Protein AF-A0A2B4T0E9-F1 (afdb_monomer)

Solvent-accessible surface area (backbone atoms only — not comparable to full-atom values): 23440 Å² total; per-residue (Å²): 115,73,73,59,56,55,54,52,51,54,58,51,54,61,41,55,58,47,38,58,48,52,54,51,49,54,53,50,50,56,48,52,52,53,49,53,54,51,50,53,52,50,52,52,54,49,54,56,50,54,59,54,46,61,71,52,64,82,74,66,92,78,85,83,87,90,73,83,80,76,68,76,55,68,61,65,60,49,48,56,50,48,56,50,50,53,54,50,50,52,52,50,50,53,52,50,50,54,52,51,50,53,51,50,53,51,52,52,53,51,54,52,52,54,52,51,54,58,55,43,72,73,39,94,90,54,83,77,82,81,86,67,74,53,95,52,34,31,75,54,99,57,26,28,39,34,63,52,84,68,42,75,43,34,22,72,40,77,62,91,85,63,81,76,86,65,87,44,58,85,51,87,60,59,64,64,59,60,54,45,52,56,51,52,52,51,54,49,34,52,75,38,21,70,43,72,64,50,28,50,56,47,51,56,51,46,51,56,55,40,47,77,35,61,42,59,64,69,59,54,53,51,50,51,52,52,51,52,50,55,62,73,69,61,69,70,76,82,76,66,86,71,67,88,72,62,70,48,75,46,80,41,76,53,84,49,66,66,61,51,50,50,52,51,51,52,35,48,55,48,17,65,75,67,76,38,49,46,43,83,44,73,41,60,82,54,68,76,68,78,64,59,75,70,73,81,67,53,71,70,70,68,43,45,26,30,20,33,36,38,48,51,92,89,50,94,48,22,34,65,46,61,38,76,52,41,48,59,63,54,54,58,56,35,72,36,81,89,25,60,67,30,46,50,25,48,77,76,60,68,59,75,63,93,68,54,67,80,38,51,46,79,77,43,81,38,93,46,71,66,53,26,39,54,51,35,25,51,50,35,62,73,66,59,34,73,56,48,90,63,74,59,72,56,90,78,85,70,91,129

Mean predicted aligned error: 19.75 Å

Secondary structure (DSSP, 8-state):
-HHHHHHHHHHHHHHHHHHHHHHHHHHHHHHHHHHHHHHHHHHHHHHHHHHHHHTTTTS--------------HHHHHHHHHHHHHHHHHHHHHHHHHHHHHHHHHHHHHHHHHHHHHHHTS-TT--------BTTEEEETTEEEEEETTEEEEEE---TT-------TTSSS-HHHHHHHHHHHHHHHHHH-SSHHHHHHHHHHHHHHHHHTT--HHHHHHHHHHHHHHHHTT------------EEEEEEE---HHHHHHHHHHHHHHHHHTTSEEEEEEEPPPHHHHT-------GGGS-EEEEEEEE-SSSS-EEEEEEEEEHHHHHHHTTSTTSHHHHHHHHHHSS--TTGGGGEEEEEE-SSHHHHHHHHHHHHHHH--TT---S-SS---S--

Structure (mmCIF, N/CA/C/O backbone):
data_AF-A0A2B4T0E9-F1
#
_entry.id   AF-A0A2B4T0E9-F1
#
loop_
_atom_site.group_PDB
_atom_site.id
_atom_site.type_symbol
_atom_site.label_atom_id
_atom_site.label_alt_id
_atom_site.label_comp_id
_atom_site.label_asym_id
_atom_site.label_entity_id
_atom_site.label_seq_id
_atom_site.pdbx_PDB_ins_code
_atom_site.Cartn_x
_atom_site.Cartn_y
_atom_site.Cartn_z
_atom_site.occupancy
_atom_site.B_iso_or_equiv
_atom_site.auth_seq_id
_atom_site.auth_comp_id
_atom_site.auth_asym_id
_atom_site.auth_atom_id
_atom_site.pdbx_PDB_model_num
ATOM 1 N N . MET A 1 1 ? 11.811 10.446 17.625 1.00 38.41 1 MET A N 1
ATOM 2 C CA . MET A 1 1 ? 10.983 9.464 18.367 1.00 38.41 1 MET A CA 1
ATOM 3 C C . MET A 1 1 ? 10.762 9.856 19.830 1.00 38.41 1 MET A C 1
ATOM 5 O O . MET A 1 1 ? 9.631 9.732 20.276 1.00 38.41 1 MET A O 1
ATOM 9 N N . MET A 1 2 ? 11.755 10.393 20.559 1.00 27.23 2 MET A N 1
ATOM 10 C CA . MET A 1 2 ? 11.570 10.816 21.966 1.00 27.23 2 MET A CA 1
ATOM 11 C C . MET A 1 2 ? 10.559 11.964 22.169 1.00 27.23 2 MET A C 1
ATOM 13 O O . MET A 1 2 ? 9.862 11.979 23.174 1.00 27.23 2 MET A O 1
ATOM 17 N N . THR A 1 3 ? 10.371 12.860 21.198 1.00 31.69 3 THR A N 1
ATOM 18 C CA . THR A 1 3 ? 9.391 13.965 21.276 1.00 31.69 3 THR A CA 1
ATOM 19 C C . THR A 1 3 ? 7.923 13.526 21.175 1.00 31.69 3 THR A C 1
ATOM 21 O O . THR A 1 3 ? 7.047 14.213 21.686 1.00 31.69 3 THR A O 1
ATOM 24 N N . ILE A 1 4 ? 7.637 12.365 20.573 1.00 38.38 4 ILE A N 1
ATOM 25 C CA . ILE A 1 4 ? 6.267 11.828 20.437 1.00 38.38 4 ILE A CA 1
ATOM 26 C C . ILE A 1 4 ? 5.855 11.046 21.696 1.00 38.38 4 ILE A C 1
ATOM 28 O O . ILE A 1 4 ? 4.694 11.079 22.091 1.00 38.38 4 ILE A O 1
ATOM 32 N N . VAL A 1 5 ? 6.812 10.400 22.372 1.00 37.78 5 VAL A N 1
ATOM 33 C CA . VAL A 1 5 ? 6.571 9.681 23.637 1.00 37.78 5 VAL A CA 1
ATOM 34 C C . VAL A 1 5 ? 6.271 10.652 24.786 1.00 37.78 5 VAL A C 1
ATOM 36 O O . VAL A 1 5 ? 5.433 10.351 25.630 1.00 37.78 5 VAL A O 1
ATOM 39 N N . VAL A 1 6 ? 6.890 11.840 24.792 1.00 38.69 6 VAL A N 1
ATOM 40 C CA . VAL A 1 6 ? 6.615 12.892 25.790 1.00 38.69 6 VAL A CA 1
ATOM 41 C C . VAL A 1 6 ? 5.213 13.488 25.607 1.00 38.69 6 VAL A C 1
ATOM 43 O O . VAL A 1 6 ? 4.506 13.674 26.593 1.00 38.69 6 VAL A O 1
ATOM 46 N N . LEU A 1 7 ? 4.767 13.697 24.360 1.00 38.16 7 LEU A N 1
ATOM 47 C CA . LEU A 1 7 ? 3.413 14.191 24.077 1.00 38.16 7 LEU A CA 1
ATOM 48 C C . LEU A 1 7 ? 2.330 13.162 24.452 1.00 38.16 7 LEU A C 1
ATOM 50 O O . LEU A 1 7 ? 1.304 13.525 25.013 1.00 38.16 7 LEU A O 1
ATOM 54 N N . LEU A 1 8 ? 2.576 11.873 24.189 1.00 39.78 8 LEU A N 1
ATOM 55 C CA . LEU A 1 8 ? 1.667 10.785 24.572 1.00 39.78 8 LEU A CA 1
ATOM 56 C C . LEU A 1 8 ? 1.597 10.578 26.092 1.00 39.78 8 LEU A C 1
ATOM 58 O O . LEU A 1 8 ? 0.523 10.266 26.591 1.00 39.78 8 LEU A O 1
ATOM 62 N N . ARG A 1 9 ? 2.694 10.785 26.839 1.00 31.70 9 ARG A N 1
ATOM 63 C CA . ARG A 1 9 ? 2.672 10.728 28.314 1.00 31.70 9 ARG A CA 1
ATOM 64 C C . ARG A 1 9 ? 1.883 11.880 28.936 1.00 31.70 9 ARG A C 1
ATOM 66 O O . ARG A 1 9 ? 1.160 11.639 29.890 1.00 31.70 9 ARG A O 1
ATOM 73 N N . LEU A 1 10 ? 1.990 13.093 28.391 1.00 36.19 10 LEU A N 1
ATOM 74 C CA . LEU A 1 10 ? 1.220 14.249 28.869 1.00 36.19 10 LEU A CA 1
ATOM 75 C C . LEU A 1 10 ? -0.282 14.078 28.616 1.00 36.19 10 LEU A C 1
ATOM 77 O O . LEU A 1 10 ? -1.075 14.274 29.526 1.00 36.19 10 LEU A O 1
ATOM 81 N N . ILE A 1 11 ? -0.662 13.607 27.424 1.00 41.56 11 ILE A N 1
ATOM 82 C CA . ILE A 1 11 ? -2.074 13.395 27.072 1.00 41.56 11 ILE A CA 1
ATOM 83 C C . ILE A 1 11 ? -2.698 12.247 27.884 1.00 41.56 11 ILE A C 1
ATOM 85 O O . ILE A 1 11 ? -3.873 12.321 28.223 1.00 41.56 11 ILE A O 1
ATOM 89 N N . PHE A 1 12 ? -1.937 11.193 28.205 1.00 32.62 12 PHE A N 1
ATOM 90 C CA . PHE A 1 12 ? -2.456 10.048 28.965 1.00 32.62 12 PHE A CA 1
ATOM 91 C C . PHE A 1 12 ? -2.636 10.363 30.459 1.00 32.62 12 PHE A C 1
ATOM 93 O O . PHE A 1 12 ? -3.643 9.970 31.037 1.00 32.62 12 PHE A O 1
ATOM 100 N N . VAL A 1 13 ? -1.709 11.124 31.059 1.00 37.28 13 VAL A N 1
ATOM 101 C CA . VAL A 1 13 ? -1.806 11.567 32.464 1.00 37.28 13 VAL A CA 1
ATOM 102 C C . VAL A 1 13 ? -2.956 12.563 32.651 1.00 37.28 13 VAL A C 1
ATOM 104 O O . VAL A 1 13 ? -3.747 12.405 33.572 1.00 37.28 13 VAL A O 1
ATOM 107 N N . GLU A 1 14 ? -3.134 13.518 31.729 1.00 39.97 14 GLU A N 1
ATOM 108 C CA . GLU A 1 14 ? -4.265 14.463 31.783 1.00 39.97 14 GLU A CA 1
ATOM 109 C C . GLU A 1 14 ? -5.635 13.775 31.608 1.00 39.97 14 GLU A C 1
ATOM 111 O O . GLU A 1 14 ? -6.652 14.287 32.074 1.00 39.97 14 GLU A O 1
ATOM 116 N N . TRP A 1 15 ? -5.677 12.605 30.962 1.00 42.69 15 TRP A N 1
ATOM 117 C CA . TRP A 1 15 ? -6.908 11.846 30.730 1.00 42.69 15 TRP A CA 1
ATOM 118 C C . TRP A 1 15 ? -7.306 10.924 31.891 1.00 42.69 15 TRP A C 1
ATOM 120 O O . TRP A 1 15 ? -8.496 10.826 32.199 1.00 42.69 15 TRP A O 1
ATOM 130 N N . GLU A 1 16 ? -6.351 10.263 32.557 1.00 34.88 16 GLU A N 1
ATOM 131 C CA . GLU A 1 16 ? -6.648 9.456 33.755 1.00 34.88 16 GLU A CA 1
ATOM 132 C C . GLU A 1 16 ? -7.198 10.339 34.892 1.00 34.88 16 GLU A C 1
ATOM 134 O O . GLU A 1 16 ? -8.221 9.996 35.497 1.00 34.88 16 GLU A O 1
ATOM 139 N N . ASP A 1 17 ? -6.639 11.538 35.079 1.00 39.16 17 ASP A N 1
ATOM 140 C CA . ASP A 1 17 ? -7.101 12.505 36.084 1.00 39.16 17 ASP A CA 1
ATOM 141 C C . ASP A 1 17 ? -8.537 13.009 35.820 1.00 39.16 17 ASP A C 1
ATOM 143 O O . ASP A 1 17 ? -9.319 13.203 36.757 1.00 39.16 17 ASP A O 1
ATOM 147 N N . ALA A 1 18 ? -8.934 13.153 34.549 1.00 43.84 18 ALA A N 1
ATOM 148 C CA . ALA A 1 18 ? -10.292 13.548 34.162 1.00 43.84 18 ALA A CA 1
ATOM 149 C C . ALA A 1 18 ? -11.331 12.443 34.446 1.00 43.84 18 ALA A C 1
ATOM 151 O O . ALA A 1 18 ? -12.455 12.726 34.876 1.00 43.84 18 ALA A O 1
ATOM 152 N N . THR A 1 19 ? -10.953 11.169 34.274 1.00 42.72 19 THR A N 1
ATOM 153 C CA . THR A 1 19 ? -11.841 10.026 34.556 1.00 42.72 19 THR A CA 1
ATOM 154 C C . THR A 1 19 ? -12.132 9.827 36.042 1.00 42.72 19 THR A C 1
ATOM 156 O O . THR A 1 19 ? -13.277 9.537 36.409 1.00 42.72 19 THR A O 1
ATOM 159 N N . ASP A 1 20 ? -11.141 10.050 36.903 1.00 42.44 20 ASP A N 1
ATOM 160 C CA . ASP A 1 20 ? -11.317 10.007 38.356 1.00 42.44 20 ASP A CA 1
ATOM 161 C C . ASP A 1 20 ? -12.151 11.191 38.872 1.00 42.44 20 ASP A C 1
ATOM 163 O O . ASP A 1 20 ? -12.873 11.067 39.871 1.00 42.44 20 ASP A O 1
ATOM 167 N N . LEU A 1 21 ? -12.105 12.334 38.180 1.00 48.69 21 LEU A N 1
ATOM 168 C CA . LEU A 1 21 ? -12.886 13.522 38.519 1.00 48.69 21 LEU A CA 1
ATOM 169 C C . LEU A 1 21 ? -14.376 13.336 38.196 1.00 48.69 21 LEU A C 1
ATOM 171 O O . LEU A 1 21 ? -15.223 13.630 39.041 1.00 48.69 21 LEU A O 1
ATOM 175 N N . GLU A 1 22 ? -14.715 12.762 37.040 1.00 49.00 22 GLU A N 1
ATOM 176 C CA . GLU A 1 22 ? -16.113 12.491 36.677 1.00 49.00 22 GLU A CA 1
ATOM 177 C C . GLU A 1 22 ? -16.775 11.437 37.582 1.00 49.00 22 GLU A C 1
ATOM 179 O O . GLU A 1 22 ? -17.949 11.572 37.954 1.00 49.00 22 GLU A O 1
ATOM 184 N N . GLN A 1 23 ? -16.039 10.411 38.025 1.00 45.44 23 GLN A N 1
ATOM 185 C CA . GLN A 1 23 ? -16.568 9.442 38.994 1.00 45.44 23 GLN A CA 1
ATOM 186 C C . GLN A 1 23 ? -16.873 10.102 40.346 1.00 45.44 23 GLN A C 1
ATOM 188 O O . GLN A 1 23 ? -17.923 9.835 40.948 1.00 45.44 23 GLN A O 1
ATOM 193 N N . LYS A 1 24 ? -16.007 11.022 40.791 1.00 49.22 24 LYS A N 1
ATOM 194 C CA . LYS A 1 24 ? -16.231 11.827 42.000 1.00 49.22 24 LYS A CA 1
ATOM 195 C C . LYS A 1 24 ? -17.435 12.762 41.833 1.00 49.22 24 LYS A C 1
ATOM 197 O O . LYS A 1 24 ? -18.290 12.788 42.720 1.00 49.22 24 LYS A O 1
ATOM 202 N N . GLN A 1 25 ? -17.583 13.434 40.689 1.00 48.03 25 GLN A N 1
ATOM 203 C CA . GLN A 1 25 ? -18.740 14.293 40.385 1.00 48.03 25 GLN A CA 1
ATOM 204 C C . GLN A 1 25 ? -20.057 13.503 40.379 1.00 48.03 25 GLN A C 1
ATOM 206 O O . GLN A 1 25 ? -21.038 13.915 41.000 1.00 48.03 25 GLN A O 1
ATOM 211 N N . THR A 1 26 ? -20.080 12.310 39.776 1.00 50.88 26 THR A N 1
ATOM 212 C CA . THR A 1 26 ? -21.291 11.471 39.708 1.00 50.88 26 THR A CA 1
ATOM 213 C C . THR A 1 26 ? -21.722 10.967 41.095 1.00 50.88 26 THR A C 1
ATOM 215 O O . THR A 1 26 ? -22.918 10.915 41.412 1.00 50.88 26 THR A O 1
ATOM 218 N N . ALA A 1 27 ? -20.760 10.626 41.960 1.00 52.66 27 ALA A N 1
ATOM 219 C CA . ALA A 1 27 ? -21.016 10.239 43.347 1.00 52.66 27 ALA A CA 1
ATOM 220 C C . ALA A 1 27 ? -21.522 11.422 44.195 1.00 52.66 27 ALA A C 1
ATOM 222 O O . ALA A 1 27 ? -22.484 11.273 44.959 1.00 52.66 27 ALA A O 1
ATOM 223 N N . VAL A 1 28 ? -20.935 12.610 44.013 1.00 51.91 28 VAL A N 1
ATOM 224 C CA . VAL A 1 28 ? -21.346 13.855 44.681 1.00 51.91 28 VAL A CA 1
ATOM 225 C C . VAL A 1 28 ? -22.750 14.276 44.247 1.00 51.91 28 VAL A C 1
ATOM 227 O O . VAL A 1 28 ? -23.570 14.626 45.099 1.00 51.91 28 VAL A O 1
ATOM 230 N N . GLN A 1 29 ? -23.085 14.158 42.961 1.00 46.50 29 GLN A N 1
ATOM 231 C CA . GLN A 1 29 ? -24.412 14.497 42.447 1.00 46.50 29 GLN A CA 1
ATOM 232 C C . GLN A 1 29 ? -25.485 13.571 43.030 1.00 46.50 29 GLN A C 1
ATOM 234 O O . GLN A 1 29 ? -26.493 14.050 43.551 1.00 46.50 29 GLN A O 1
ATOM 239 N N . LYS A 1 30 ? -25.233 12.253 43.068 1.00 56.59 30 LYS A N 1
ATOM 240 C CA . LYS A 1 30 ? -26.129 11.282 43.723 1.00 56.59 30 LYS A CA 1
ATOM 241 C C . LYS A 1 30 ? -26.307 11.576 45.218 1.00 56.59 30 LYS A C 1
ATOM 243 O O . LYS A 1 30 ? -27.422 11.449 45.733 1.00 56.59 30 LYS A O 1
ATOM 248 N N . LYS A 1 31 ? -25.246 12.002 45.916 1.00 52.44 31 LYS A N 1
ATOM 249 C CA . LYS A 1 31 ? -25.297 12.381 47.339 1.00 52.44 31 LYS A CA 1
ATOM 250 C C . LY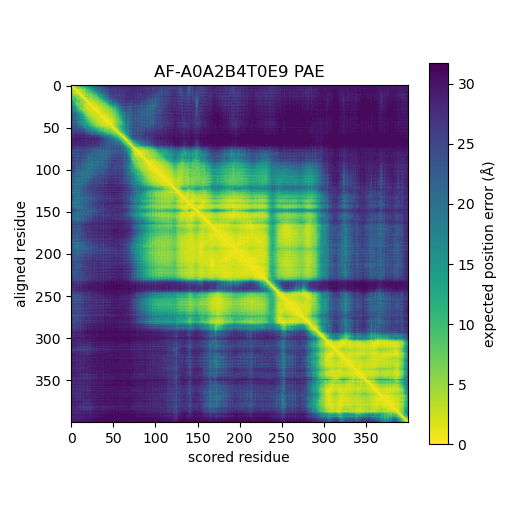S A 1 31 ? -26.121 13.661 47.555 1.00 52.44 31 LYS A C 1
ATOM 252 O O . LYS A 1 31 ? -27.048 13.639 48.368 1.00 52.44 31 LYS A O 1
ATOM 257 N N . LYS A 1 32 ? -25.898 14.706 46.742 1.00 50.34 32 LYS A N 1
ATOM 258 C CA . LYS A 1 32 ? -26.675 15.965 46.734 1.00 50.34 32 LYS A CA 1
ATOM 259 C C . LYS A 1 32 ? -28.165 15.723 46.476 1.00 50.34 32 LYS A C 1
ATOM 261 O O . LYS A 1 32 ? -29.009 16.316 47.150 1.00 50.34 32 LYS A O 1
ATOM 266 N N . THR A 1 33 ? -28.524 14.839 45.538 1.00 54.72 33 THR A N 1
ATOM 267 C CA . THR A 1 33 ? -29.935 14.504 45.275 1.00 54.72 33 THR A CA 1
ATOM 268 C C . THR A 1 33 ? -30.567 13.817 46.485 1.00 54.72 33 THR A C 1
ATOM 270 O O . THR A 1 33 ? -31.652 14.206 46.915 1.00 54.72 33 THR A O 1
ATOM 273 N N . LYS A 1 34 ? -29.867 12.850 47.093 1.00 55.78 34 LYS A N 1
ATOM 274 C CA . LYS A 1 34 ? -30.357 12.093 48.256 1.00 55.78 34 LYS A CA 1
ATOM 275 C C . LYS A 1 34 ? -30.553 12.989 49.487 1.00 55.78 34 LYS A C 1
ATOM 277 O O . LYS A 1 34 ? -31.561 12.858 50.186 1.00 55.78 34 LYS A O 1
ATOM 282 N N . GLU A 1 35 ? -29.650 13.941 49.720 1.00 52.81 35 GLU A N 1
ATOM 283 C CA . GLU A 1 35 ? -29.767 14.940 50.789 1.00 52.81 35 GLU A CA 1
ATOM 284 C C . GLU A 1 35 ? -30.881 15.957 50.538 1.00 52.81 35 GLU A C 1
ATOM 286 O O . GLU A 1 35 ? -31.668 16.213 51.452 1.00 52.81 35 GLU A O 1
ATOM 291 N N . LYS A 1 36 ? -31.052 16.458 49.304 1.00 53.72 36 LYS A N 1
ATOM 292 C CA . LYS A 1 36 ? -32.199 17.316 48.944 1.00 53.72 36 LYS A CA 1
ATOM 293 C C . LYS A 1 36 ? -33.534 16.625 49.220 1.00 53.72 36 LYS A C 1
ATOM 295 O O . LYS A 1 36 ? -34.441 17.239 49.790 1.00 53.72 36 LYS A O 1
ATOM 300 N N . THR A 1 37 ? -33.664 15.342 48.878 1.00 61.03 37 THR A N 1
ATOM 301 C CA . THR A 1 37 ? -34.886 14.566 49.145 1.00 61.03 37 THR A CA 1
ATOM 302 C C . THR A 1 37 ? -35.101 14.344 50.646 1.00 61.03 37 THR A C 1
ATOM 304 O O . THR A 1 37 ? -36.231 14.440 51.132 1.00 61.03 37 THR A O 1
ATOM 307 N N . LYS A 1 38 ? -34.027 14.100 51.411 1.00 56.78 38 LYS A N 1
ATOM 308 C CA . LYS A 1 38 ? -34.078 13.936 52.874 1.00 56.78 38 LYS A CA 1
ATOM 309 C C . LYS A 1 38 ? -34.441 15.247 53.586 1.00 56.78 38 LYS A C 1
ATOM 311 O O . LYS A 1 38 ? -35.266 15.226 54.500 1.00 56.78 38 LYS A O 1
ATOM 316 N N . CYS A 1 39 ? -33.904 16.378 53.127 1.00 52.78 39 CYS A N 1
ATOM 317 C CA . CYS A 1 39 ? -34.210 17.719 53.628 1.00 52.78 39 CYS A CA 1
ATOM 318 C C . CYS A 1 39 ? -35.684 18.079 53.378 1.00 52.78 39 CYS A C 1
ATOM 320 O O . CYS A 1 39 ? -36.401 18.409 54.323 1.00 52.78 39 CYS A O 1
ATOM 322 N N . ARG A 1 40 ? -36.194 17.864 52.153 1.00 55.06 40 ARG A N 1
ATOM 323 C CA . ARG A 1 40 ? -37.623 18.054 51.831 1.00 55.06 40 ARG A CA 1
ATOM 324 C C . ARG A 1 40 ? -38.548 17.197 52.701 1.00 55.06 40 ARG A C 1
ATOM 326 O O . ARG A 1 40 ? -39.576 17.682 53.169 1.00 55.06 40 ARG A O 1
ATOM 333 N N . ARG A 1 41 ? -38.180 15.938 52.971 1.00 58.59 41 ARG A N 1
ATOM 334 C CA . ARG A 1 41 ? -38.949 15.051 53.868 1.00 58.59 41 ARG A CA 1
ATOM 335 C C . ARG A 1 41 ? -38.951 15.535 55.322 1.00 58.59 41 ARG A C 1
ATOM 337 O O . ARG A 1 41 ? -39.989 15.457 55.975 1.00 58.59 41 ARG A O 1
ATOM 344 N N . ARG A 1 42 ? -37.822 16.042 55.830 1.00 55.84 42 ARG A N 1
ATOM 345 C CA . ARG A 1 42 ? -37.731 16.629 57.180 1.00 55.84 42 ARG A CA 1
ATOM 346 C C . ARG A 1 42 ? -38.563 17.907 57.299 1.00 55.84 42 ARG A C 1
ATOM 348 O O . ARG A 1 42 ? -39.298 18.049 58.270 1.00 55.84 42 ARG A O 1
ATOM 355 N N . GLN A 1 43 ? -38.515 18.774 56.289 1.00 51.47 43 GLN A N 1
ATOM 356 C CA . GLN A 1 43 ? -39.273 20.025 56.256 1.00 51.47 43 GLN A CA 1
ATOM 357 C C . GLN A 1 43 ? -40.789 19.775 56.216 1.00 51.47 43 GLN A C 1
ATOM 359 O O . GLN A 1 43 ? -41.532 20.395 56.974 1.00 51.47 43 GLN A O 1
ATOM 364 N N . LYS A 1 44 ? -41.246 18.787 55.431 1.00 63.31 44 LYS A N 1
ATOM 365 C CA . LYS A 1 44 ? -42.658 18.366 55.405 1.00 63.31 44 LYS A CA 1
ATOM 366 C C . LYS A 1 44 ? -43.140 17.868 56.778 1.00 63.31 44 LYS A C 1
ATOM 368 O O . LYS A 1 44 ? -44.161 18.333 57.272 1.00 63.31 44 LYS A O 1
ATOM 373 N N . ARG A 1 45 ? -42.356 17.009 57.443 1.00 61.09 45 ARG A N 1
ATOM 374 C CA . ARG A 1 45 ? -42.675 16.500 58.793 1.00 61.09 45 ARG A CA 1
ATOM 375 C C . ARG A 1 45 ? -42.672 17.593 59.869 1.00 61.09 45 ARG A C 1
ATOM 377 O O . ARG A 1 45 ? -43.429 17.498 60.830 1.00 61.09 45 ARG A O 1
ATOM 384 N N . ALA A 1 46 ? -41.823 18.612 59.741 1.00 58.84 46 ALA A N 1
ATOM 385 C CA . ALA A 1 46 ? -41.796 19.746 60.666 1.00 58.84 46 ALA A CA 1
ATOM 386 C C . ALA A 1 46 ? -43.052 20.625 60.528 1.00 58.84 46 ALA A C 1
ATOM 388 O O . ALA A 1 46 ? -43.649 20.996 61.536 1.00 58.84 46 ALA A O 1
ATOM 389 N N . MET A 1 47 ? -43.502 20.875 59.293 1.00 63.09 47 MET A N 1
ATOM 390 C CA . MET A 1 47 ? -44.740 21.617 59.015 1.00 63.09 47 MET A CA 1
ATOM 391 C C . MET A 1 47 ? -45.984 20.877 59.530 1.00 63.09 47 MET A C 1
ATOM 393 O O . MET A 1 47 ? -46.857 21.489 60.141 1.00 63.09 47 MET A O 1
ATOM 397 N N . GLU A 1 48 ? -46.033 19.551 59.374 1.00 63.50 48 GLU A N 1
ATOM 398 C CA . GLU A 1 48 ? -47.114 18.708 59.913 1.00 63.50 48 GLU A CA 1
ATOM 399 C C . GLU A 1 48 ? -47.160 18.737 61.457 1.00 63.50 48 GLU A C 1
ATOM 401 O O . GLU A 1 48 ? -48.237 18.789 62.050 1.00 63.50 48 GLU A O 1
ATOM 406 N N . ARG A 1 49 ? -45.999 18.786 62.130 1.00 55.88 49 ARG A N 1
ATOM 407 C CA . ARG A 1 49 ? -45.901 18.887 63.602 1.00 55.88 49 ARG A CA 1
ATOM 408 C C . ARG A 1 49 ? -46.294 20.261 64.144 1.00 55.88 49 ARG A C 1
ATOM 410 O O . ARG A 1 49 ? -46.911 20.335 65.204 1.00 55.88 49 ARG A O 1
ATOM 417 N N . LEU A 1 50 ? -45.976 21.338 63.425 1.00 55.81 50 LEU A N 1
ATOM 418 C CA . LEU A 1 50 ? -46.404 22.696 63.781 1.00 55.81 50 LEU A CA 1
ATOM 419 C C . LEU A 1 50 ? -47.924 22.855 63.648 1.00 55.81 50 LEU A C 1
ATOM 421 O O . LEU A 1 50 ? -48.558 23.422 64.536 1.00 55.81 50 LEU A O 1
ATOM 425 N N . GLY A 1 51 ? -48.519 22.272 62.602 1.00 52.16 51 GLY A N 1
ATOM 426 C CA . GLY A 1 51 ? -49.974 22.207 62.446 1.00 52.16 51 GLY A CA 1
ATOM 427 C C . GLY A 1 51 ? -50.669 21.395 63.546 1.00 52.16 51 GLY A C 1
ATOM 428 O O . GLY A 1 51 ? -51.743 21.780 63.999 1.00 52.16 51 GLY A O 1
ATOM 429 N N . ALA A 1 52 ? -50.046 20.311 64.025 1.00 52.62 52 ALA A N 1
ATOM 430 C CA . ALA A 1 52 ? -50.580 19.482 65.109 1.00 52.62 52 ALA A CA 1
ATOM 431 C C . ALA A 1 52 ? -50.450 20.128 66.503 1.00 52.62 52 ALA A C 1
ATOM 433 O O . ALA A 1 52 ? -51.338 19.961 67.333 1.00 52.62 52 ALA A O 1
ATOM 434 N N . ASN A 1 53 ? -49.379 20.887 66.763 1.00 48.28 53 ASN A N 1
ATOM 435 C CA . ASN A 1 53 ? -49.190 21.590 68.038 1.00 48.28 53 ASN A CA 1
ATOM 436 C C . ASN A 1 53 ? -50.064 22.842 68.160 1.00 48.28 53 ASN A C 1
ATOM 438 O O . ASN A 1 53 ? -50.511 23.148 69.260 1.00 48.28 53 ASN A O 1
ATOM 442 N N . LYS A 1 54 ? -50.374 23.523 67.049 1.00 50.16 54 LYS A N 1
ATOM 443 C CA . LYS A 1 54 ? -51.313 24.655 67.054 1.00 50.16 54 LYS A CA 1
ATOM 444 C C . LYS A 1 54 ? -52.734 24.216 67.440 1.00 50.16 54 LYS A C 1
ATOM 446 O O . LYS A 1 54 ? -53.398 24.930 68.170 1.00 50.16 54 LYS A O 1
ATOM 451 N N . ARG A 1 55 ? -53.130 22.990 67.064 1.00 49.09 55 ARG A N 1
ATOM 452 C CA . ARG A 1 55 ? -54.397 22.358 67.486 1.00 49.09 55 ARG A CA 1
ATOM 453 C C . ARG A 1 55 ? -54.406 21.857 68.937 1.00 49.09 55 ARG A C 1
ATOM 455 O O . ARG A 1 55 ? -55.475 21.617 69.466 1.00 49.09 55 ARG A O 1
ATOM 462 N N . ARG A 1 56 ? -53.242 21.669 69.575 1.00 48.62 56 ARG A N 1
ATOM 463 C CA . ARG A 1 56 ? -53.134 21.248 70.993 1.00 48.62 56 ARG A CA 1
ATOM 464 C C . ARG A 1 56 ? -52.906 22.414 71.959 1.00 48.62 56 ARG A C 1
ATOM 466 O O . ARG A 1 56 ? -53.093 22.249 73.158 1.00 48.62 56 ARG A O 1
ATOM 473 N N . GLY A 1 57 ? -52.468 23.569 71.452 1.00 45.53 57 GLY A N 1
ATOM 474 C CA . GLY A 1 57 ? -52.207 24.775 72.242 1.00 45.53 57 GLY A CA 1
ATOM 475 C C . GLY A 1 57 ? -53.463 25.551 72.643 1.00 45.53 57 GLY A C 1
ATOM 476 O O . GLY A 1 57 ? -53.399 26.335 73.580 1.00 45.53 57 GLY A O 1
ATOM 477 N N . GLU A 1 58 ? -54.595 25.301 71.985 1.00 46.53 58 GLU A N 1
ATOM 478 C CA . GLU A 1 58 ? -55.895 25.881 72.353 1.00 46.53 58 GLU A CA 1
ATOM 479 C C . GLU A 1 58 ? -56.593 25.109 73.493 1.00 46.53 58 GLU A C 1
ATOM 481 O O . GLU A 1 58 ? -57.606 25.571 73.999 1.00 46.53 58 GLU A O 1
ATOM 486 N N . GLU A 1 59 ? -56.036 23.981 73.964 1.00 45.91 59 GLU A N 1
ATOM 487 C CA . GLU A 1 59 ? -56.719 23.080 74.913 1.00 45.91 59 GLU A CA 1
ATOM 488 C C . GLU A 1 59 ? -56.041 22.899 76.285 1.00 45.91 59 GLU A C 1
ATOM 490 O O . GLU A 1 59 ? -56.571 22.190 77.137 1.00 45.91 59 GLU A O 1
ATOM 495 N N . ARG A 1 60 ? -54.880 23.510 76.561 1.00 43.28 60 ARG A N 1
ATOM 496 C CA . ARG A 1 60 ? -54.232 23.398 77.887 1.00 43.28 60 ARG A CA 1
ATOM 497 C C . ARG A 1 60 ? -53.536 24.682 78.313 1.00 43.28 60 ARG A C 1
ATOM 499 O O . ARG A 1 60 ? -52.317 24.810 78.211 1.00 43.28 60 ARG A O 1
ATOM 506 N N . ALA A 1 61 ? -54.326 25.599 78.851 1.00 45.22 61 ALA A N 1
ATOM 507 C CA . ALA A 1 61 ? -53.857 26.678 79.704 1.00 45.22 61 ALA A CA 1
ATOM 508 C C . ALA A 1 61 ? -54.266 26.373 81.150 1.00 45.22 61 ALA A C 1
ATOM 510 O O . ALA A 1 61 ? -55.244 26.923 81.621 1.00 45.22 61 ALA A O 1
ATOM 511 N N . GLU A 1 62 ? -53.553 25.472 81.833 1.00 44.47 62 GLU A N 1
ATOM 512 C CA . GLU A 1 62 ? -53.498 25.432 83.302 1.00 44.47 62 GLU A CA 1
ATOM 513 C C . GLU A 1 62 ? -52.467 24.402 83.794 1.00 44.47 62 GLU A C 1
ATOM 515 O O . GLU A 1 62 ? -52.262 23.351 83.189 1.00 44.47 62 GLU A O 1
ATOM 520 N N . ASN A 1 63 ? -51.846 24.730 84.928 1.00 35.25 63 ASN A N 1
ATOM 521 C CA . ASN A 1 63 ? -50.931 23.929 85.748 1.00 35.25 63 ASN A CA 1
ATOM 522 C C . ASN A 1 63 ? -49.439 23.814 85.358 1.00 35.25 63 ASN A C 1
ATOM 524 O O . ASN A 1 63 ? -48.967 22.884 84.717 1.00 35.25 63 ASN A O 1
ATOM 528 N N . ASN A 1 64 ? -48.705 24.763 85.947 1.00 36.09 64 ASN A N 1
ATOM 529 C CA . ASN A 1 64 ? -47.578 24.594 86.875 1.00 36.09 64 ASN A CA 1
ATOM 530 C C . ASN A 1 64 ? -46.217 24.026 86.409 1.00 36.09 64 ASN A C 1
ATOM 532 O O . ASN A 1 64 ? -46.067 22.878 86.012 1.00 36.09 64 ASN A O 1
ATOM 536 N N . LYS A 1 65 ? -45.210 24.872 86.680 1.00 45.25 65 LYS A N 1
ATOM 537 C CA . LYS A 1 65 ? -43.852 24.609 87.191 1.00 45.25 65 LYS A CA 1
ATOM 538 C C . LYS A 1 65 ? -42.968 23.577 86.482 1.00 45.25 65 LYS A C 1
ATOM 540 O O . LYS A 1 65 ? -43.083 22.372 86.647 1.00 45.25 65 LYS A O 1
ATOM 545 N N . GLY A 1 66 ? -41.898 24.133 85.908 1.00 47.00 66 GLY A N 1
ATOM 546 C CA . GLY A 1 66 ? -40.576 23.519 85.953 1.00 47.00 66 GLY A CA 1
ATOM 547 C C . GLY A 1 66 ? -40.229 22.644 84.761 1.00 47.00 66 GLY A C 1
ATOM 548 O O . GLY A 1 66 ? -40.080 21.446 84.913 1.00 47.00 66 GLY A O 1
ATOM 549 N N . LEU A 1 67 ? -39.954 23.246 83.603 1.00 38.03 67 LEU A N 1
ATOM 550 C CA . LEU A 1 67 ? -39.052 22.640 82.626 1.00 38.03 67 LEU A CA 1
ATOM 551 C C . LEU A 1 67 ? -38.135 23.736 82.084 1.00 38.03 67 LEU A C 1
ATOM 553 O O . LEU A 1 67 ? -38.584 24.674 81.423 1.00 38.03 67 LEU A O 1
ATOM 557 N N . LYS A 1 68 ? -36.835 23.620 82.387 1.00 40.69 68 LYS A N 1
ATOM 558 C CA . LYS A 1 68 ? -35.772 24.381 81.722 1.00 40.69 68 LYS A CA 1
ATOM 559 C C . LYS A 1 68 ? -36.045 24.335 80.222 1.00 40.69 68 LYS A C 1
ATOM 561 O O . LYS A 1 68 ? -36.053 23.254 79.631 1.00 40.69 68 LYS A O 1
ATOM 566 N N . ARG A 1 69 ? -36.259 25.505 79.613 1.00 42.22 69 ARG A N 1
ATOM 567 C CA . ARG A 1 69 ? -36.236 25.659 78.159 1.00 42.22 69 ARG A CA 1
ATOM 568 C C . ARG A 1 69 ? -34.892 25.103 77.691 1.00 42.22 69 ARG A C 1
ATOM 570 O O . ARG A 1 69 ? -33.866 25.746 77.887 1.00 42.22 69 ARG A O 1
ATOM 577 N N . ARG A 1 70 ? -34.881 23.888 77.132 1.00 46.25 70 ARG A N 1
ATOM 578 C CA . ARG A 1 70 ? -33.749 23.416 76.335 1.00 46.25 70 ARG A CA 1
ATOM 579 C C . ARG A 1 70 ? -33.674 24.381 75.163 1.00 46.25 70 ARG A C 1
ATOM 581 O O . ARG A 1 70 ? -34.483 24.290 74.243 1.00 46.25 70 ARG A O 1
ATOM 588 N N . SER A 1 71 ? -32.761 25.345 75.244 1.00 47.19 71 SER A N 1
ATOM 589 C CA . SER A 1 71 ? -32.316 26.051 74.057 1.00 47.19 71 SER A CA 1
ATOM 590 C C . SER A 1 71 ? -31.867 24.964 73.085 1.00 47.19 71 SER A C 1
ATOM 592 O O . SER A 1 71 ? -31.041 24.117 73.429 1.00 47.19 71 SER A O 1
ATOM 594 N N . SER A 1 72 ? -32.469 24.911 71.895 1.00 52.84 72 SER A N 1
ATOM 595 C CA . SER A 1 72 ? -31.801 24.243 70.782 1.00 52.84 72 SER A CA 1
ATOM 596 C C . SER A 1 72 ? -30.441 24.914 70.703 1.00 52.84 72 SER A C 1
ATOM 598 O O . SER A 1 72 ? -30.392 26.140 70.549 1.00 52.84 72 SER A O 1
ATOM 600 N N . SER A 1 73 ? -29.372 24.166 70.981 1.00 53.25 73 SER A N 1
ATOM 601 C CA . SER A 1 73 ? -28.057 24.770 71.134 1.00 53.25 73 SER A CA 1
ATOM 602 C C . SER A 1 73 ? -27.776 25.546 69.850 1.00 53.25 73 SER A C 1
ATOM 604 O O . SER A 1 73 ? -27.928 25.014 68.752 1.00 53.25 73 SER A O 1
ATOM 606 N N . GLY A 1 74 ? -27.437 26.833 69.971 1.00 54.97 74 GLY A N 1
ATOM 607 C CA . GLY A 1 74 ? -27.131 27.664 68.803 1.00 54.97 74 GLY A CA 1
ATOM 608 C C . GLY A 1 74 ? -26.079 27.008 67.901 1.00 54.97 74 GLY A C 1
ATOM 609 O O . GLY A 1 74 ? -26.097 27.234 66.697 1.00 54.97 74 GLY A O 1
ATOM 610 N N . ALA A 1 75 ? -25.255 26.126 68.479 1.00 58.00 75 ALA A N 1
ATOM 611 C CA . ALA A 1 75 ? -24.294 25.257 67.817 1.00 58.00 75 ALA A CA 1
ATOM 612 C C . ALA A 1 75 ? -24.894 24.371 66.706 1.00 58.00 75 ALA A C 1
ATOM 614 O O . ALA A 1 75 ? -24.352 24.385 65.609 1.00 58.00 75 ALA A O 1
ATOM 615 N N . ASP A 1 76 ? -26.025 23.690 66.925 1.00 57.12 76 ASP A N 1
ATOM 616 C CA . ASP A 1 76 ? -26.603 22.725 65.961 1.00 57.12 76 ASP A CA 1
ATOM 617 C C . ASP A 1 76 ? -27.184 23.443 64.717 1.00 57.12 76 ASP A C 1
ATOM 619 O O . ASP A 1 76 ? -27.061 23.009 63.570 1.00 57.12 76 ASP A O 1
ATOM 623 N N . THR A 1 77 ? -27.754 24.637 64.921 1.00 65.50 77 THR A N 1
ATOM 624 C CA . THR A 1 77 ? -28.165 25.545 63.832 1.00 65.50 77 THR A CA 1
ATOM 625 C C . THR A 1 77 ? -26.985 26.194 63.110 1.00 65.50 77 THR A C 1
ATOM 627 O O . THR A 1 77 ? -27.057 26.407 61.900 1.00 65.50 77 THR A O 1
ATOM 630 N N . LEU A 1 78 ? -25.904 26.515 63.827 1.00 69.00 78 LEU A N 1
ATOM 631 C CA . LEU A 1 78 ? -24.702 27.114 63.244 1.00 69.00 78 LEU A CA 1
ATOM 632 C C . LEU A 1 78 ? -23.949 26.100 62.373 1.00 69.00 78 LEU A C 1
ATOM 634 O O . LEU A 1 78 ? -23.455 26.456 61.308 1.00 69.00 78 LEU A O 1
ATOM 638 N N . GLU A 1 79 ? -23.897 24.841 62.804 1.00 69.44 79 GLU A N 1
ATOM 639 C CA . GLU A 1 79 ? -23.245 23.737 62.099 1.00 69.44 79 GLU A CA 1
ATOM 640 C C . GLU A 1 79 ? -23.972 23.404 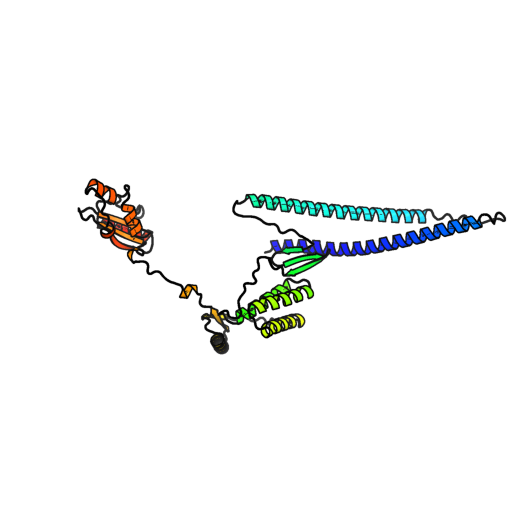60.789 1.00 69.44 79 GLU A C 1
ATOM 642 O O . GLU A 1 79 ? -23.348 23.399 59.732 1.00 69.44 79 GLU A O 1
ATOM 647 N N . HIS A 1 80 ? -25.309 23.318 60.799 1.00 70.69 80 HIS A N 1
ATOM 648 C CA . HIS A 1 80 ? -26.090 23.167 59.563 1.00 70.69 80 HIS A CA 1
ATOM 649 C C . HIS A 1 80 ? -25.884 24.349 58.587 1.00 70.69 80 HIS A C 1
ATOM 651 O O . HIS A 1 80 ? -25.879 24.168 57.363 1.00 70.69 80 HIS A O 1
ATOM 657 N N . LEU A 1 81 ? -25.768 25.586 59.083 1.00 72.31 81 LEU A N 1
ATOM 658 C CA . LEU A 1 81 ? -25.514 26.751 58.227 1.00 72.31 81 LEU A CA 1
ATOM 659 C C . LEU A 1 81 ? -24.095 26.730 57.642 1.00 72.31 81 LEU A C 1
ATOM 661 O O . LEU A 1 81 ? -23.937 27.061 56.467 1.00 72.31 81 LEU A O 1
ATOM 665 N N . LYS A 1 82 ? -23.096 26.287 58.417 1.00 75.19 82 LYS A N 1
ATOM 666 C CA . LYS A 1 82 ? -21.721 26.069 57.944 1.00 75.19 82 LYS A CA 1
ATOM 667 C C . LYS A 1 82 ? -21.664 24.997 56.860 1.00 75.19 82 LYS A C 1
ATOM 669 O O . LYS A 1 82 ? -21.234 25.311 55.758 1.00 75.19 82 LYS A O 1
ATOM 674 N N . GLU A 1 83 ? -22.216 23.808 57.103 1.00 73.25 83 GLU A N 1
ATOM 675 C CA . GLU A 1 83 ? -22.257 22.717 56.114 1.00 73.25 83 GLU A CA 1
ATOM 676 C C . GLU A 1 83 ? -22.962 23.138 54.813 1.00 73.25 83 GLU A C 1
ATOM 678 O O . GLU A 1 83 ? -22.552 22.783 53.706 1.00 73.25 83 GLU A O 1
ATOM 683 N N . ARG A 1 84 ? -24.037 23.934 54.915 1.00 75.44 84 ARG A N 1
ATOM 684 C CA . ARG A 1 84 ? -24.752 24.455 53.743 1.00 75.44 84 ARG A CA 1
ATOM 685 C C . ARG A 1 84 ? -23.935 25.502 52.983 1.00 75.44 84 ARG A C 1
ATOM 687 O O . ARG A 1 84 ? -23.993 25.510 51.754 1.00 75.44 84 ARG A O 1
ATOM 694 N N . ASN A 1 85 ? -23.218 26.377 53.684 1.00 73.00 85 ASN A N 1
ATOM 695 C CA . ASN A 1 85 ? -22.338 27.366 53.064 1.00 73.00 85 ASN A CA 1
ATOM 696 C C . ASN A 1 85 ? -21.146 26.688 52.381 1.00 73.00 85 ASN A C 1
ATOM 698 O O . ASN A 1 85 ? -20.910 26.948 51.207 1.00 73.00 85 ASN A O 1
ATOM 702 N N . GLU A 1 86 ? -20.509 25.722 53.042 1.00 77.94 86 GLU A N 1
ATOM 703 C CA . GLU A 1 86 ? -19.443 24.894 52.469 1.00 77.94 86 GLU A CA 1
ATOM 704 C C . GLU A 1 86 ? -19.926 24.124 51.230 1.00 77.94 86 GLU A C 1
ATOM 706 O O . GLU A 1 86 ? -19.256 24.101 50.198 1.00 77.94 86 GLU A O 1
ATOM 711 N N . GLY A 1 87 ? -21.136 23.553 51.276 1.00 75.69 87 GLY A N 1
ATOM 712 C CA . GLY A 1 87 ? -21.748 22.887 50.126 1.00 75.69 87 GLY A CA 1
ATOM 713 C C . GLY A 1 87 ? -22.046 23.831 48.952 1.00 75.69 87 GLY A C 1
ATOM 714 O O . GLY A 1 87 ? -21.905 23.423 47.796 1.00 75.69 87 GLY A O 1
ATOM 715 N N . MET A 1 88 ? -22.437 25.083 49.228 1.00 70.31 88 MET A N 1
ATOM 716 C CA . MET A 1 88 ? -22.633 26.117 48.203 1.00 70.31 88 MET A CA 1
ATOM 717 C C . MET A 1 88 ? -21.305 26.577 47.595 1.00 70.31 88 MET A C 1
ATOM 719 O O . MET A 1 88 ? -21.217 26.715 46.370 1.00 70.31 88 MET A O 1
ATOM 723 N N . ASP A 1 89 ? -20.277 26.761 48.418 1.00 76.19 89 ASP A N 1
ATOM 724 C CA . ASP A 1 89 ? -18.942 27.164 47.977 1.00 76.19 89 ASP A CA 1
ATOM 725 C C . ASP A 1 89 ? -18.271 26.059 47.154 1.00 76.19 89 ASP A C 1
ATOM 727 O O . ASP A 1 89 ? -17.722 26.344 46.089 1.00 76.19 89 ASP A O 1
ATOM 731 N N . ALA A 1 90 ? -18.443 24.788 47.533 1.00 78.69 90 ALA A N 1
ATOM 732 C CA . ALA A 1 90 ? -18.003 23.645 46.737 1.00 78.69 90 ALA A CA 1
ATOM 733 C C . ALA A 1 90 ? -18.678 23.603 45.353 1.00 78.69 90 ALA A C 1
ATOM 735 O O . ALA A 1 90 ? -18.003 23.406 44.345 1.00 78.69 90 ALA A O 1
ATOM 736 N N . THR A 1 91 ? -19.996 23.848 45.262 1.00 78.19 91 THR A N 1
ATOM 737 C CA . THR A 1 91 ? -20.676 23.948 43.952 1.00 78.19 91 THR A CA 1
ATOM 738 C C . THR A 1 91 ? -20.219 25.136 43.117 1.00 78.19 91 THR A C 1
ATOM 740 O O . THR A 1 91 ? -20.135 25.014 41.898 1.00 78.19 91 THR A O 1
ATOM 743 N N . LYS A 1 92 ? -19.949 26.291 43.738 1.00 83.06 92 LYS A N 1
ATOM 744 C CA . LYS A 1 92 ? -19.424 27.457 43.017 1.00 83.06 92 LYS A CA 1
ATOM 745 C C . LYS A 1 92 ? -18.025 27.175 42.484 1.00 83.06 92 LYS A C 1
ATOM 747 O O . LYS A 1 92 ? -17.747 27.513 41.341 1.00 83.06 92 LYS A O 1
ATOM 752 N N . HIS A 1 93 ? -17.177 26.532 43.283 1.00 81.44 93 HIS A N 1
ATOM 753 C CA . HIS A 1 93 ? -15.836 26.137 42.871 1.00 81.44 93 HIS A CA 1
ATOM 754 C C . HIS A 1 93 ? -15.878 25.157 41.688 1.00 81.44 93 HIS A C 1
ATOM 756 O O . HIS A 1 93 ? -15.228 25.398 40.676 1.00 81.44 93 HIS A O 1
ATOM 762 N N . GLU A 1 94 ? -16.736 24.135 41.754 1.00 82.81 94 GLU A N 1
ATOM 763 C CA . GLU A 1 94 ? -16.966 23.171 40.667 1.00 82.81 94 GLU A CA 1
ATOM 764 C C . GLU A 1 94 ? -17.444 23.855 39.368 1.00 82.81 94 GLU A C 1
ATOM 766 O O . GLU A 1 94 ? -16.935 23.572 38.287 1.00 82.81 94 GLU A O 1
ATOM 771 N N . GLN A 1 95 ? -18.364 24.824 39.460 1.00 81.56 95 GLN A N 1
ATOM 772 C CA . GLN A 1 95 ? -18.816 25.602 38.297 1.00 81.56 95 GLN A CA 1
ATOM 773 C C . GLN A 1 95 ? -17.731 26.520 37.722 1.00 81.56 95 GLN A C 1
ATOM 775 O O . GLN A 1 95 ? -17.666 26.702 36.505 1.00 81.56 95 GLN A O 1
ATOM 780 N N . ILE A 1 96 ? -16.896 27.118 38.575 1.00 87.94 96 ILE A N 1
ATOM 781 C CA . ILE A 1 96 ? -15.773 27.957 38.140 1.00 87.94 96 ILE A CA 1
ATOM 782 C C . ILE A 1 96 ? -14.746 27.112 37.384 1.00 87.94 96 ILE A C 1
ATOM 784 O O . ILE A 1 96 ? -14.275 27.553 36.337 1.00 87.94 96 ILE A O 1
ATOM 788 N N . GLU A 1 97 ? -14.431 25.910 37.867 1.00 86.50 97 GLU A N 1
ATOM 789 C CA . GLU A 1 97 ? -13.500 25.002 37.191 1.00 86.50 97 GLU A CA 1
ATOM 790 C C . GLU A 1 97 ? -14.042 24.527 35.836 1.00 86.50 97 GLU A C 1
ATOM 792 O O . GLU A 1 97 ? -13.351 24.682 34.829 1.00 86.50 97 GLU A O 1
ATOM 797 N N . LEU A 1 98 ? -15.311 24.103 35.758 1.00 82.38 98 LEU A N 1
ATOM 798 C CA . LEU A 1 98 ? -15.949 23.755 34.477 1.00 82.38 98 LEU A CA 1
ATOM 799 C C . LEU A 1 98 ? -15.900 24.918 33.475 1.00 82.38 98 LEU A C 1
ATOM 801 O O . LEU A 1 98 ? -15.587 24.733 32.299 1.00 82.38 98 LEU A O 1
ATOM 805 N N . LYS A 1 99 ? -16.163 26.144 33.942 1.00 87.50 99 LYS A N 1
ATOM 806 C CA . LYS A 1 99 ? -16.129 27.334 33.086 1.00 87.50 99 LYS A CA 1
ATOM 807 C C . LYS A 1 99 ? -14.710 27.704 32.649 1.00 87.50 99 LYS A C 1
ATOM 809 O O . LYS A 1 99 ? -14.525 28.178 31.531 1.00 87.50 99 LYS A O 1
ATOM 814 N N . ARG A 1 100 ? -13.699 27.484 33.497 1.00 87.19 100 ARG A N 1
ATOM 815 C CA . ARG A 1 100 ? -12.280 27.639 33.127 1.00 87.19 100 ARG A CA 1
ATOM 816 C C . ARG A 1 100 ? -11.880 26.638 32.051 1.00 87.19 100 ARG A C 1
ATOM 818 O O . ARG A 1 100 ? -11.179 27.013 31.114 1.00 87.19 100 ARG A O 1
ATOM 825 N N . GLU A 1 101 ? -12.319 25.393 32.174 1.00 83.56 101 GLU A N 1
ATOM 826 C CA . GLU A 1 101 ? -12.013 24.334 31.217 1.00 83.56 101 GLU A CA 1
ATOM 827 C C . GLU A 1 101 ? -12.686 24.571 29.858 1.00 83.56 101 GLU A C 1
ATOM 829 O O . GLU A 1 101 ? -12.024 24.492 28.822 1.00 83.56 101 GLU A O 1
ATOM 834 N N . GLU A 1 102 ? -13.953 24.992 29.852 1.00 83.56 102 GLU A N 1
ATOM 835 C CA . GLU A 1 102 ? -14.658 25.405 28.633 1.00 83.56 102 GLU A CA 1
ATOM 836 C C . GLU A 1 102 ? -13.914 26.543 27.914 1.00 83.56 102 GLU A C 1
ATOM 838 O O . GLU A 1 102 ? -13.692 26.491 26.700 1.00 83.56 102 GLU A O 1
ATOM 843 N N . LEU A 1 103 ? -13.440 27.537 28.673 1.00 90.00 103 LEU A N 1
ATOM 844 C CA . LEU A 1 103 ? -12.684 28.668 28.136 1.00 90.00 103 LEU A CA 1
ATOM 845 C C . LEU A 1 103 ? -11.314 28.237 27.582 1.00 90.00 103 LEU A C 1
ATOM 847 O O . LEU A 1 103 ? -10.894 28.721 26.528 1.00 90.00 103 LEU A O 1
ATOM 851 N N . ARG A 1 104 ? -10.633 27.283 28.237 1.00 89.06 104 ARG A N 1
ATOM 852 C CA . ARG A 1 104 ? -9.391 26.668 27.728 1.00 89.06 104 ARG A CA 1
ATOM 853 C C . ARG A 1 104 ? -9.633 25.922 26.418 1.00 89.06 104 ARG A C 1
ATOM 855 O O . ARG A 1 104 ? -8.870 26.107 25.468 1.00 89.06 104 ARG A O 1
ATOM 862 N N . LEU A 1 105 ? -10.697 25.122 26.337 1.00 83.56 105 LEU A N 1
ATOM 863 C CA . LEU A 1 105 ? -11.053 24.386 25.124 1.00 83.56 105 LEU A CA 1
ATOM 864 C C . LEU A 1 105 ? -11.403 25.343 23.974 1.00 83.56 105 LEU A C 1
ATOM 866 O O . LEU A 1 105 ? -10.993 25.123 22.831 1.00 83.56 105 LEU A O 1
ATOM 870 N N . GLN A 1 106 ? -12.107 26.440 24.267 1.00 85.62 106 GLN A N 1
ATOM 871 C CA . GLN A 1 106 ? -12.418 27.483 23.290 1.00 85.62 106 GLN A CA 1
ATOM 872 C C . GLN A 1 106 ? -11.151 28.180 22.774 1.00 85.62 106 GLN A C 1
ATOM 874 O O . GLN A 1 106 ? -10.996 28.343 21.560 1.00 85.62 106 GLN A O 1
ATOM 879 N N . ALA A 1 107 ? -10.215 28.519 23.664 1.00 90.81 107 ALA A N 1
ATOM 880 C CA . ALA A 1 107 ? -8.925 29.094 23.288 1.00 90.81 107 ALA A CA 1
ATOM 881 C C . ALA A 1 107 ? -8.095 28.127 22.423 1.00 90.81 107 ALA A C 1
ATOM 883 O O . ALA A 1 107 ? -7.519 28.534 21.411 1.00 90.81 107 ALA A O 1
ATOM 884 N N . ALA A 1 108 ? -8.079 26.833 22.761 1.00 87.25 108 ALA A N 1
ATOM 885 C CA . ALA A 1 108 ? -7.402 25.808 21.968 1.00 87.25 108 ALA A CA 1
ATOM 886 C C . ALA A 1 108 ? -7.999 25.684 20.554 1.00 87.25 108 ALA A C 1
ATOM 888 O O . ALA A 1 108 ? -7.255 25.644 19.570 1.00 87.25 108 ALA A O 1
ATOM 889 N N . ARG A 1 109 ? -9.335 25.701 20.431 1.00 84.56 109 ARG A N 1
ATOM 890 C CA . ARG A 1 109 ? -10.035 25.693 19.133 1.00 84.56 109 ARG A CA 1
ATOM 891 C C . ARG A 1 109 ? -9.701 26.923 18.289 1.00 84.56 109 ARG A C 1
ATOM 893 O O . ARG A 1 109 ? -9.415 26.779 17.102 1.00 84.56 109 ARG A O 1
ATOM 900 N N . GLN A 1 110 ? -9.693 28.116 18.889 1.00 88.38 110 GLN A N 1
ATOM 901 C CA . GLN A 1 110 ? -9.302 29.345 18.188 1.00 88.38 110 GLN A CA 1
ATOM 902 C C . GLN A 1 110 ? -7.851 29.285 17.709 1.00 88.38 110 GLN A C 1
ATOM 904 O O . GLN A 1 110 ? -7.571 29.598 16.552 1.00 88.38 110 GLN A O 1
ATOM 909 N N . LYS A 1 111 ? -6.932 28.818 18.559 1.00 90.88 111 LYS A N 1
ATOM 910 C CA . LYS A 1 111 ? -5.520 28.661 18.199 1.00 90.88 111 LYS A CA 1
ATOM 911 C C . LYS A 1 111 ? -5.334 27.716 17.007 1.00 90.88 111 LYS A C 1
ATOM 913 O O . LYS A 1 111 ? -4.591 28.045 16.084 1.00 90.88 111 LYS A O 1
ATOM 918 N N . ALA A 1 112 ? -6.034 26.580 16.995 1.00 87.12 112 ALA A N 1
ATOM 919 C CA . ALA A 1 112 ? -5.992 25.630 15.883 1.00 87.12 112 ALA A CA 1
ATOM 920 C C . ALA A 1 112 ? -6.536 26.236 14.574 1.00 87.12 112 ALA A C 1
ATOM 922 O O . ALA A 1 112 ? -5.929 26.064 13.517 1.00 87.12 112 ALA A O 1
ATOM 923 N N . ALA A 1 113 ? -7.630 27.003 14.643 1.00 86.94 113 ALA A N 1
ATOM 924 C CA . ALA A 1 113 ? -8.199 27.688 13.482 1.00 86.94 113 ALA A CA 1
ATOM 925 C C . ALA A 1 113 ? -7.237 28.735 12.889 1.00 86.94 113 ALA A C 1
ATOM 927 O O . ALA A 1 113 ? -7.039 28.772 11.674 1.00 86.94 113 ALA A O 1
ATOM 928 N N . ILE A 1 114 ? -6.584 29.534 13.741 1.00 89.25 114 ILE A N 1
ATOM 929 C CA . ILE A 1 114 ? -5.574 30.517 13.316 1.00 89.25 114 ILE A CA 1
ATOM 930 C C . ILE A 1 114 ? -4.406 29.815 12.614 1.00 89.25 114 ILE A C 1
ATOM 932 O O . ILE A 1 114 ? -3.979 30.241 11.541 1.00 89.25 114 ILE A O 1
ATOM 936 N N . GLN A 1 115 ? -3.916 28.707 13.176 1.00 88.00 115 GLN A N 1
ATOM 937 C CA . GLN A 1 115 ? -2.833 27.934 12.570 1.00 88.00 115 GLN A CA 1
ATOM 938 C C . GLN A 1 115 ? -3.231 27.371 11.197 1.00 88.00 115 GLN A C 1
ATOM 940 O O . GLN A 1 115 ? -2.447 27.447 10.250 1.00 88.00 115 GLN A O 1
ATOM 945 N N . GLN A 1 116 ? -4.449 26.839 11.057 1.00 86.81 116 GLN A N 1
ATOM 946 C CA . GLN A 1 116 ? -4.939 26.360 9.764 1.00 86.81 116 GLN A CA 1
ATOM 947 C C . GLN A 1 116 ? -4.989 27.493 8.730 1.00 86.81 116 GLN A C 1
ATOM 949 O O . GLN A 1 116 ? -4.576 27.299 7.586 1.00 86.81 116 GLN A O 1
ATOM 954 N N . GLN A 1 117 ? -5.457 28.679 9.128 1.00 87.06 117 GLN A N 1
ATOM 955 C CA . GLN A 1 117 ? -5.522 29.839 8.245 1.00 87.06 117 GLN A CA 1
ATOM 956 C C . GLN A 1 117 ? -4.126 30.282 7.785 1.00 87.06 117 GLN A C 1
ATOM 958 O O . GLN A 1 117 ? -3.927 30.510 6.595 1.00 87.06 117 GLN A O 1
ATOM 963 N N . GLN A 1 118 ? -3.142 30.327 8.687 1.00 88.75 118 GLN A N 1
ATOM 964 C CA . GLN A 1 118 ? -1.748 30.631 8.341 1.00 88.75 118 GLN A CA 1
ATOM 965 C C . GLN A 1 118 ? -1.170 29.628 7.332 1.00 88.75 118 GLN A C 1
ATOM 967 O O . GLN A 1 118 ? -0.546 30.028 6.351 1.00 88.75 118 GLN A O 1
ATOM 972 N N . LEU A 1 119 ? -1.425 28.330 7.527 1.00 88.81 119 LEU A N 1
ATOM 973 C CA . LEU A 1 119 ? -0.987 27.284 6.598 1.00 88.81 119 LEU A CA 1
ATOM 974 C C . LEU A 1 119 ? -1.628 27.434 5.214 1.00 88.81 119 LEU A C 1
ATOM 976 O O . LEU A 1 119 ? -0.980 27.172 4.202 1.00 88.81 119 LEU A O 1
ATOM 980 N N . GLN A 1 120 ? -2.877 27.896 5.148 1.00 88.12 120 GLN A N 1
ATOM 981 C CA . GLN A 1 120 ? -3.584 28.069 3.882 1.00 88.12 120 GLN A CA 1
ATOM 982 C C . GLN A 1 120 ? -2.966 29.158 2.986 1.00 88.12 120 GLN A C 1
ATOM 984 O O . GLN A 1 120 ? -3.107 29.081 1.765 1.00 88.12 120 GLN A O 1
ATOM 989 N N . PHE A 1 121 ? -2.244 30.124 3.564 1.00 86.44 121 PHE A N 1
ATOM 990 C CA . PHE A 1 121 ? -1.507 31.152 2.821 1.00 86.44 121 PHE A CA 1
ATOM 991 C C . PHE A 1 121 ? -0.120 30.702 2.341 1.00 86.44 121 PHE A C 1
ATOM 993 O O . PHE A 1 121 ? 0.494 31.398 1.537 1.00 86.44 121 PHE A O 1
ATOM 1000 N N . ALA A 1 122 ? 0.379 29.545 2.787 1.00 86.88 122 ALA A N 1
ATOM 1001 C CA . ALA A 1 122 ? 1.728 29.098 2.446 1.00 86.88 122 ALA A CA 1
ATOM 1002 C C . ALA A 1 122 ? 1.887 28.708 0.964 1.00 86.88 122 ALA A C 1
ATOM 1004 O O . ALA A 1 122 ? 2.979 28.842 0.414 1.00 86.88 122 ALA A O 1
ATOM 1005 N N . HIS A 1 123 ? 0.830 28.206 0.306 1.00 86.12 123 HIS A N 1
ATOM 1006 C CA . HIS A 1 123 ? 0.890 27.826 -1.108 1.00 86.12 123 HIS A CA 1
ATOM 1007 C C . HIS A 1 123 ? -0.498 27.758 -1.765 1.00 86.12 123 HIS A C 1
ATOM 1009 O O . HIS A 1 123 ? -1.404 27.106 -1.252 1.00 86.12 123 HIS A O 1
ATOM 1015 N N . THR A 1 124 ? -0.655 28.338 -2.958 1.00 87.19 124 THR A N 1
ATOM 1016 C CA . THR A 1 124 ? -1.946 28.417 -3.676 1.00 87.19 124 THR A CA 1
ATOM 1017 C C . THR A 1 124 ? -2.479 27.061 -4.149 1.00 87.19 124 THR A C 1
ATOM 1019 O O . THR A 1 124 ? -3.690 26.870 -4.240 1.00 87.19 124 THR A O 1
ATOM 1022 N N . SER A 1 125 ? -1.600 26.093 -4.428 1.00 91.12 125 SER A N 1
ATOM 1023 C CA . SER A 1 125 ? -1.999 24.747 -4.880 1.00 91.12 125 SER A CA 1
ATOM 1024 C C . SER A 1 125 ? -2.230 23.732 -3.752 1.00 91.12 125 SER A C 1
ATOM 1026 O O . SER A 1 125 ? -2.627 22.606 -4.041 1.00 91.12 125 SER A O 1
ATOM 1028 N N . VAL A 1 126 ? -1.971 24.083 -2.485 1.00 88.06 126 VAL A N 1
ATOM 1029 C CA . VAL A 1 126 ? -2.143 23.166 -1.343 1.00 88.06 126 VAL A CA 1
ATOM 1030 C C . VAL A 1 126 ? -3.311 23.640 -0.483 1.00 88.06 126 VAL A C 1
ATOM 1032 O O . VAL A 1 126 ? -3.369 24.791 -0.060 1.00 88.06 126 VAL A O 1
ATOM 1035 N N . LYS A 1 127 ? -4.261 22.742 -0.213 1.00 86.06 127 LYS A N 1
ATOM 1036 C CA . LYS A 1 127 ? -5.382 23.001 0.698 1.00 86.06 127 LYS A CA 1
ATOM 1037 C C . LYS A 1 127 ? -5.169 22.229 1.988 1.00 86.06 127 LYS A C 1
ATOM 1039 O O . LYS A 1 127 ? -5.107 21.000 1.967 1.00 86.06 127 LYS 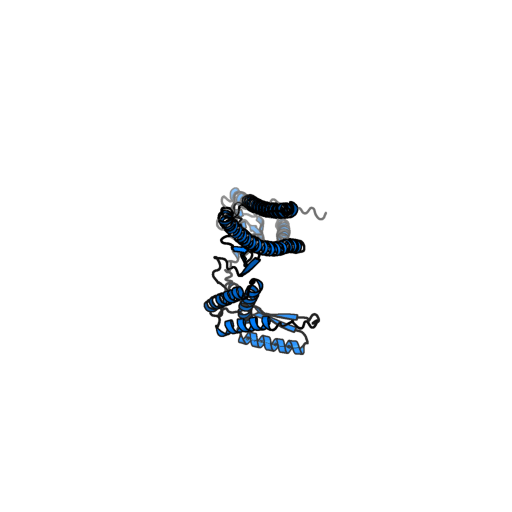A O 1
ATOM 1044 N N . PHE A 1 128 ? -5.066 22.947 3.099 1.00 85.00 128 PHE A N 1
ATOM 1045 C CA . PHE A 1 128 ? -4.955 22.340 4.418 1.00 85.00 128 PHE A CA 1
ATOM 1046 C C . PHE A 1 128 ? -6.349 22.085 4.982 1.00 85.00 128 PHE A C 1
ATOM 1048 O O . PHE A 1 128 ? -7.234 22.940 4.946 1.00 85.00 128 PHE A O 1
ATOM 1055 N N . THR A 1 129 ? -6.545 20.887 5.518 1.00 84.62 129 THR A N 1
ATOM 1056 C CA . THR A 1 129 ? -7.806 20.478 6.139 1.00 84.62 129 THR A CA 1
ATOM 1057 C C . THR A 1 129 ? -7.558 20.156 7.602 1.00 84.62 129 THR A C 1
ATOM 1059 O O . THR A 1 129 ? -6.483 19.678 7.962 1.00 84.62 129 THR A O 1
ATOM 1062 N N . MET A 1 130 ? -8.547 20.444 8.440 1.00 85.69 130 MET A N 1
ATOM 1063 C CA . MET A 1 130 ? -8.545 20.111 9.857 1.00 85.69 130 MET A CA 1
ATOM 1064 C C . MET A 1 130 ? -9.752 19.218 10.128 1.00 85.69 130 MET A C 1
ATOM 1066 O O . MET A 1 130 ? -10.874 19.546 9.735 1.00 85.69 130 MET A O 1
ATOM 1070 N N . GLU A 1 131 ? -9.516 18.076 10.769 1.00 87.25 131 GLU A N 1
ATOM 1071 C CA . GLU A 1 131 ? -10.586 17.200 11.240 1.00 87.25 131 GLU A CA 1
ATOM 1072 C C . GLU A 1 131 ? -11.084 17.745 12.589 1.00 87.25 131 GLU A C 1
ATOM 1074 O O . GLU A 1 131 ? -10.293 18.034 13.485 1.00 87.25 131 GLU A O 1
ATOM 1079 N N . VAL A 1 132 ? -12.397 17.950 12.704 1.00 87.56 132 VAL A N 1
ATOM 1080 C CA . VAL A 1 132 ? -13.058 18.464 13.912 1.00 87.56 132 VAL A CA 1
ATOM 1081 C C . VAL A 1 132 ? -14.062 17.424 14.368 1.00 87.56 132 VAL A C 1
ATOM 1083 O O . VAL A 1 132 ? -14.734 16.807 13.537 1.00 87.56 132 VAL A O 1
ATOM 1086 N N . GLU A 1 133 ? -14.165 17.243 15.679 1.00 90.38 133 GLU A N 1
ATOM 1087 C CA . GLU A 1 133 ? -15.131 16.333 16.275 1.00 90.38 133 GLU A CA 1
ATOM 1088 C C . GLU A 1 133 ? -16.560 16.735 15.883 1.00 90.38 133 GLU A C 1
ATOM 1090 O O . GLU A 1 133 ? -16.963 17.893 16.017 1.00 90.38 133 GLU A O 1
ATOM 1095 N N . LYS A 1 134 ? -17.332 15.768 15.384 1.00 90.31 134 LYS A N 1
ATOM 1096 C CA . LYS A 1 134 ? -18.743 15.933 15.025 1.00 90.31 134 LYS A CA 1
ATOM 1097 C C . LYS A 1 134 ? -19.531 14.750 15.560 1.00 90.31 134 LYS A C 1
ATOM 1099 O O . LYS A 1 134 ? -19.145 13.607 15.336 1.00 90.31 134 LYS A O 1
ATOM 1104 N N . ASN A 1 135 ? -20.652 15.015 16.228 1.00 91.50 135 ASN A N 1
ATOM 1105 C CA . ASN A 1 135 ? -21.511 13.982 16.824 1.00 91.50 135 ASN A CA 1
ATOM 1106 C C . ASN A 1 135 ? -20.742 13.027 17.756 1.00 91.50 135 ASN A C 1
ATOM 1108 O O . ASN A 1 135 ? -20.928 11.814 17.675 1.00 91.50 135 ASN A O 1
ATOM 1112 N N . SER A 1 136 ? -19.844 13.573 18.582 1.00 92.38 136 SER A N 1
ATOM 1113 C CA . SER A 1 136 ? -18.961 12.807 19.475 1.00 92.38 136 SER A CA 1
ATOM 1114 C C . SER A 1 136 ? -18.009 11.842 18.755 1.00 92.38 136 SER A C 1
ATOM 1116 O O . SER A 1 136 ? -17.600 10.829 19.319 1.00 92.38 136 SER A O 1
ATOM 1118 N N . LYS A 1 137 ? -17.680 12.116 17.484 1.00 94.06 137 LYS A N 1
ATOM 1119 C CA . LYS A 1 137 ? -16.773 11.302 16.667 1.00 94.06 137 LYS A CA 1
ATOM 1120 C C . LYS A 1 137 ? -15.688 12.156 16.041 1.00 94.06 137 LYS A C 1
ATOM 1122 O O . LYS A 1 137 ? -15.977 13.203 15.458 1.00 94.06 137 LYS A O 1
ATOM 1127 N N . LEU A 1 138 ? -14.455 11.671 16.095 1.00 94.38 138 LEU A N 1
ATOM 1128 C CA . LEU A 1 138 ? -13.308 12.295 15.449 1.00 94.38 138 LEU A CA 1
ATOM 1129 C C . LEU A 1 138 ? -12.499 11.233 14.690 1.00 94.38 138 LEU A C 1
ATOM 1131 O O . LEU A 1 138 ? -11.922 10.343 15.319 1.00 94.38 138 LEU A O 1
ATOM 1135 N N . PRO A 1 139 ? -12.432 11.286 13.349 1.00 93.81 139 PRO A N 1
ATOM 1136 C CA . PRO A 1 139 ? -11.456 10.490 12.619 1.00 93.81 139 PRO A CA 1
ATOM 1137 C C . PRO A 1 139 ? -10.027 10.940 12.967 1.00 93.81 139 PRO A C 1
ATOM 1139 O O . PRO A 1 139 ? -9.773 12.117 13.196 1.00 93.81 139 PRO A O 1
ATOM 1142 N N . PHE A 1 140 ? -9.100 9.984 13.050 1.00 89.94 140 PHE A N 1
ATOM 1143 C CA . PHE A 1 140 ? -7.675 10.231 13.261 1.00 89.94 140 PHE A CA 1
ATOM 1144 C C . PHE A 1 140 ? -6.830 9.031 12.803 1.00 89.94 140 PHE A C 1
ATOM 1146 O O . PHE A 1 140 ? -6.961 7.927 13.325 1.00 89.94 140 PHE A O 1
ATOM 1153 N N . LEU A 1 141 ? -5.949 9.223 11.812 1.00 86.62 141 LEU A N 1
ATOM 1154 C CA . LEU A 1 141 ? -4.970 8.219 11.332 1.00 86.62 141 LEU A CA 1
ATOM 1155 C C . LEU A 1 141 ? -5.527 6.794 11.088 1.00 86.62 141 LEU A C 1
ATOM 1157 O O . LEU A 1 141 ? -4.855 5.787 11.307 1.00 86.62 141 LEU A O 1
ATOM 1161 N N . GLY A 1 142 ? -6.753 6.694 10.565 1.00 90.19 142 GLY A N 1
ATOM 1162 C CA . GLY A 1 142 ? -7.409 5.410 10.281 1.00 90.19 142 GLY A CA 1
ATOM 1163 C C . GLY A 1 142 ? -8.136 4.786 11.479 1.00 90.19 142 GLY A C 1
ATOM 1164 O O . GLY A 1 142 ? -8.636 3.667 11.363 1.00 90.19 142 GLY A O 1
ATOM 1165 N N . THR A 1 143 ? -8.243 5.516 12.579 1.00 95.19 143 THR A N 1
ATOM 1166 C CA . THR A 1 143 ? -9.058 5.212 13.758 1.00 95.19 143 THR A CA 1
ATOM 1167 C C . THR A 1 143 ? -10.183 6.243 13.855 1.00 95.19 143 THR A C 1
ATOM 1169 O O . THR A 1 143 ? -10.014 7.381 13.428 1.00 95.19 143 THR A O 1
ATOM 1172 N N . GLU A 1 144 ? -11.347 5.851 14.357 1.00 96.12 144 GLU A N 1
ATOM 1173 C CA . GLU A 1 144 ? -12.425 6.759 14.750 1.00 96.12 144 GLU A CA 1
ATOM 1174 C C . GLU A 1 144 ? -12.435 6.791 16.275 1.00 96.12 144 GLU A C 1
ATOM 1176 O O . GLU A 1 144 ? -12.575 5.744 16.912 1.00 96.12 144 GLU A O 1
ATOM 1181 N N . LEU A 1 145 ? -12.224 7.976 16.839 1.00 96.31 145 LEU A N 1
ATOM 1182 C CA . LEU A 1 145 ? -12.319 8.234 18.269 1.00 96.31 145 LEU A CA 1
ATOM 1183 C C . LEU A 1 145 ? -13.778 8.559 18.586 1.00 96.31 145 LEU A C 1
ATOM 1185 O O . LEU A 1 145 ? -14.357 9.453 17.966 1.00 96.31 145 LEU A O 1
ATOM 1189 N N . LEU A 1 146 ? -14.364 7.822 19.520 1.00 96.19 146 LEU A N 1
ATOM 1190 C CA . LEU A 1 146 ? -15.717 8.012 20.022 1.00 96.19 146 LEU A CA 1
ATOM 1191 C C . LEU A 1 146 ? -15.616 8.635 21.411 1.00 96.19 146 LEU A C 1
ATOM 1193 O O . LEU A 1 146 ? -15.075 8.027 22.335 1.00 96.19 146 LEU A O 1
ATOM 1197 N N . ASN A 1 147 ? -16.113 9.857 21.542 1.00 92.56 147 ASN A N 1
ATOM 1198 C CA . ASN A 1 147 ? -16.084 10.595 22.791 1.00 92.56 147 ASN A CA 1
ATOM 1199 C C . ASN A 1 147 ? -17.260 10.169 23.681 1.00 92.56 147 ASN A C 1
ATOM 1201 O O . ASN A 1 147 ? -18.407 10.569 23.465 1.00 92.56 147 ASN A O 1
ATOM 1205 N N . HIS A 1 148 ? -16.956 9.344 24.679 1.00 90.50 148 HIS A N 1
ATOM 1206 C CA . HIS A 1 148 ? -17.869 8.889 25.720 1.00 90.50 148 HIS A CA 1
ATOM 1207 C C . HIS A 1 148 ? -17.318 9.322 27.078 1.00 90.50 148 HIS A C 1
ATOM 1209 O O . HIS A 1 148 ? -16.942 8.473 27.890 1.00 90.50 148 HIS A O 1
ATOM 1215 N N . ALA A 1 149 ? -17.219 10.645 27.276 1.00 81.25 149 ALA A N 1
ATOM 1216 C CA . ALA A 1 149 ? -16.659 11.266 28.474 1.00 81.25 149 ALA A CA 1
ATOM 1217 C C . ALA A 1 149 ? -17.054 10.489 29.757 1.00 81.25 149 ALA A C 1
ATOM 1219 O O . ALA A 1 149 ? -18.234 10.149 29.921 1.00 81.25 149 ALA A O 1
ATOM 1220 N N . PRO A 1 150 ? -16.049 10.057 30.545 1.00 84.31 150 PRO A N 1
ATOM 1221 C CA . PRO A 1 150 ? -14.669 10.538 30.525 1.00 84.31 150 PRO A CA 1
ATOM 1222 C C . PRO A 1 150 ? -13.738 9.641 29.690 1.00 84.31 150 PRO A C 1
ATOM 1224 O O . PRO A 1 150 ? -12.522 9.752 29.776 1.00 84.31 150 PRO A O 1
ATOM 1227 N N . ARG A 1 151 ? -14.278 8.690 28.917 1.00 89.56 151 ARG A N 1
ATOM 1228 C CA . ARG A 1 151 ? -13.508 7.688 28.165 1.00 89.56 151 ARG A CA 1
ATOM 1229 C C . ARG A 1 151 ? -13.578 7.948 26.661 1.00 89.56 151 ARG A C 1
ATOM 1231 O O . ARG A 1 151 ? -14.601 8.362 26.124 1.00 89.56 151 ARG A O 1
ATOM 1238 N N . ILE A 1 152 ? -12.487 7.650 25.961 1.00 93.19 152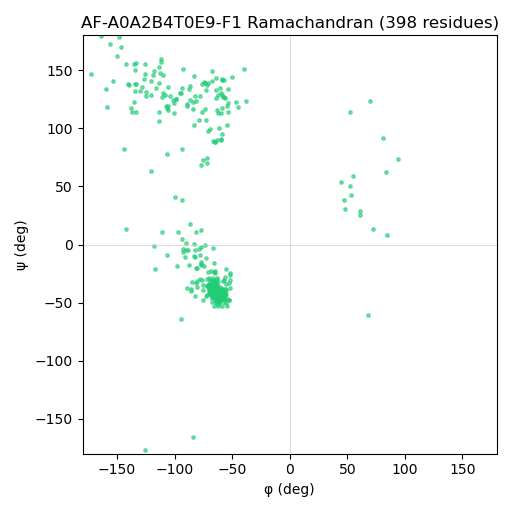 ILE A N 1
ATOM 1239 C CA . ILE A 1 152 ? -12.491 7.530 24.504 1.00 93.19 152 ILE A CA 1
ATOM 1240 C C . ILE A 1 152 ? -12.574 6.054 24.176 1.00 93.19 152 ILE A C 1
ATOM 1242 O O . ILE A 1 152 ? -11.735 5.256 24.599 1.00 93.19 152 ILE A O 1
ATOM 1246 N N . GLU A 1 153 ? -13.567 5.704 23.375 1.00 96.44 153 GLU A N 1
ATOM 1247 C CA . GLU A 1 153 ? -13.553 4.439 22.665 1.00 96.44 153 GLU A CA 1
ATOM 1248 C C . GLU A 1 153 ? -12.933 4.627 21.285 1.00 96.44 153 GLU A C 1
ATOM 1250 O O . GLU A 1 153 ? -12.997 5.696 20.679 1.00 96.44 153 GLU A O 1
ATOM 1255 N N . THR A 1 154 ? -12.311 3.575 20.773 1.00 96.75 154 THR A N 1
ATOM 1256 C CA . THR A 1 154 ? -11.654 3.590 19.474 1.00 96.75 154 THR A CA 1
ATOM 1257 C 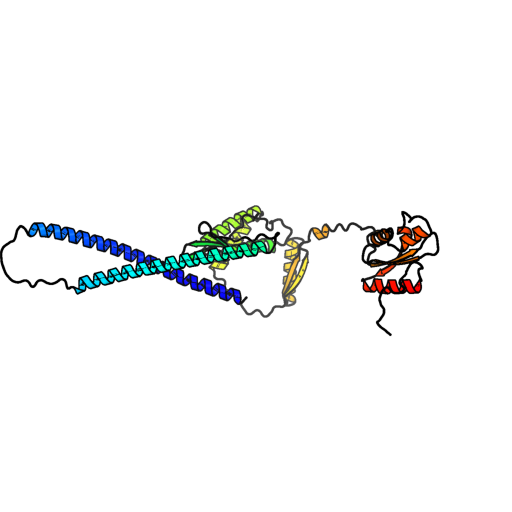C . THR A 1 154 ? -12.169 2.446 18.628 1.00 96.75 154 THR A C 1
ATOM 1259 O O . THR A 1 154 ? -12.435 1.345 19.115 1.00 96.75 154 THR A O 1
ATOM 1262 N N . LYS A 1 155 ? -12.325 2.706 17.334 1.00 96.88 155 LYS A N 1
ATOM 1263 C CA . LYS A 1 155 ? -12.590 1.664 16.343 1.00 96.88 155 LYS A CA 1
ATOM 1264 C C . LYS A 1 155 ? -11.944 2.001 15.015 1.00 96.88 155 LYS A C 1
ATOM 1266 O O . LYS A 1 155 ? -11.457 3.109 14.796 1.00 96.88 155 LYS A O 1
ATOM 1271 N N . VAL A 1 156 ? -11.939 1.047 14.092 1.00 97.00 156 VAL A N 1
ATOM 1272 C CA . VAL A 1 156 ? -11.399 1.278 12.751 1.00 97.00 156 VAL A CA 1
ATOM 1273 C C . VAL A 1 156 ? -12.219 2.332 12.008 1.00 97.00 156 VAL A C 1
ATOM 1275 O O . VAL A 1 156 ? -13.420 2.174 11.808 1.00 97.00 156 VAL A O 1
ATOM 1278 N N . TYR A 1 157 ? -11.542 3.364 11.504 1.00 95.50 157 TYR A N 1
ATOM 1279 C CA . TYR A 1 157 ? -12.127 4.309 10.560 1.00 95.50 157 TYR A CA 1
ATOM 1280 C C . TYR A 1 157 ? -11.840 3.894 9.118 1.00 95.50 157 TYR A C 1
ATOM 1282 O O . TYR A 1 157 ? -10.703 3.567 8.746 1.00 95.50 157 TYR A O 1
ATOM 1290 N N . VAL A 1 158 ? -12.877 3.957 8.284 1.00 93.12 158 VAL A N 1
ATOM 1291 C CA . VAL A 1 158 ? -12.803 3.746 6.838 1.00 93.12 158 VAL A CA 1
ATOM 1292 C C . VAL A 1 158 ? -13.126 5.071 6.160 1.00 93.12 158 VAL A C 1
ATOM 1294 O O . VAL A 1 158 ? -14.245 5.564 6.257 1.00 93.12 158 VAL A O 1
ATOM 1297 N N . LYS A 1 159 ? -12.142 5.653 5.463 1.00 90.50 159 LYS A N 1
ATOM 1298 C CA . LYS A 1 159 ? -12.348 6.911 4.732 1.00 90.50 159 LYS A CA 1
ATOM 1299 C C . LYS A 1 159 ? -13.470 6.748 3.689 1.00 90.50 159 LYS A C 1
ATOM 1301 O O . LYS A 1 159 ? -13.486 5.718 3.016 1.00 90.50 159 LYS A O 1
ATOM 1306 N N . PRO A 1 160 ? -14.323 7.766 3.465 1.00 89.62 160 PRO A N 1
ATOM 1307 C CA . PRO A 1 160 ? -15.370 7.725 2.436 1.00 89.62 160 PRO A CA 1
ATOM 1308 C C . PRO A 1 160 ? -14.850 7.445 1.020 1.00 89.62 160 PRO A C 1
ATOM 1310 O O . PRO A 1 160 ? -15.545 6.860 0.200 1.00 89.62 160 PRO A O 1
ATOM 1313 N N . THR A 1 161 ? -13.600 7.816 0.739 1.00 89.00 161 THR A N 1
ATOM 1314 C CA . THR A 1 161 ? -12.922 7.554 -0.539 1.00 89.00 161 THR A CA 1
ATOM 1315 C C . THR A 1 161 ? -12.427 6.113 -0.695 1.00 89.00 161 THR A C 1
ATOM 1317 O O . THR A 1 161 ? -11.850 5.767 -1.725 1.00 89.00 161 THR A O 1
ATOM 1320 N N . ASN A 1 162 ? -12.605 5.255 0.314 1.00 90.56 162 ASN A N 1
ATOM 1321 C CA . ASN A 1 162 ? -12.185 3.863 0.254 1.00 90.56 162 ASN A CA 1
ATOM 1322 C C . ASN A 1 162 ? -13.105 3.068 -0.683 1.00 90.56 162 ASN A C 1
ATOM 1324 O O . ASN A 1 162 ? -14.229 2.715 -0.335 1.00 90.56 162 ASN A O 1
ATOM 1328 N N . THR A 1 163 ? -12.586 2.726 -1.858 1.00 89.69 163 THR A N 1
ATOM 1329 C CA . THR A 1 163 ? -13.291 1.925 -2.871 1.00 89.69 163 THR A CA 1
ATOM 1330 C C . THR A 1 163 ? -13.314 0.426 -2.557 1.00 89.69 163 THR A C 1
ATOM 1332 O O . THR A 1 163 ? -13.989 -0.347 -3.230 1.00 89.69 163 THR A O 1
ATOM 1335 N N . GLY A 1 164 ? -12.570 -0.022 -1.543 1.00 86.25 164 GLY A N 1
ATOM 1336 C CA . GLY A 1 164 ? -12.366 -1.437 -1.240 1.00 86.25 164 GLY A CA 1
ATOM 1337 C C . GLY A 1 164 ? -11.456 -2.156 -2.238 1.00 86.25 164 GLY A C 1
ATOM 1338 O O . GLY A 1 164 ? -11.419 -3.386 -2.229 1.00 86.25 164 GLY A O 1
ATOM 1339 N N . LEU A 1 165 ? -10.729 -1.416 -3.084 1.00 89.94 165 LEU A N 1
ATOM 1340 C CA . LEU A 1 165 ? -9.793 -1.979 -4.052 1.00 89.94 165 LEU A CA 1
ATOM 1341 C C . LEU A 1 165 ? -8.557 -2.537 -3.332 1.00 89.94 165 LEU A C 1
ATOM 1343 O O . LEU A 1 165 ? -7.628 -1.813 -2.979 1.00 89.94 165 LEU A O 1
ATOM 1347 N N . LEU A 1 166 ? -8.570 -3.845 -3.100 1.00 94.62 166 LEU A N 1
ATOM 1348 C CA . LEU A 1 166 ? -7.475 -4.606 -2.506 1.00 94.62 166 LEU A CA 1
ATOM 1349 C C . LEU A 1 166 ? -7.094 -5.774 -3.429 1.00 94.62 166 LEU A C 1
ATOM 1351 O O . LEU A 1 166 ? -7.646 -5.943 -4.515 1.00 94.62 166 LEU A O 1
ATOM 1355 N N . LEU A 1 167 ? -6.145 -6.603 -2.990 1.00 94.75 167 LEU A N 1
ATOM 1356 C CA . LEU A 1 167 ? -5.687 -7.774 -3.736 1.00 94.75 167 LEU A CA 1
ATOM 1357 C C . LEU A 1 167 ? -6.823 -8.791 -3.938 1.00 94.75 167 LEU A C 1
ATOM 1359 O O . LEU A 1 167 ? -7.256 -9.426 -2.975 1.00 94.75 167 LEU A O 1
ATOM 1363 N N . HIS A 1 168 ? -7.250 -8.981 -5.187 1.00 95.88 168 HIS A N 1
ATOM 1364 C CA . HIS A 1 168 ? -8.271 -9.955 -5.576 1.00 95.88 168 HIS A CA 1
ATOM 1365 C C . HIS A 1 168 ? -7.780 -11.404 -5.397 1.00 95.88 168 HIS A C 1
ATOM 1367 O O . HIS A 1 168 ? -6.592 -11.699 -5.551 1.00 95.88 168 HIS A O 1
ATOM 1373 N N . TYR A 1 169 ? -8.681 -12.347 -5.100 1.00 95.94 169 TYR A N 1
ATOM 1374 C CA . TYR A 1 169 ? -8.277 -13.733 -4.830 1.00 95.94 169 TYR A CA 1
ATOM 1375 C C . TYR A 1 169 ? -7.674 -14.443 -6.051 1.00 95.94 169 TYR A C 1
ATOM 1377 O O . TYR A 1 169 ? -6.776 -15.269 -5.906 1.00 95.94 169 TYR A O 1
ATOM 1385 N N . GLN A 1 170 ? -8.105 -14.083 -7.261 1.00 92.88 170 GLN A N 1
ATOM 1386 C CA . GLN A 1 170 ? -7.559 -14.622 -8.516 1.00 92.88 170 GLN A CA 1
ATOM 1387 C C . GLN A 1 170 ? -6.280 -13.912 -8.990 1.00 92.88 170 GLN A C 1
ATOM 1389 O O . GLN A 1 170 ? -5.728 -14.279 -10.021 1.00 92.88 170 GLN A O 1
ATOM 1394 N N . SER A 1 171 ? -5.777 -12.905 -8.265 1.00 91.75 171 SER A N 1
ATOM 1395 C CA . SER A 1 171 ? -4.540 -12.227 -8.658 1.00 91.75 171 SER A CA 1
ATOM 1396 C C . SER A 1 171 ? -3.357 -13.202 -8.731 1.00 91.75 171 SER A C 1
ATOM 1398 O O . SER A 1 171 ? -3.207 -14.085 -7.877 1.00 91.75 171 SER A O 1
ATOM 1400 N N . HIS A 1 172 ? -2.501 -12.996 -9.737 1.00 90.44 172 HIS A N 1
ATOM 1401 C CA . HIS A 1 172 ? -1.322 -13.812 -10.037 1.00 90.44 172 HIS A CA 1
ATOM 1402 C C . HIS A 1 172 ? -0.153 -13.513 -9.080 1.00 90.44 172 HIS A C 1
ATOM 1404 O O . HIS A 1 172 ? 0.870 -12.908 -9.425 1.00 90.44 172 HIS A O 1
ATOM 1410 N N . VAL A 1 173 ? -0.354 -13.893 -7.822 1.00 90.38 173 VAL A N 1
ATOM 1411 C CA . VAL A 1 173 ? 0.590 -13.736 -6.714 1.00 90.38 173 VAL A CA 1
ATOM 1412 C C . VAL A 1 173 ? 0.513 -14.962 -5.802 1.00 90.38 173 VAL A C 1
ATOM 1414 O O . VAL A 1 173 ? -0.541 -15.599 -5.711 1.00 90.38 173 VAL A O 1
ATOM 1417 N N . ASP A 1 174 ? 1.594 -15.249 -5.073 1.00 91.31 174 ASP A N 1
ATOM 1418 C CA . ASP A 1 174 ? 1.622 -16.309 -4.055 1.00 91.31 174 ASP A CA 1
ATOM 1419 C C . ASP A 1 174 ? 0.476 -16.123 -3.044 1.00 91.31 174 ASP A C 1
ATOM 1421 O O . ASP A 1 174 ? 0.257 -15.027 -2.510 1.00 91.31 174 ASP A O 1
ATOM 1425 N N . ASN A 1 175 ? -0.237 -17.209 -2.733 1.00 92.12 175 ASN A N 1
ATOM 1426 C CA . ASN A 1 175 ? -1.325 -17.233 -1.756 1.00 92.12 175 ASN A CA 1
ATOM 1427 C C . ASN A 1 175 ? -0.908 -16.729 -0.369 1.00 92.12 175 ASN A C 1
ATOM 1429 O O . ASN A 1 175 ? -1.769 -16.300 0.404 1.00 92.12 175 ASN A O 1
ATOM 1433 N N . ARG A 1 176 ? 0.391 -16.731 -0.045 1.00 91.38 176 ARG A N 1
ATOM 1434 C CA . ARG A 1 176 ? 0.926 -16.058 1.142 1.00 91.38 176 ARG A CA 1
ATOM 1435 C C . ARG A 1 176 ? 0.481 -14.596 1.201 1.00 91.38 176 ARG A C 1
ATOM 1437 O O . ARG A 1 176 ? -0.008 -14.190 2.246 1.00 91.38 176 ARG A O 1
ATOM 1444 N N . TYR A 1 177 ? 0.590 -13.825 0.118 1.00 92.94 177 TYR A N 1
ATOM 1445 C CA . TYR A 1 177 ? 0.214 -12.404 0.120 1.00 92.94 177 TYR A CA 1
ATOM 1446 C C . TYR A 1 177 ? -1.289 -12.207 0.332 1.00 92.94 177 TYR A C 1
ATOM 1448 O O . TYR A 1 177 ? -1.691 -11.339 1.105 1.00 92.94 177 TYR A O 1
ATOM 1456 N N . LYS A 1 178 ? -2.113 -13.072 -0.271 1.00 94.44 178 LYS A N 1
ATOM 1457 C CA . LYS A 1 178 ? -3.575 -13.077 -0.099 1.00 94.44 178 LYS A CA 1
ATOM 1458 C C . LYS A 1 178 ? -3.962 -13.332 1.361 1.00 94.44 178 LYS A C 1
ATOM 1460 O O . LYS A 1 178 ? -4.735 -12.584 1.951 1.00 94.44 178 LYS A O 1
ATOM 1465 N N . ARG A 1 179 ? -3.367 -14.356 1.984 1.00 94.38 179 ARG A N 1
ATOM 1466 C CA . ARG A 1 179 ? -3.590 -14.679 3.406 1.00 94.38 179 ARG A CA 1
ATOM 1467 C C . ARG A 1 179 ? -3.043 -13.594 4.335 1.00 94.38 179 ARG A C 1
ATOM 1469 O O . ARG A 1 179 ? -3.700 -13.245 5.311 1.00 94.38 179 ARG A O 1
ATOM 1476 N N . SER A 1 180 ? -1.856 -13.064 4.040 1.00 95.19 180 SER A N 1
ATOM 1477 C CA . SER A 1 180 ? -1.231 -12.004 4.834 1.00 95.19 180 SER A CA 1
ATOM 1478 C C . SER A 1 180 ? -2.058 -10.727 4.827 1.00 95.19 180 SER A C 1
ATOM 1480 O O . SER A 1 180 ? -2.204 -10.126 5.880 1.00 95.19 180 SER A O 1
ATOM 1482 N N . LEU A 1 181 ? -2.660 -10.351 3.695 1.00 96.94 181 LEU A N 1
ATOM 1483 C CA . LEU A 1 181 ? -3.542 -9.187 3.623 1.00 96.94 181 LEU A CA 1
ATOM 1484 C C . LEU A 1 181 ? -4.689 -9.282 4.643 1.00 96.94 181 LEU A C 1
ATOM 1486 O O . LEU A 1 181 ? -4.892 -8.351 5.420 1.00 96.94 181 LEU A O 1
ATOM 1490 N N . LEU A 1 182 ? -5.400 -10.415 4.683 1.00 96.88 182 LEU A N 1
ATOM 1491 C CA . LEU A 1 182 ? -6.469 -10.635 5.663 1.00 96.88 182 LEU A CA 1
ATOM 1492 C C . LEU A 1 182 ? -5.933 -10.590 7.100 1.00 96.88 182 LEU A C 1
ATOM 1494 O O . LEU A 1 182 ? -6.503 -9.901 7.942 1.00 96.88 182 LEU A O 1
ATOM 1498 N N . LYS A 1 183 ? -4.809 -11.264 7.374 1.00 96.38 183 LYS A N 1
ATOM 1499 C CA . LYS A 1 183 ? -4.183 -11.251 8.705 1.00 96.38 183 LYS A CA 1
ATOM 1500 C C . LYS A 1 183 ? -3.808 -9.840 9.155 1.00 96.38 183 LYS A C 1
ATOM 1502 O O . LYS A 1 183 ? -4.107 -9.476 10.284 1.00 96.38 183 LYS A O 1
ATOM 1507 N N . THR A 1 184 ? -3.199 -9.037 8.286 1.00 96.62 184 THR A N 1
ATOM 1508 C CA . THR A 1 184 ? -2.819 -7.653 8.594 1.00 96.62 184 THR A CA 1
ATOM 1509 C C . THR A 1 184 ? -4.042 -6.780 8.867 1.00 96.62 184 THR A C 1
ATOM 1511 O O . THR A 1 184 ? -4.003 -5.958 9.779 1.00 96.62 184 THR A O 1
ATOM 1514 N N . MET A 1 185 ? -5.137 -6.972 8.125 1.00 96.25 185 MET A N 1
ATOM 1515 C CA . MET A 1 185 ? -6.389 -6.251 8.368 1.00 96.25 185 MET A CA 1
ATOM 1516 C C . MET A 1 185 ? -7.017 -6.629 9.715 1.00 96.25 185 MET A C 1
ATOM 1518 O O . MET A 1 185 ? -7.438 -5.735 10.440 1.00 96.25 185 MET A O 1
ATOM 1522 N N . LEU A 1 186 ? -7.016 -7.915 10.085 1.00 96.94 186 LEU A N 1
ATOM 1523 C CA . LEU A 1 186 ? -7.497 -8.377 11.395 1.00 96.94 186 LEU A CA 1
ATOM 1524 C C . LEU A 1 186 ? -6.634 -7.852 12.543 1.00 96.94 186 LEU A C 1
ATOM 1526 O O . LEU A 1 186 ? -7.144 -7.370 13.547 1.00 96.94 186 LEU A O 1
ATOM 1530 N N . ASP A 1 187 ? -5.319 -7.891 12.374 1.00 96.00 187 ASP A N 1
ATOM 1531 C CA . ASP A 1 187 ? -4.369 -7.416 13.375 1.00 96.00 187 ASP A CA 1
ATOM 1532 C C . ASP A 1 187 ? -4.479 -5.897 13.583 1.00 96.00 187 ASP A C 1
ATOM 1534 O O . ASP A 1 187 ? -4.428 -5.401 14.708 1.00 96.00 187 ASP A O 1
ATOM 1538 N N . ARG A 1 188 ? -4.714 -5.146 12.499 1.00 95.81 188 ARG A N 1
ATOM 1539 C CA . ARG A 1 188 ? -5.073 -3.726 12.560 1.00 95.81 188 ARG A CA 1
ATOM 1540 C C . ARG A 1 188 ? -6.418 -3.515 13.257 1.00 95.81 188 ARG A C 1
ATOM 1542 O O . ARG A 1 188 ? -6.492 -2.664 14.132 1.00 95.81 188 ARG A O 1
ATOM 1549 N N . ALA A 1 189 ? -7.450 -4.269 12.886 1.00 96.50 189 ALA A N 1
ATOM 1550 C CA . ALA A 1 189 ? -8.776 -4.158 13.485 1.00 96.50 189 ALA A CA 1
ATOM 1551 C C . ALA A 1 189 ? -8.733 -4.358 15.000 1.00 96.50 189 ALA A C 1
ATOM 1553 O O . ALA A 1 189 ? -9.260 -3.536 15.741 1.00 96.50 189 ALA A O 1
ATOM 1554 N N . HIS A 1 190 ? -8.034 -5.395 15.455 1.00 95.56 190 HIS A N 1
ATOM 1555 C CA . HIS A 1 190 ? -7.879 -5.697 16.871 1.00 95.56 190 HIS A CA 1
ATOM 1556 C C . HIS A 1 190 ? -7.121 -4.593 17.612 1.00 95.56 190 HIS A C 1
ATOM 1558 O O . HIS A 1 190 ? -7.562 -4.140 18.657 1.00 95.56 190 HIS A O 1
ATOM 1564 N N . ARG A 1 191 ? -5.982 -4.131 17.075 1.00 94.69 191 ARG A N 1
ATOM 1565 C CA . ARG A 1 191 ? -5.175 -3.087 17.732 1.00 94.69 191 ARG A CA 1
ATOM 1566 C C . ARG A 1 191 ? -5.872 -1.734 17.833 1.00 94.69 191 ARG A C 1
ATOM 1568 O O . ARG A 1 191 ? -5.561 -0.980 18.745 1.00 94.69 191 ARG A O 1
ATOM 1575 N N . LEU A 1 192 ? -6.732 -1.401 16.873 1.00 95.81 192 LEU A N 1
ATOM 1576 C CA . LEU A 1 192 ? -7.407 -0.102 16.819 1.00 95.81 192 LEU A CA 1
ATOM 1577 C C . LEU A 1 192 ? -8.774 -0.093 17.508 1.00 95.81 192 LEU A C 1
ATOM 1579 O O . LEU A 1 192 ? -9.377 0.972 17.589 1.00 95.81 192 LEU A O 1
ATOM 1583 N N . SER A 1 193 ? -9.274 -1.247 17.952 1.00 96.38 193 SER A N 1
ATOM 1584 C CA . SER A 1 193 ? -10.578 -1.353 18.606 1.00 96.38 193 SER A CA 1
ATOM 1585 C C . SER A 1 193 ? -10.409 -1.387 20.121 1.00 96.38 193 SER A C 1
ATOM 1587 O O . SER A 1 193 ? -9.699 -2.246 20.637 1.00 96.38 193 SER A O 1
ATOM 1589 N N . SER A 1 194 ? -11.083 -0.491 20.841 1.00 95.38 194 SER A N 1
ATOM 1590 C CA . SER A 1 194 ? -11.069 -0.456 22.311 1.00 95.38 194 SER A CA 1
ATOM 1591 C C . SER A 1 194 ? -11.947 -1.534 22.950 1.00 95.38 194 SER A C 1
ATOM 1593 O O . SER A 1 194 ? -11.804 -1.816 24.137 1.00 95.38 194 SER A O 1
ATOM 1595 N N . SER A 1 195 ? -12.866 -2.133 22.187 1.00 94.81 195 SER A N 1
ATOM 1596 C CA . SER A 1 195 ? -13.782 -3.167 22.665 1.00 94.81 195 SER A CA 1
ATOM 1597 C C . SER A 1 195 ? -13.883 -4.335 21.684 1.00 94.81 195 SER A C 1
ATOM 1599 O O . SER A 1 195 ? -13.689 -4.192 20.472 1.00 94.81 195 SER A O 1
ATOM 1601 N N . TRP A 1 196 ? -14.242 -5.507 22.214 1.00 94.69 196 TRP A N 1
ATOM 1602 C CA . TRP A 1 196 ? -14.517 -6.695 21.404 1.00 94.69 196 TRP A CA 1
ATOM 1603 C C . TRP A 1 196 ? -15.719 -6.514 20.474 1.00 94.69 196 TRP A C 1
ATOM 1605 O O . TRP A 1 196 ? -15.723 -7.091 19.390 1.00 94.69 196 TRP A O 1
ATOM 1615 N N . ALA A 1 197 ? -16.700 -5.691 20.858 1.00 96.44 197 ALA A N 1
ATOM 1616 C CA . ALA A 1 197 ? -17.838 -5.358 20.006 1.00 96.44 197 ALA A CA 1
ATOM 1617 C C . ALA A 1 197 ? -17.378 -4.617 18.738 1.00 96.44 197 ALA A C 1
ATOM 1619 O O . ALA A 1 197 ? -17.644 -5.082 17.632 1.00 96.44 197 ALA A O 1
ATOM 1620 N N . HIS A 1 198 ? -16.571 -3.556 18.889 1.00 96.88 198 HIS A N 1
ATOM 1621 C CA . HIS A 1 198 ? -16.015 -2.804 17.752 1.00 96.88 198 HIS A CA 1
ATOM 1622 C C . HIS A 1 198 ? -15.139 -3.678 16.848 1.00 96.88 198 HIS A C 1
ATOM 1624 O O . HIS A 1 198 ? -15.180 -3.557 15.622 1.00 96.88 198 HIS A O 1
ATOM 1630 N N . PHE A 1 199 ? -14.365 -4.592 17.439 1.00 96.88 199 PHE A N 1
ATOM 1631 C CA . PHE A 1 199 ? -13.579 -5.555 16.673 1.00 96.88 199 PHE A CA 1
ATOM 1632 C C . PHE A 1 199 ? -14.463 -6.545 15.901 1.00 96.88 199 PHE A C 1
ATOM 1634 O O . PHE A 1 199 ? -14.187 -6.823 14.733 1.00 96.88 199 PHE A O 1
ATOM 1641 N N . SER A 1 200 ? -15.522 -7.063 16.528 1.00 96.62 200 SER A N 1
ATOM 1642 C CA . SER A 1 200 ? -16.463 -7.996 15.899 1.00 96.62 200 SER A CA 1
ATOM 1643 C C . SER A 1 200 ? -17.180 -7.356 14.709 1.00 96.62 200 SER A C 1
ATOM 1645 O O . SER A 1 200 ? -17.218 -7.949 13.629 1.00 96.62 200 SER A O 1
ATOM 1647 N N . ASP A 1 201 ? -17.649 -6.116 14.864 1.00 97.31 201 ASP A N 1
ATOM 1648 C CA . ASP A 1 201 ? -18.263 -5.339 13.782 1.00 97.31 201 ASP A CA 1
ATOM 1649 C C . ASP A 1 201 ? -17.305 -5.183 12.591 1.00 97.31 201 ASP A C 1
ATOM 1651 O O . ASP A 1 201 ? -17.681 -5.346 11.422 1.00 97.31 201 ASP A O 1
ATOM 1655 N N . GLU A 1 202 ? -16.029 -4.915 12.875 1.00 97.50 202 GLU A N 1
ATOM 1656 C CA . GLU A 1 202 ? -14.999 -4.807 11.848 1.00 97.50 202 GLU A CA 1
ATOM 1657 C C . GLU A 1 202 ? -14.691 -6.164 11.196 1.00 97.50 202 GLU A C 1
ATOM 1659 O O . GLU A 1 202 ? -14.506 -6.226 9.979 1.00 97.50 202 GLU A O 1
ATOM 1664 N N . CYS A 1 203 ? -14.697 -7.271 11.946 1.00 97.31 203 CYS A N 1
ATOM 1665 C CA . CYS A 1 203 ? -14.598 -8.616 11.377 1.00 97.31 203 CYS A CA 1
ATOM 1666 C C . CYS A 1 203 ? -15.730 -8.897 10.382 1.00 97.31 203 CYS A C 1
ATOM 1668 O O . CYS A 1 203 ? -15.465 -9.408 9.289 1.00 97.31 203 CYS A O 1
ATOM 1670 N N . ASP A 1 204 ? -16.967 -8.528 10.706 1.00 97.56 204 ASP A N 1
ATOM 1671 C CA . ASP A 1 204 ? -18.108 -8.711 9.808 1.00 97.56 204 ASP A CA 1
ATOM 1672 C C . ASP A 1 204 ? -18.021 -7.817 8.569 1.00 97.56 204 ASP A C 1
ATOM 1674 O O . ASP A 1 204 ? -18.310 -8.257 7.447 1.00 97.56 204 ASP A O 1
ATOM 1678 N N . ARG A 1 205 ? -17.524 -6.586 8.722 1.00 96.56 205 ARG A N 1
ATOM 1679 C CA . ARG A 1 205 ? -17.197 -5.727 7.579 1.00 96.56 205 ARG A CA 1
ATOM 1680 C C . ARG A 1 205 ? -16.116 -6.357 6.698 1.00 96.56 205 ARG A C 1
ATOM 1682 O O . ARG A 1 205 ? -16.260 -6.369 5.472 1.00 96.56 205 ARG A O 1
ATOM 1689 N N . LEU A 1 206 ? -15.050 -6.906 7.286 1.00 96.75 206 LEU A N 1
ATOM 1690 C CA . LEU A 1 206 ? -13.974 -7.569 6.547 1.00 96.75 206 LEU A CA 1
ATOM 1691 C C . LEU A 1 206 ? -14.487 -8.803 5.796 1.00 96.75 206 LEU A C 1
ATOM 1693 O O . LEU A 1 206 ? -14.152 -8.948 4.620 1.00 96.75 206 LEU A O 1
ATOM 1697 N N . LYS A 1 207 ? -15.357 -9.633 6.388 1.00 97.75 207 LYS A N 1
ATOM 1698 C CA . LYS A 1 207 ? -16.005 -10.753 5.673 1.00 97.75 207 LYS A CA 1
ATOM 1699 C C . LYS A 1 207 ? -16.682 -10.272 4.385 1.00 97.75 207 LYS A C 1
ATOM 1701 O O . LYS A 1 207 ? -16.412 -10.816 3.315 1.00 97.75 207 LYS A O 1
ATOM 1706 N N . LYS A 1 208 ? -17.469 -9.190 4.456 1.00 96.69 208 LYS A N 1
ATOM 1707 C CA . LYS A 1 208 ? -18.132 -8.579 3.285 1.00 96.69 208 LYS A CA 1
ATOM 1708 C C . LYS A 1 208 ? -17.123 -8.063 2.253 1.00 96.69 208 LYS A C 1
ATOM 1710 O O . LYS A 1 208 ? -17.285 -8.290 1.055 1.00 96.69 208 LYS A O 1
ATOM 1715 N N . VAL A 1 209 ? -16.057 -7.387 2.691 1.00 96.44 209 VAL A N 1
ATOM 1716 C CA . VAL A 1 209 ? -15.005 -6.875 1.792 1.00 96.44 209 VAL A CA 1
ATOM 1717 C C . VAL A 1 209 ? -14.307 -8.014 1.048 1.00 96.44 209 VAL A C 1
ATOM 1719 O O . VAL A 1 209 ? -14.202 -7.961 -0.176 1.00 96.44 209 VAL A O 1
ATOM 1722 N N . PHE A 1 210 ? -13.863 -9.049 1.759 1.00 97.19 210 PHE A N 1
ATOM 1723 C CA . PHE A 1 210 ? -13.132 -10.169 1.168 1.00 97.19 210 PHE A CA 1
ATOM 1724 C C . PHE A 1 210 ? -14.023 -11.081 0.314 1.00 97.19 210 PHE A C 1
ATOM 1726 O O . PHE A 1 210 ? -13.549 -11.600 -0.698 1.00 97.19 210 PHE A O 1
ATOM 1733 N N . ALA A 1 211 ? -15.317 -11.198 0.631 1.00 97.12 211 ALA A N 1
ATOM 1734 C CA . ALA A 1 211 ? -16.290 -11.868 -0.232 1.00 97.12 211 ALA A CA 1
ATOM 1735 C C . ALA A 1 211 ? -16.403 -11.183 -1.608 1.00 97.12 211 ALA A C 1
ATOM 1737 O O . ALA A 1 211 ? -16.354 -11.855 -2.641 1.00 97.12 211 ALA A O 1
ATOM 1738 N N . ARG A 1 212 ? -16.451 -9.840 -1.653 1.00 96.44 212 ARG A N 1
ATOM 1739 C CA . ARG A 1 212 ? -16.437 -9.081 -2.925 1.00 96.44 212 ARG A CA 1
ATOM 1740 C C . ARG A 1 212 ? -15.153 -9.302 -3.728 1.00 96.44 212 ARG A C 1
ATOM 1742 O O . ARG A 1 212 ? -15.203 -9.339 -4.951 1.00 96.44 212 ARG A O 1
ATOM 1749 N N . LEU A 1 213 ? -14.025 -9.517 -3.047 1.00 97.00 213 LEU A N 1
ATOM 1750 C CA . LEU A 1 213 ? -12.723 -9.844 -3.649 1.00 97.00 213 LEU A CA 1
ATOM 1751 C C . LEU A 1 213 ? -12.571 -11.334 -4.015 1.00 97.00 213 LEU A C 1
ATOM 1753 O O . LEU A 1 213 ? -11.459 -11.777 -4.319 1.00 97.00 213 LEU A O 1
ATOM 1757 N N . LYS A 1 214 ? -13.669 -12.103 -3.958 1.00 97.31 214 LYS A N 1
ATOM 1758 C CA . LYS A 1 214 ? -13.763 -13.533 -4.290 1.00 97.31 214 LYS A CA 1
ATOM 1759 C C . LYS A 1 214 ? -12.890 -14.444 -3.422 1.00 97.31 214 LYS A C 1
ATOM 1761 O O . LYS A 1 214 ? -12.469 -15.508 -3.870 1.00 97.31 214 LYS A O 1
ATOM 1766 N N . TYR A 1 215 ? -12.614 -14.052 -2.176 1.00 98.00 215 TYR A N 1
ATOM 1767 C CA . TYR A 1 215 ? -11.944 -14.946 -1.228 1.00 98.00 215 TYR A CA 1
ATOM 1768 C C . TYR A 1 215 ? -12.913 -16.048 -0.784 1.00 98.00 215 TYR A C 1
ATOM 1770 O O . TYR A 1 215 ? -14.060 -15.737 -0.461 1.00 98.00 215 TYR A O 1
ATOM 1778 N N . PRO A 1 216 ? -12.468 -17.317 -0.701 1.00 97.62 216 PRO A N 1
ATOM 1779 C CA . PRO A 1 216 ? -13.304 -18.398 -0.200 1.00 97.62 216 PRO A CA 1
ATOM 1780 C C . PRO A 1 216 ? -13.755 -18.126 1.236 1.00 97.62 216 PRO A C 1
ATOM 1782 O O . PRO A 1 216 ? -12.929 -17.856 2.108 1.00 97.62 216 PRO A O 1
ATOM 1785 N N . GLU A 1 217 ? -15.050 -18.263 1.507 1.00 97.38 217 GLU A N 1
ATOM 1786 C CA . GLU A 1 217 ? -15.618 -18.002 2.833 1.00 97.38 217 GLU A CA 1
ATOM 1787 C C . GLU A 1 217 ? -14.949 -18.853 3.923 1.00 97.38 217 GLU A C 1
ATOM 1789 O O . GLU A 1 217 ? -14.533 -18.338 4.961 1.00 97.38 217 GLU A O 1
ATOM 1794 N N . ARG A 1 218 ? -14.735 -20.147 3.642 1.00 97.38 218 ARG A N 1
ATOM 1795 C CA . ARG A 1 218 ? -14.018 -21.063 4.544 1.00 97.38 218 ARG A CA 1
ATOM 1796 C C . ARG A 1 218 ? -12.625 -20.544 4.911 1.00 97.38 218 ARG A C 1
ATOM 1798 O O . ARG A 1 218 ? -12.207 -20.661 6.061 1.00 97.38 218 ARG A O 1
ATOM 1805 N N . LEU A 1 219 ? -11.899 -19.957 3.955 1.00 96.00 219 LEU A N 1
ATOM 1806 C CA . LEU A 1 219 ? -10.575 -19.370 4.189 1.00 96.00 219 LEU A CA 1
ATOM 1807 C C . LEU A 1 219 ? -10.658 -18.144 5.106 1.00 96.00 219 LEU A C 1
ATOM 1809 O O . LEU A 1 219 ? -9.825 -17.995 6.000 1.00 96.00 219 LEU A O 1
ATOM 1813 N N . VAL A 1 220 ? -11.640 -17.271 4.884 1.00 97.75 220 VAL A N 1
ATOM 1814 C CA . VAL A 1 220 ? -11.827 -16.063 5.696 1.00 97.75 220 VAL A CA 1
ATOM 1815 C C . VAL A 1 220 ? -12.199 -16.443 7.129 1.00 97.75 220 VAL A C 1
ATOM 1817 O O . VAL A 1 220 ? -11.493 -16.058 8.060 1.00 97.75 220 VAL A O 1
ATOM 1820 N N . ASN A 1 221 ? -13.231 -17.272 7.300 1.00 97.06 221 ASN A N 1
ATOM 1821 C CA . ASN A 1 221 ? -13.733 -17.681 8.611 1.00 97.06 221 ASN A CA 1
ATOM 1822 C C . ASN A 1 221 ? -12.680 -18.467 9.407 1.00 97.06 221 ASN A C 1
ATOM 1824 O O . ASN A 1 221 ? -12.433 -18.156 10.570 1.00 97.06 221 ASN A O 1
ATOM 1828 N N . SER A 1 222 ? -11.975 -19.417 8.778 1.00 96.75 222 SER A N 1
ATOM 1829 C CA . SER A 1 222 ? -10.874 -20.138 9.443 1.00 96.75 222 SER A CA 1
ATOM 1830 C C . SER A 1 222 ? -9.741 -19.212 9.889 1.00 96.75 222 SER A C 1
ATOM 1832 O O . SER A 1 222 ? -9.203 -19.386 10.983 1.00 96.75 222 SER A O 1
ATOM 1834 N N . THR A 1 223 ? -9.395 -18.202 9.082 1.00 95.88 223 THR A N 1
ATOM 1835 C CA . THR A 1 223 ? -8.349 -17.231 9.433 1.00 95.88 223 THR A CA 1
ATOM 1836 C C . THR A 1 223 ? -8.768 -16.361 10.617 1.00 95.88 223 THR A C 1
ATOM 1838 O O . THR A 1 223 ? -7.954 -16.147 11.513 1.00 95.88 223 THR A O 1
ATOM 1841 N N . ILE A 1 224 ? -10.025 -15.904 10.650 1.00 95.62 224 ILE A N 1
ATOM 1842 C CA . ILE A 1 224 ? -10.589 -15.153 11.782 1.00 95.62 224 ILE A CA 1
ATOM 1843 C C . ILE A 1 224 ? -10.573 -16.014 13.047 1.00 95.62 224 ILE A C 1
ATOM 1845 O O . ILE A 1 224 ? -10.040 -15.587 14.066 1.00 95.62 224 ILE A O 1
ATOM 1849 N N . ASN A 1 225 ? -11.061 -17.253 12.968 1.00 94.75 225 ASN A N 1
ATOM 1850 C CA . ASN A 1 225 ? -11.103 -18.159 14.116 1.00 94.75 225 ASN A CA 1
ATOM 1851 C C . ASN A 1 225 ? -9.699 -18.459 14.651 1.00 94.75 225 ASN A C 1
ATOM 1853 O O . ASN A 1 225 ? -9.467 -18.383 15.852 1.00 94.75 225 ASN A O 1
ATOM 1857 N N . THR A 1 226 ? -8.731 -18.722 13.769 1.00 94.44 226 THR A N 1
ATOM 1858 C CA . THR A 1 226 ? -7.333 -18.933 14.182 1.00 94.44 226 THR A CA 1
ATOM 1859 C C . THR A 1 226 ? -6.751 -17.680 14.841 1.00 94.44 226 THR A C 1
ATOM 1861 O O . THR A 1 226 ? -6.023 -17.783 15.827 1.00 94.44 226 THR A O 1
ATOM 1864 N N . PHE A 1 227 ? -7.075 -16.490 14.323 1.00 94.12 227 PHE A N 1
ATOM 1865 C CA . PHE A 1 227 ? -6.649 -15.228 14.924 1.00 94.12 227 PHE A CA 1
ATOM 1866 C C . PHE A 1 227 ? -7.224 -15.062 16.337 1.00 94.12 227 PHE A C 1
ATOM 1868 O O . PHE A 1 227 ? -6.461 -14.797 17.264 1.00 94.12 227 PHE A O 1
ATOM 1875 N N . LEU A 1 228 ? -8.528 -15.289 16.519 1.00 91.62 228 LEU A N 1
ATOM 1876 C CA . LEU A 1 228 ? -9.198 -15.230 17.823 1.00 91.62 228 LEU A CA 1
ATOM 1877 C C . LEU A 1 228 ? -8.561 -16.186 18.836 1.00 91.62 228 LEU A C 1
ATOM 1879 O O . LEU A 1 228 ? -8.174 -15.763 19.923 1.00 91.62 228 LEU A O 1
ATOM 1883 N N . GLN A 1 229 ? -8.363 -17.447 18.446 1.00 90.50 229 GLN A N 1
ATOM 1884 C CA . GLN A 1 229 ? -7.735 -18.449 19.308 1.00 90.50 229 GLN A CA 1
ATOM 1885 C C . GLN A 1 229 ? -6.319 -18.032 19.724 1.00 90.50 229 GLN A C 1
ATOM 1887 O O . GLN A 1 229 ? -5.966 -18.128 20.894 1.00 90.50 229 GLN A O 1
ATOM 1892 N N . SER A 1 230 ? -5.528 -17.462 18.805 1.00 89.00 230 SER A N 1
ATOM 1893 C CA . SER A 1 230 ? -4.171 -16.991 19.125 1.00 89.00 230 SER A CA 1
ATOM 1894 C C . SER A 1 230 ? -4.121 -15.829 20.128 1.00 89.00 230 SER A C 1
ATOM 1896 O O . SER A 1 230 ? -3.086 -15.609 20.760 1.00 89.00 230 SER A O 1
ATOM 1898 N N . ARG A 1 231 ? -5.213 -15.061 20.251 1.00 84.56 231 ARG A N 1
ATOM 1899 C CA . ARG A 1 231 ? -5.337 -13.934 21.185 1.00 84.56 231 ARG A CA 1
ATOM 1900 C C . ARG A 1 231 ? -5.868 -14.382 22.545 1.00 84.56 231 ARG A C 1
ATOM 1902 O O . ARG A 1 231 ? -5.384 -13.885 23.553 1.00 84.56 231 ARG A O 1
ATOM 1909 N N . ILE A 1 232 ? -6.800 -15.336 22.569 1.00 77.38 232 ILE A N 1
ATOM 1910 C CA . ILE A 1 232 ? -7.391 -15.878 23.804 1.00 77.38 232 ILE A CA 1
ATOM 1911 C C . ILE A 1 232 ? -6.396 -16.773 24.547 1.00 77.38 232 ILE A C 1
ATOM 1913 O O . ILE A 1 232 ? -6.235 -16.640 25.754 1.00 77.38 232 ILE A O 1
ATOM 1917 N N . VAL A 1 233 ? -5.692 -17.653 23.830 1.00 74.56 233 VAL A N 1
ATOM 1918 C CA . VAL A 1 233 ? -4.791 -18.652 24.437 1.00 74.56 233 VAL A CA 1
ATOM 1919 C C . VAL A 1 233 ? -3.494 -18.022 24.964 1.00 74.56 233 VAL A C 1
ATOM 1921 O O . VAL A 1 233 ? -2.660 -18.718 25.530 1.00 74.56 233 VAL A O 1
ATOM 1924 N N . GLY A 1 234 ? -3.310 -16.701 24.826 1.00 57.09 234 GLY A N 1
ATOM 1925 C CA . GLY A 1 234 ? -2.139 -16.015 25.365 1.00 57.09 234 GLY A CA 1
ATOM 1926 C C . GLY A 1 234 ? -0.852 -16.690 24.906 1.00 57.09 234 GLY A C 1
ATOM 1927 O O . GLY A 1 234 ? -0.017 -17.047 25.730 1.00 57.09 234 GLY A O 1
ATOM 1928 N N . THR A 1 235 ? -0.712 -16.938 23.599 1.00 52.97 235 THR A N 1
ATOM 1929 C CA . THR A 1 235 ? 0.522 -17.512 23.051 1.00 52.97 235 THR A CA 1
ATOM 1930 C C . THR A 1 235 ? 1.654 -16.508 23.259 1.00 52.97 235 THR A C 1
ATOM 1932 O O . THR A 1 235 ? 1.909 -15.652 22.411 1.00 52.97 235 THR A O 1
ATOM 1935 N N . GLN A 1 236 ? 2.317 -16.593 24.413 1.00 44.81 236 GLN A N 1
ATOM 1936 C CA . GLN A 1 236 ? 3.648 -16.047 24.603 1.00 44.81 236 GLN A CA 1
ATOM 1937 C C . GLN A 1 236 ? 4.503 -16.661 23.495 1.00 44.81 236 GLN A C 1
ATOM 1939 O O . GLN A 1 236 ? 4.587 -17.891 23.414 1.00 44.81 236 GLN A O 1
ATOM 1944 N N . PRO A 1 237 ? 5.103 -15.868 22.592 1.00 45.94 237 PRO A N 1
ATOM 1945 C CA . PRO A 1 237 ? 6.156 -16.417 21.768 1.00 45.94 237 PRO A CA 1
ATOM 1946 C C . PRO A 1 237 ? 7.212 -16.913 22.749 1.00 45.94 237 PRO A C 1
ATOM 1948 O O . PRO A 1 237 ? 7.750 -16.122 23.520 1.00 45.94 237 PRO A O 1
ATOM 1951 N N . THR A 1 238 ? 7.480 -18.217 22.756 1.00 37.12 238 THR A N 1
ATOM 1952 C CA . THR A 1 238 ? 8.663 -18.767 23.407 1.00 37.12 238 THR A CA 1
ATOM 1953 C C . THR A 1 238 ? 9.852 -18.115 22.707 1.00 37.12 238 THR A C 1
ATOM 1955 O O . THR A 1 238 ? 10.306 -18.564 21.654 1.00 37.12 238 THR A O 1
ATOM 1958 N N . GLN A 1 239 ? 10.290 -16.968 23.223 1.00 41.56 239 GLN A N 1
ATOM 1959 C CA . GLN A 1 239 ? 11.510 -16.306 22.806 1.00 41.56 239 GLN A CA 1
ATOM 1960 C C . GLN A 1 239 ? 12.646 -17.109 23.423 1.00 41.56 239 GLN A C 1
ATOM 1962 O O . GLN A 1 239 ? 13.282 -16.697 24.383 1.00 41.56 239 GLN A O 1
ATOM 1967 N N . THR A 1 240 ? 12.897 -18.297 22.877 1.00 41.78 240 THR A N 1
ATOM 1968 C CA . THR A 1 240 ? 14.264 -18.802 22.897 1.00 41.78 240 THR A CA 1
ATOM 1969 C C . THR A 1 240 ? 15.095 -17.740 22.177 1.00 41.78 240 THR A C 1
ATOM 1971 O O . THR A 1 240 ? 14.703 -17.383 21.055 1.00 41.78 240 THR A O 1
ATOM 1974 N N . PRO A 1 241 ? 16.182 -17.217 22.767 1.00 38.59 241 PRO A N 1
ATOM 1975 C CA . PRO A 1 241 ? 17.130 -16.381 22.049 1.00 38.59 241 PRO A CA 1
ATOM 1976 C C . PRO A 1 241 ? 17.659 -17.226 20.891 1.00 38.59 241 PRO A C 1
ATOM 1978 O O . PRO A 1 241 ? 18.515 -18.086 21.065 1.00 38.59 241 PRO A O 1
ATOM 1981 N N . LYS A 1 242 ? 17.057 -17.085 19.710 1.00 56.28 242 LYS A N 1
ATOM 1982 C CA . LYS A 1 242 ? 17.624 -17.666 18.505 1.00 56.28 242 LYS A CA 1
ATOM 1983 C C . LYS A 1 242 ? 18.772 -16.743 18.163 1.00 56.28 242 LYS A C 1
ATOM 1985 O O . LYS A 1 242 ? 18.535 -15.571 17.869 1.00 56.28 242 LYS A O 1
ATOM 1990 N N . GLU A 1 243 ? 19.987 -17.277 18.252 1.00 60.09 243 GLU A N 1
ATOM 1991 C CA . GLU A 1 243 ? 21.172 -16.688 17.634 1.00 60.09 243 GLU A CA 1
ATOM 1992 C C . GLU A 1 243 ? 20.816 -16.128 16.251 1.00 60.09 243 GLU A C 1
ATOM 1994 O O . GLU A 1 243 ? 19.878 -16.635 15.625 1.00 60.09 243 GLU A O 1
ATOM 1999 N N . PRO A 1 244 ? 21.500 -15.083 15.758 1.00 55.75 244 PRO A N 1
ATOM 2000 C CA . PRO A 1 244 ? 21.204 -14.507 14.454 1.00 55.75 244 PRO A CA 1
ATOM 2001 C C . PRO A 1 244 ? 21.380 -15.569 13.360 1.00 55.75 244 PRO A C 1
ATOM 2003 O O . PRO A 1 244 ? 22.457 -15.758 12.807 1.00 55.75 244 PRO A O 1
ATOM 2006 N N . ILE A 1 245 ? 20.295 -16.282 13.047 1.00 67.12 245 ILE A N 1
ATOM 2007 C CA . ILE A 1 245 ? 20.263 -17.276 11.986 1.00 67.12 245 ILE A CA 1
ATOM 2008 C C . ILE A 1 245 ? 20.535 -16.498 10.705 1.00 67.12 245 ILE A C 1
ATOM 2010 O O . ILE A 1 245 ? 19.745 -15.632 10.325 1.00 67.12 245 ILE A O 1
ATOM 2014 N N . SER A 1 246 ? 21.649 -16.793 10.041 1.00 79.50 246 SER A N 1
ATOM 2015 C CA . SER A 1 246 ? 21.924 -16.255 8.714 1.00 79.50 246 SER A CA 1
ATOM 2016 C C . SER A 1 246 ? 20.809 -16.711 7.766 1.00 79.50 246 SER A C 1
ATOM 2018 O O . SER A 1 246 ? 20.612 -17.909 7.537 1.00 79.50 246 SER A O 1
ATOM 2020 N N . ILE A 1 247 ? 20.004 -15.759 7.279 1.00 87.38 247 ILE A N 1
ATOM 2021 C CA . ILE A 1 247 ? 18.908 -16.021 6.341 1.00 87.38 247 ILE A CA 1
ATOM 2022 C C . ILE A 1 247 ? 19.381 -15.661 4.938 1.00 87.38 247 ILE A C 1
ATOM 2024 O O . ILE A 1 247 ? 19.525 -14.484 4.602 1.00 87.38 247 ILE A O 1
ATOM 2028 N N . VAL A 1 248 ? 19.516 -16.670 4.085 1.00 91.62 248 VAL A N 1
ATOM 2029 C CA . VAL A 1 248 ? 19.787 -16.492 2.658 1.00 91.62 248 VAL A CA 1
ATOM 2030 C C . VAL A 1 248 ? 18.455 -16.388 1.917 1.00 91.62 248 VAL A C 1
ATOM 2032 O O . VAL A 1 248 ? 17.631 -17.304 1.946 1.00 91.62 248 VAL A O 1
ATOM 2035 N N . ARG A 1 249 ? 18.211 -15.257 1.247 1.00 93.50 249 ARG A N 1
ATOM 2036 C CA . ARG A 1 249 ? 16.982 -15.026 0.472 1.00 93.50 249 ARG A CA 1
ATOM 2037 C C . ARG A 1 249 ? 17.246 -15.215 -1.013 1.00 93.50 249 ARG A C 1
ATOM 2039 O O . ARG A 1 249 ? 18.085 -14.526 -1.580 1.00 93.50 249 ARG A O 1
ATOM 2046 N N . VAL A 1 250 ? 16.479 -16.096 -1.644 1.00 91.94 250 VAL A N 1
ATOM 2047 C CA . VAL A 1 250 ? 16.561 -16.361 -3.085 1.00 91.94 250 VAL A CA 1
ATOM 2048 C C . VAL A 1 250 ? 15.350 -15.738 -3.764 1.00 91.94 250 VAL A C 1
ATOM 2050 O O . VAL A 1 250 ? 14.213 -16.107 -3.474 1.00 91.94 250 VAL A O 1
ATOM 2053 N N . VAL A 1 251 ? 15.578 -14.771 -4.651 1.00 91.56 251 VAL A N 1
ATOM 2054 C CA . VAL A 1 251 ? 14.499 -14.112 -5.400 1.00 91.56 251 VAL A CA 1
ATOM 2055 C C . VAL A 1 251 ? 14.154 -14.951 -6.624 1.00 91.56 251 VAL A C 1
ATOM 2057 O O . VAL A 1 251 ? 15.019 -15.225 -7.449 1.00 91.56 251 VAL A O 1
ATOM 2060 N N . ILE A 1 252 ? 12.890 -15.357 -6.744 1.00 90.94 252 ILE A N 1
ATOM 2061 C CA . ILE A 1 252 ? 12.420 -16.267 -7.797 1.00 90.94 252 ILE A CA 1
ATOM 2062 C C . ILE A 1 252 ? 11.123 -15.710 -8.399 1.00 90.94 252 ILE A C 1
ATOM 2064 O O . ILE A 1 252 ? 10.262 -15.237 -7.655 1.00 90.94 252 ILE A O 1
ATOM 2068 N N . PRO A 1 253 ? 10.924 -15.751 -9.726 1.00 90.06 253 PRO A N 1
ATOM 2069 C CA . PRO A 1 253 ? 9.644 -15.391 -10.323 1.00 90.06 253 PRO A CA 1
ATOM 2070 C C . PRO A 1 253 ? 8.503 -16.288 -9.824 1.00 90.06 253 PRO A C 1
ATOM 2072 O O . PRO A 1 253 ? 8.625 -17.512 -9.785 1.00 90.06 253 PRO A O 1
ATOM 2075 N N . PHE A 1 254 ? 7.368 -15.690 -9.467 1.00 91.62 254 PHE A N 1
ATOM 2076 C CA . PHE A 1 254 ? 6.150 -16.446 -9.192 1.00 91.62 254 PHE A CA 1
ATOM 2077 C C . PHE A 1 254 ? 5.558 -16.963 -10.508 1.00 91.62 254 PHE A C 1
ATOM 2079 O O . PHE A 1 254 ? 5.151 -16.157 -11.347 1.00 91.62 254 PHE A O 1
ATOM 2086 N N . LYS A 1 255 ? 5.505 -18.290 -10.674 1.00 90.25 255 LYS A N 1
ATOM 2087 C CA . LYS A 1 255 ? 4.830 -18.960 -11.795 1.00 90.25 255 LYS A CA 1
ATOM 2088 C C . LYS A 1 255 ? 3.402 -19.349 -11.416 1.00 90.25 255 LYS A C 1
ATOM 2090 O O . LYS A 1 255 ? 2.457 -18.819 -11.967 1.00 90.25 255 LYS A O 1
ATOM 2095 N N . ASP A 1 256 ? 3.255 -20.238 -10.445 1.00 92.44 256 ASP A N 1
ATOM 2096 C CA . ASP A 1 256 ? 1.970 -20.711 -9.938 1.00 92.44 256 ASP A CA 1
ATOM 2097 C C . ASP A 1 256 ? 2.148 -21.220 -8.498 1.00 92.44 256 ASP A C 1
ATOM 2099 O O . ASP A 1 256 ? 3.262 -21.269 -7.958 1.00 92.44 256 ASP A O 1
ATOM 2103 N N . GLN A 1 257 ? 1.038 -21.555 -7.835 1.00 93.25 257 GLN A N 1
ATOM 2104 C CA . GLN A 1 257 ? 1.088 -21.972 -6.436 1.00 93.25 257 GLN A CA 1
ATOM 2105 C C . GLN A 1 257 ? 1.760 -23.339 -6.248 1.00 93.25 257 GLN A C 1
ATOM 2107 O O . GLN A 1 257 ? 2.424 -23.537 -5.230 1.00 93.25 257 GLN A O 1
ATOM 2112 N N . GLU A 1 258 ? 1.605 -24.263 -7.194 1.00 95.19 258 GLU A N 1
ATOM 2113 C CA . GLU A 1 258 ? 2.179 -25.611 -7.120 1.00 95.19 258 GLU A CA 1
ATOM 2114 C C . GLU A 1 258 ? 3.704 -25.558 -7.206 1.00 95.19 258 GLU A C 1
ATOM 2116 O O . GLU A 1 258 ? 4.396 -26.045 -6.311 1.00 95.19 258 GLU A O 1
ATOM 2121 N N . SER A 1 259 ? 4.228 -24.838 -8.196 1.00 94.31 259 SER A N 1
ATOM 2122 C CA . SER A 1 259 ? 5.653 -24.563 -8.374 1.00 94.31 259 SER A CA 1
ATOM 2123 C C . SER A 1 259 ? 6.223 -23.823 -7.164 1.00 94.31 259 SER A C 1
ATOM 2125 O O . SER A 1 259 ? 7.292 -24.170 -6.663 1.00 94.31 259 SER A O 1
ATOM 2127 N N . ALA A 1 260 ? 5.501 -22.828 -6.633 1.00 94.31 260 ALA A N 1
ATOM 2128 C CA . ALA A 1 260 ? 5.931 -22.119 -5.430 1.00 94.31 260 ALA A CA 1
ATOM 2129 C C . ALA A 1 260 ? 5.994 -23.043 -4.202 1.00 94.31 260 ALA A C 1
ATOM 2131 O O . ALA A 1 260 ? 6.900 -22.911 -3.377 1.00 94.31 260 ALA A O 1
ATOM 2132 N N . ASN A 1 261 ? 5.054 -23.982 -4.064 1.00 94.88 261 ASN A N 1
ATOM 2133 C CA . ASN A 1 261 ? 5.058 -24.973 -2.987 1.00 94.88 261 ASN A CA 1
ATOM 2134 C C . ASN A 1 261 ? 6.212 -25.971 -3.143 1.00 94.88 261 ASN A C 1
ATOM 2136 O O . ASN A 1 261 ? 6.887 -26.2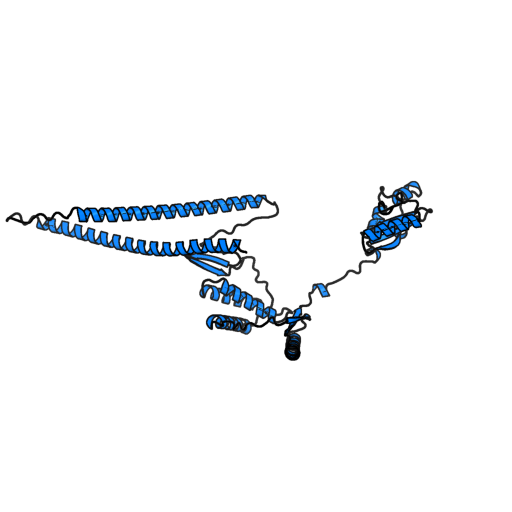60 -2.154 1.00 94.88 261 ASN A O 1
ATOM 2140 N N . TYR A 1 262 ? 6.472 -26.438 -4.366 1.00 95.69 262 TYR A N 1
ATOM 2141 C CA . TYR A 1 262 ? 7.603 -27.309 -4.680 1.00 95.69 262 TYR A CA 1
ATOM 2142 C C . TYR A 1 262 ? 8.934 -26.642 -4.315 1.00 95.69 262 TYR A C 1
ATOM 2144 O O . TYR A 1 262 ? 9.694 -27.168 -3.508 1.00 95.69 262 TYR A O 1
ATOM 2152 N N . VAL A 1 263 ? 9.169 -25.417 -4.797 1.00 94.50 263 VAL A N 1
ATOM 2153 C CA . VAL A 1 263 ? 10.383 -24.644 -4.486 1.00 94.50 263 VAL A CA 1
ATOM 2154 C C . VAL A 1 263 ? 10.539 -24.417 -2.980 1.00 94.50 263 VAL A C 1
ATOM 2156 O O . VAL A 1 263 ? 11.636 -24.555 -2.447 1.00 94.50 263 VAL A O 1
ATOM 2159 N N . LYS A 1 264 ? 9.455 -24.103 -2.256 1.00 93.94 264 LYS A N 1
ATOM 2160 C CA . LYS A 1 264 ? 9.499 -23.977 -0.787 1.00 93.94 264 LYS A CA 1
ATOM 2161 C C . LYS A 1 264 ? 9.919 -25.284 -0.113 1.00 93.94 264 LYS A C 1
ATOM 2163 O O . LYS A 1 264 ? 10.683 -25.229 0.848 1.00 93.94 264 LYS A O 1
ATOM 2168 N N . LYS A 1 265 ? 9.417 -26.431 -0.582 1.00 95.31 265 LYS A N 1
ATOM 2169 C CA . LYS A 1 265 ? 9.778 -27.757 -0.059 1.00 95.31 265 LYS A CA 1
ATOM 2170 C C . LYS A 1 265 ? 11.260 -28.049 -0.300 1.00 95.31 265 LYS A C 1
ATOM 2172 O O . LYS A 1 265 ? 11.963 -28.377 0.650 1.00 95.31 265 LYS A O 1
ATOM 2177 N N . GLU A 1 266 ? 11.744 -27.834 -1.518 1.00 95.56 266 GLU A N 1
ATOM 2178 C CA . GLU A 1 266 ? 13.144 -28.087 -1.872 1.00 95.56 266 GLU A CA 1
ATOM 2179 C C . GLU A 1 266 ? 14.114 -27.163 -1.133 1.00 95.56 266 GLU A C 1
ATOM 2181 O O . GLU A 1 266 ? 15.100 -27.625 -0.562 1.00 95.56 266 GLU A O 1
ATOM 2186 N N . LEU A 1 267 ? 13.806 -25.867 -1.028 1.00 94.00 267 LEU A N 1
ATOM 2187 C CA . LEU A 1 267 ? 14.638 -24.937 -0.260 1.00 94.00 267 LEU A CA 1
ATOM 2188 C C . LEU A 1 267 ? 14.607 -25.229 1.243 1.00 94.00 267 LEU A C 1
ATOM 2190 O O . LEU A 1 267 ? 15.614 -25.024 1.920 1.00 94.00 267 LEU A O 1
ATOM 2194 N N . LYS A 1 268 ? 13.495 -25.752 1.777 1.00 93.06 268 LYS A N 1
ATOM 2195 C CA . LYS A 1 268 ? 13.443 -26.246 3.160 1.00 93.06 268 LYS A CA 1
ATOM 2196 C C . LYS A 1 268 ? 14.362 -27.456 3.339 1.00 93.06 268 LYS A C 1
ATOM 2198 O O . LYS A 1 268 ? 15.114 -27.489 4.307 1.00 93.06 268 LYS A O 1
ATOM 2203 N N . ASN A 1 269 ? 14.346 -28.405 2.401 1.00 93.75 269 ASN A N 1
ATOM 2204 C CA . ASN A 1 269 ? 15.241 -29.563 2.423 1.00 93.75 269 ASN A CA 1
ATOM 2205 C C . ASN A 1 269 ? 16.713 -29.142 2.367 1.00 93.75 269 ASN A C 1
ATOM 2207 O O . ASN A 1 269 ? 17.522 -29.613 3.165 1.00 93.75 269 ASN A O 1
ATOM 2211 N N . LEU A 1 270 ? 17.041 -28.207 1.473 1.00 92.00 270 LEU A N 1
ATOM 2212 C CA . LEU A 1 270 ? 18.371 -27.616 1.377 1.00 92.00 270 LEU A CA 1
ATOM 2213 C C . LEU A 1 270 ? 18.769 -26.938 2.690 1.00 92.00 270 LEU A C 1
ATOM 2215 O O . LEU A 1 270 ? 19.856 -27.199 3.189 1.00 92.00 270 LEU A O 1
ATOM 2219 N N . SER A 1 271 ? 17.870 -26.143 3.280 1.00 92.56 271 SER A N 1
ATOM 2220 C CA . SER A 1 271 ? 18.134 -25.427 4.534 1.00 92.56 271 SER A CA 1
ATOM 2221 C C . SER A 1 271 ? 18.566 -26.361 5.666 1.00 92.56 271 SER A C 1
ATOM 2223 O O . SER A 1 271 ? 19.454 -26.016 6.439 1.00 92.56 271 SER A O 1
ATOM 2225 N N . MET A 1 272 ? 17.963 -27.555 5.750 1.00 90.25 272 MET A N 1
ATOM 2226 C CA . MET A 1 272 ? 18.338 -28.566 6.746 1.00 90.25 272 MET A CA 1
ATOM 2227 C C . MET A 1 272 ? 19.722 -29.162 6.462 1.00 90.25 272 MET A C 1
ATOM 2229 O O . MET A 1 272 ? 20.488 -29.370 7.395 1.00 90.25 272 MET A O 1
ATOM 2233 N N . LYS A 1 273 ? 20.062 -29.400 5.187 1.00 92.19 273 LYS A N 1
ATOM 2234 C CA . LYS A 1 273 ? 21.363 -29.962 4.784 1.00 92.19 273 LYS A CA 1
ATOM 2235 C C . LYS A 1 273 ? 22.523 -28.994 5.008 1.00 92.19 273 LYS A C 1
ATOM 2237 O O . LYS A 1 273 ? 23.588 -29.420 5.428 1.00 92.19 273 LYS A O 1
ATOM 2242 N N . VAL A 1 274 ? 22.319 -27.706 4.725 1.00 89.69 274 VAL A N 1
ATOM 2243 C CA . VAL A 1 274 ? 23.365 -26.672 4.844 1.00 89.69 274 VAL A CA 1
ATOM 2244 C C . VAL A 1 274 ? 23.359 -25.949 6.193 1.00 89.69 274 VAL A C 1
ATOM 2246 O O . VAL A 1 274 ? 24.070 -24.960 6.354 1.00 89.69 274 VAL A O 1
ATOM 2249 N N . GLN A 1 275 ? 22.502 -26.377 7.131 1.00 87.88 275 GLN A N 1
ATOM 2250 C CA . GLN A 1 275 ? 22.313 -25.754 8.450 1.00 87.88 275 GLN A CA 1
ATOM 2251 C C . GLN A 1 275 ? 22.135 -24.219 8.393 1.00 87.88 275 GLN A C 1
ATOM 2253 O O . GLN A 1 275 ? 22.484 -23.491 9.315 1.00 87.88 275 GLN A O 1
ATOM 2258 N N . THR A 1 276 ? 21.561 -23.717 7.296 1.00 89.00 276 THR A N 1
ATOM 2259 C CA . THR A 1 276 ? 21.371 -22.288 7.008 1.00 89.00 276 THR A CA 1
ATOM 2260 C C . THR A 1 276 ? 19.950 -22.081 6.510 1.00 89.00 276 THR A C 1
ATOM 2262 O O . THR A 1 276 ? 19.449 -22.865 5.708 1.00 89.00 276 THR A O 1
ATOM 2265 N N . THR A 1 277 ? 19.266 -21.024 6.950 1.00 90.94 277 THR A N 1
ATOM 2266 C CA . THR A 1 277 ? 17.879 -20.791 6.523 1.00 90.94 277 THR A CA 1
ATOM 2267 C C . THR A 1 277 ? 17.840 -20.185 5.125 1.00 90.94 277 THR A C 1
ATOM 2269 O O . THR A 1 277 ? 18.118 -19.001 4.947 1.00 90.94 277 THR A O 1
ATOM 2272 N N . VAL A 1 278 ? 17.432 -20.977 4.133 1.00 92.00 278 VAL A N 1
ATOM 2273 C CA . VAL A 1 278 ? 17.236 -20.534 2.749 1.00 92.00 278 VAL A CA 1
ATOM 2274 C C . VAL A 1 278 ? 15.749 -20.308 2.488 1.00 92.00 278 VAL A C 1
ATOM 2276 O O . VAL A 1 278 ? 14.925 -21.211 2.643 1.00 92.00 278 VAL A O 1
ATOM 2279 N N . GLN A 1 279 ? 15.374 -19.092 2.090 1.00 90.75 279 GLN A N 1
ATOM 2280 C CA . GLN A 1 279 ? 13.973 -18.716 1.886 1.00 90.75 279 GLN A CA 1
ATOM 2281 C C . GLN A 1 279 ? 13.720 -18.160 0.483 1.00 90.75 279 GLN A C 1
ATOM 2283 O O . GLN A 1 279 ? 14.410 -17.228 0.063 1.00 90.75 279 GLN A O 1
ATOM 2288 N N . PRO A 1 280 ? 12.683 -18.649 -0.222 1.00 92.38 280 PRO A N 1
ATOM 2289 C CA . PRO A 1 280 ? 12.275 -18.048 -1.478 1.00 92.38 280 PRO A CA 1
ATOM 2290 C C . PRO A 1 280 ? 11.514 -16.739 -1.243 1.00 92.38 280 PRO A C 1
ATOM 2292 O O . PRO A 1 280 ? 10.622 -16.651 -0.390 1.00 92.38 280 PRO A O 1
ATOM 2295 N N . VAL A 1 281 ? 11.819 -15.745 -2.071 1.00 91.38 281 VAL A N 1
ATOM 2296 C CA . VAL A 1 281 ? 11.055 -14.508 -2.230 1.00 91.38 281 VAL A CA 1
ATOM 2297 C C . VAL A 1 281 ? 10.468 -14.508 -3.634 1.00 91.38 281 VAL A C 1
ATOM 2299 O O . VAL A 1 281 ? 11.178 -14.311 -4.618 1.00 91.38 281 VAL A O 1
ATOM 2302 N N . PHE A 1 282 ? 9.162 -14.747 -3.719 1.00 91.56 282 PHE A N 1
ATOM 2303 C CA . PHE A 1 282 ? 8.464 -14.798 -4.995 1.00 91.56 282 PHE A CA 1
ATOM 2304 C C . PHE A 1 282 ? 8.119 -13.396 -5.487 1.00 91.56 282 PHE A C 1
ATOM 2306 O O . PHE A 1 282 ? 7.425 -12.648 -4.799 1.00 91.56 282 PHE A O 1
ATOM 2313 N N . VAL A 1 283 ? 8.574 -13.052 -6.689 1.00 88.25 283 VAL A N 1
ATOM 2314 C CA . VAL A 1 283 ? 8.256 -11.779 -7.348 1.00 88.25 283 VAL A CA 1
ATOM 2315 C C . VAL A 1 283 ? 7.302 -12.015 -8.510 1.00 88.25 283 VAL A C 1
ATOM 2317 O O . VAL A 1 283 ? 7.546 -12.862 -9.367 1.00 88.25 283 VAL A O 1
ATOM 2320 N N . SER A 1 284 ? 6.198 -11.273 -8.556 1.00 81.44 284 SER A N 1
ATOM 2321 C CA . SER A 1 284 ? 5.294 -11.320 -9.707 1.00 81.44 284 SER A CA 1
ATOM 2322 C C . SER A 1 284 ? 5.911 -10.599 -10.900 1.00 81.44 284 SER A C 1
ATOM 2324 O O . SER A 1 284 ? 6.487 -9.515 -10.755 1.00 81.44 284 SER A O 1
ATOM 2326 N N . ARG A 1 285 ? 5.753 -11.183 -12.092 1.00 73.94 285 ARG A N 1
ATOM 2327 C CA . ARG A 1 285 ? 6.082 -10.514 -13.352 1.00 73.94 285 ARG A CA 1
ATOM 2328 C C . ARG A 1 285 ? 5.193 -9.276 -13.494 1.00 73.94 285 ARG A C 1
ATOM 2330 O O . ARG A 1 285 ? 3.981 -9.354 -13.298 1.00 73.94 285 ARG A O 1
ATOM 2337 N N . LYS A 1 286 ? 5.791 -8.115 -13.764 1.00 75.31 286 LYS A N 1
ATOM 2338 C CA . LYS A 1 286 ? 5.027 -6.871 -13.939 1.00 75.31 286 LYS A CA 1
ATOM 2339 C C . LYS A 1 286 ? 4.592 -6.771 -15.394 1.00 75.31 286 LYS A C 1
ATOM 2341 O O . LYS A 1 286 ? 5.432 -6.926 -16.268 1.00 75.31 286 LYS A O 1
ATOM 2346 N N . VAL A 1 287 ? 3.343 -6.382 -15.642 1.00 69.81 287 VAL A N 1
ATOM 2347 C CA . VAL A 1 287 ? 2.820 -6.132 -17.000 1.00 69.81 287 VAL A CA 1
ATOM 2348 C C . VAL A 1 287 ? 3.724 -5.171 -17.786 1.00 69.81 287 VAL A C 1
ATOM 2350 O O . VAL A 1 287 ? 3.998 -5.390 -18.955 1.00 69.81 287 VAL A O 1
ATOM 2353 N N . GLY A 1 288 ? 4.303 -4.160 -17.127 1.00 69.38 288 GLY A N 1
ATOM 2354 C CA . GLY A 1 288 ? 5.271 -3.245 -17.746 1.00 69.38 288 GLY A CA 1
ATOM 2355 C C . GLY A 1 288 ? 6.618 -3.864 -18.151 1.00 69.38 288 GLY A C 1
ATOM 2356 O O . GLY A 1 288 ? 7.461 -3.144 -18.672 1.00 69.38 288 GLY A O 1
ATOM 2357 N N . GLN A 1 289 ? 6.874 -5.147 -17.876 1.00 70.69 289 GLN A N 1
ATOM 2358 C CA . GLN A 1 289 ? 8.005 -5.897 -18.439 1.00 70.69 289 GLN A CA 1
ATOM 2359 C C . GLN A 1 289 ? 7.641 -6.488 -19.804 1.00 70.69 289 GLN A C 1
ATOM 2361 O O . GLN A 1 289 ? 8.468 -6.413 -20.708 1.00 70.69 289 GLN A O 1
ATOM 2366 N N . ASP A 1 290 ? 6.414 -6.992 -19.955 1.00 67.38 290 ASP A N 1
ATOM 2367 C CA . ASP A 1 290 ? 5.893 -7.547 -21.210 1.00 67.38 290 ASP A CA 1
ATOM 2368 C C . ASP A 1 290 ? 5.426 -6.431 -22.169 1.00 67.38 290 ASP A C 1
ATOM 2370 O O . ASP A 1 290 ? 5.594 -6.530 -23.378 1.00 67.38 290 ASP A O 1
ATOM 2374 N N . LEU A 1 291 ? 4.939 -5.304 -21.631 1.00 67.62 291 LEU A N 1
ATOM 2375 C CA . LEU A 1 291 ? 4.548 -4.106 -22.387 1.00 67.62 291 LEU A CA 1
ATOM 2376 C C . LEU A 1 291 ? 5.704 -3.134 -22.653 1.00 67.62 291 LEU A C 1
ATOM 2378 O O . LEU A 1 291 ? 5.466 -1.969 -22.977 1.00 67.62 291 LEU A O 1
ATOM 2382 N N . LYS A 1 292 ? 6.968 -3.562 -22.535 1.00 60.75 292 LYS A N 1
ATOM 2383 C CA . LYS A 1 292 ? 8.082 -2.764 -23.069 1.00 60.75 292 LYS A CA 1
ATOM 2384 C C . LYS A 1 292 ? 8.065 -2.845 -24.591 1.00 60.75 292 LYS A C 1
ATOM 2386 O O . LYS A 1 292 ? 8.976 -3.410 -25.190 1.00 60.75 292 LYS A O 1
ATOM 2391 N N . VAL A 1 293 ? 7.071 -2.219 -25.216 1.00 58.25 293 VAL A N 1
ATOM 2392 C CA . VAL A 1 293 ? 7.189 -1.758 -26.594 1.00 58.25 293 VAL A CA 1
ATOM 2393 C C . VAL A 1 293 ? 8.276 -0.693 -26.559 1.00 58.25 293 VAL A C 1
ATOM 2395 O O . VAL A 1 293 ? 8.044 0.483 -26.292 1.00 58.25 293 VAL A O 1
ATOM 2398 N N . ARG A 1 294 ? 9.524 -1.126 -26.726 1.00 59.50 294 ARG A N 1
ATOM 2399 C CA . ARG A 1 294 ? 10.560 -0.217 -27.180 1.00 59.50 294 ARG A CA 1
ATOM 2400 C C . ARG A 1 294 ? 10.177 0.055 -28.622 1.00 59.50 294 ARG A C 1
ATOM 2402 O O . ARG A 1 294 ? 10.442 -0.790 -29.470 1.00 59.50 294 ARG A O 1
ATOM 2409 N N . GLU A 1 295 ? 9.524 1.183 -28.896 1.00 61.66 295 GLU A N 1
ATOM 2410 C CA . GLU A 1 295 ? 9.530 1.699 -30.263 1.00 61.66 295 GLU A CA 1
ATOM 2411 C C . GLU A 1 295 ? 10.980 1.627 -30.739 1.00 61.66 295 GLU A C 1
ATOM 2413 O O . GLU A 1 295 ? 11.889 2.122 -30.053 1.00 61.66 295 GLU A O 1
ATOM 2418 N N . ILE A 1 296 ? 11.219 0.924 -31.848 1.00 58.38 296 ILE A N 1
ATOM 2419 C CA . ILE A 1 296 ? 12.531 0.904 -32.479 1.00 58.38 296 ILE A CA 1
ATOM 2420 C C . ILE A 1 296 ? 12.733 2.328 -32.979 1.00 58.38 296 ILE A C 1
ATOM 2422 O O . ILE A 1 296 ? 12.313 2.688 -34.075 1.00 58.38 296 ILE A O 1
ATOM 2426 N N . LYS A 1 297 ? 13.306 3.177 -32.122 1.00 56.44 297 LYS A N 1
ATOM 2427 C CA . LYS A 1 297 ? 13.632 4.545 -32.495 1.00 56.44 297 LYS A CA 1
ATOM 2428 C C . LYS A 1 297 ? 14.553 4.448 -33.710 1.00 56.44 297 LYS A C 1
ATOM 2430 O O . LYS A 1 297 ? 15.557 3.731 -33.613 1.00 56.44 297 LYS A O 1
ATOM 2435 N N . PRO A 1 298 ? 14.246 5.133 -34.826 1.00 59.34 298 PRO A N 1
ATOM 2436 C CA . PRO A 1 298 ? 15.111 5.128 -35.998 1.00 59.34 298 PRO A CA 1
ATOM 2437 C C . PRO A 1 298 ? 16.545 5.444 -35.571 1.00 59.34 298 PRO A C 1
ATOM 2439 O O . PRO A 1 298 ? 16.741 6.255 -34.660 1.00 59.34 298 PRO A O 1
ATOM 2442 N N . GLN A 1 299 ? 17.556 4.843 -36.207 1.00 59.03 299 GLN A N 1
ATOM 2443 C CA . GLN A 1 299 ? 18.958 5.101 -35.840 1.00 59.03 299 GLN A CA 1
ATOM 2444 C C . GLN A 1 299 ? 19.284 6.607 -35.837 1.00 59.03 299 GLN A C 1
ATOM 2446 O O . GLN A 1 299 ? 20.005 7.078 -34.957 1.00 59.03 299 GLN A O 1
ATOM 2451 N N . ILE A 1 300 ? 18.642 7.372 -36.730 1.00 61.72 300 ILE A N 1
ATOM 2452 C CA . ILE A 1 300 ? 18.688 8.842 -36.816 1.00 61.72 300 ILE A CA 1
ATOM 2453 C C . ILE A 1 300 ? 18.281 9.548 -35.508 1.00 61.72 300 ILE A C 1
ATOM 2455 O O . ILE A 1 300 ? 18.839 10.583 -35.142 1.00 61.72 300 ILE A O 1
ATOM 2459 N N . VAL A 1 301 ? 17.338 8.977 -34.753 1.00 58.34 301 VAL A N 1
ATOM 2460 C CA . VAL A 1 301 ? 16.865 9.508 -33.467 1.00 58.34 301 VAL A CA 1
ATOM 2461 C C . VAL A 1 301 ? 17.715 8.974 -32.309 1.00 58.34 301 VAL A C 1
ATOM 2463 O O . VAL A 1 301 ? 17.549 9.421 -31.189 1.00 58.34 301 VAL A O 1
ATOM 2466 N N . ASN A 1 302 ? 18.673 8.067 -32.507 1.00 62.97 302 ASN A N 1
ATOM 2467 C CA . ASN A 1 302 ? 19.453 7.489 -31.399 1.00 62.97 302 ASN A CA 1
ATOM 2468 C C . ASN A 1 302 ? 20.931 7.922 -31.363 1.00 62.97 302 ASN A C 1
ATOM 2470 O O . ASN A 1 302 ? 21.739 7.388 -30.598 1.00 62.97 302 ASN A O 1
ATOM 2474 N N . GLN A 1 303 ? 21.291 8.921 -32.169 1.00 78.56 303 GLN A N 1
ATOM 2475 C CA . GLN A 1 303 ? 22.628 9.511 -32.210 1.00 78.56 303 GLN A CA 1
ATOM 2476 C C . GLN A 1 303 ? 22.695 10.727 -31.275 1.00 78.56 303 GLN A C 1
ATOM 2478 O O . GLN A 1 303 ? 22.506 11.870 -31.686 1.00 78.56 303 GLN A O 1
ATOM 2483 N N . GLN A 1 304 ? 22.901 10.452 -29.985 1.00 88.00 304 GLN A N 1
ATOM 2484 C CA . GLN A 1 304 ? 23.155 11.440 -28.929 1.00 88.00 304 GLN A CA 1
ATOM 2485 C C . GLN A 1 304 ? 24.589 11.316 -28.408 1.00 88.00 304 GLN A C 1
ATOM 2487 O O . GLN A 1 304 ? 25.155 10.221 -28.466 1.00 88.00 304 GLN A O 1
ATOM 2492 N N . ARG A 1 305 ? 25.128 12.393 -27.812 1.00 91.94 305 ARG A N 1
ATOM 2493 C CA . ARG A 1 305 ? 26.517 12.460 -27.308 1.00 91.94 305 ARG A CA 1
ATOM 2494 C C . ARG A 1 305 ? 27.510 12.107 -28.410 1.00 91.94 305 ARG A C 1
ATOM 2496 O O . ARG A 1 305 ? 28.235 11.123 -28.312 1.00 91.94 305 ARG A O 1
ATOM 2503 N N . VAL A 1 306 ? 27.478 12.875 -29.488 1.00 93.44 306 VAL A N 1
ATOM 2504 C CA . VAL A 1 306 ? 28.354 12.662 -30.643 1.00 93.44 306 VAL A CA 1
ATOM 2505 C C . VAL A 1 306 ? 29.117 13.932 -30.973 1.00 93.44 306 VAL A C 1
ATOM 2507 O O . VAL A 1 306 ? 28.583 15.033 -30.808 1.00 93.44 306 VAL A O 1
ATOM 2510 N N . VAL A 1 307 ? 30.342 13.751 -31.454 1.00 94.25 307 VAL A N 1
ATOM 2511 C CA . VAL A 1 307 ? 31.087 14.754 -32.211 1.00 94.25 307 VAL A CA 1
ATOM 2512 C C . VAL A 1 307 ? 30.834 14.479 -33.688 1.00 94.25 307 VAL A C 1
ATOM 2514 O O . VAL A 1 307 ? 30.927 13.333 -34.139 1.00 94.25 307 VAL A O 1
ATOM 2517 N N . TYR A 1 308 ? 30.460 15.518 -34.419 1.00 94.25 308 TYR A N 1
ATOM 2518 C CA . TYR A 1 308 ? 30.092 15.460 -35.824 1.00 94.25 308 TYR A CA 1
ATOM 2519 C C . TYR A 1 308 ? 30.918 16.453 -36.637 1.00 94.25 308 TYR A C 1
ATOM 2521 O O . TYR A 1 308 ? 31.374 17.474 -36.120 1.00 94.25 308 TYR A O 1
ATOM 2529 N N . GLN A 1 309 ? 31.053 16.159 -37.923 1.00 95.00 309 GLN A N 1
ATOM 2530 C CA . GLN A 1 309 ? 31.607 17.052 -38.927 1.00 95.00 309 GLN A CA 1
ATOM 2531 C C . GLN A 1 309 ? 30.507 17.430 -39.910 1.00 95.00 309 GLN A C 1
ATOM 2533 O O . GLN A 1 309 ? 29.704 16.589 -40.303 1.00 95.00 309 GLN A O 1
ATOM 2538 N N . PHE A 1 310 ? 30.483 18.692 -40.302 1.00 95.00 310 PHE A N 1
ATOM 2539 C CA . PHE A 1 310 ? 29.786 19.197 -41.467 1.00 95.00 310 PHE A CA 1
ATOM 2540 C C . PHE A 1 310 ? 30.814 19.512 -42.551 1.00 95.00 310 PHE A C 1
ATOM 2542 O O . PHE A 1 310 ? 31.828 20.150 -42.259 1.00 95.00 310 PHE A O 1
ATOM 2549 N N . GLN A 1 311 ? 30.520 19.106 -43.782 1.00 94.44 311 GLN A N 1
ATOM 2550 C CA . GLN A 1 311 ? 31.295 19.459 -44.967 1.00 94.44 311 GLN A CA 1
ATOM 2551 C C . GLN A 1 311 ? 30.365 20.098 -46.000 1.00 94.44 311 GLN A C 1
ATOM 2553 O O . GLN A 1 311 ? 29.322 19.526 -46.333 1.00 94.44 311 GLN A O 1
ATOM 2558 N N . CYS A 1 312 ? 30.727 21.281 -46.494 1.00 92.81 312 CYS A N 1
ATOM 2559 C CA . CYS A 1 312 ? 30.021 21.911 -47.602 1.00 92.81 312 CYS A CA 1
ATOM 2560 C C . CYS A 1 312 ? 30.237 21.094 -48.885 1.00 92.81 312 CYS A C 1
ATOM 2562 O O . CYS A 1 312 ? 31.316 20.562 -49.123 1.00 92.81 312 CYS A O 1
ATOM 2564 N N . ASP A 1 313 ? 29.193 20.957 -49.695 1.00 89.50 313 ASP A N 1
ATOM 2565 C CA . ASP A 1 313 ? 29.232 20.266 -50.988 1.00 89.50 313 ASP A CA 1
ATOM 2566 C C . ASP A 1 313 ? 29.568 21.199 -52.157 1.00 89.50 313 ASP A C 1
ATOM 2568 O O . ASP A 1 313 ? 29.830 20.725 -53.259 1.00 89.50 313 ASP A O 1
ATOM 2572 N N . LEU A 1 314 ? 29.561 22.512 -51.917 1.00 90.38 314 LEU A N 1
ATOM 2573 C CA . LEU A 1 314 ? 29.796 23.547 -52.924 1.00 90.38 314 LEU A CA 1
ATOM 2574 C C . LEU A 1 314 ? 31.170 24.225 -52.786 1.00 90.38 314 LEU A C 1
ATOM 2576 O O . LEU A 1 314 ? 31.550 25.010 -53.652 1.00 90.38 314 LEU A O 1
ATOM 2580 N N . CYS A 1 315 ? 31.905 23.964 -51.700 1.00 91.69 315 CYS A N 1
ATOM 2581 C CA . CYS A 1 315 ? 33.278 24.429 -51.489 1.00 91.69 315 CYS A CA 1
ATOM 2582 C C . CYS A 1 315 ? 33.970 23.643 -50.360 1.00 91.69 315 CYS A C 1
ATOM 2584 O O . CYS A 1 315 ? 33.347 22.824 -49.688 1.00 91.69 315 CYS A O 1
ATOM 2586 N N . ASP A 1 316 ? 35.231 23.968 -50.075 1.00 90.69 316 ASP A N 1
ATOM 2587 C CA . ASP A 1 316 ? 36.045 23.289 -49.054 1.00 90.69 316 ASP A CA 1
ATOM 2588 C C . ASP A 1 316 ? 35.713 23.686 -47.603 1.00 90.69 316 ASP A C 1
ATOM 2590 O O . ASP A 1 316 ? 36.465 23.392 -46.671 1.00 90.69 316 ASP A O 1
ATOM 2594 N N . ALA A 1 317 ? 34.592 24.376 -47.372 1.00 93.06 317 ALA A N 1
ATOM 2595 C CA . ALA A 1 317 ? 34.226 24.819 -46.038 1.00 93.06 317 ALA A CA 1
ATOM 2596 C C . ALA A 1 317 ? 33.754 23.664 -45.145 1.00 93.06 317 ALA A C 1
ATOM 2598 O O . ALA A 1 317 ? 32.887 22.874 -45.521 1.00 93.06 317 ALA A O 1
ATOM 2599 N N . GLY A 1 318 ? 34.280 23.609 -43.920 1.00 94.00 318 GLY A N 1
ATOM 2600 C CA . GLY A 1 318 ? 33.964 22.561 -42.949 1.00 94.00 318 GLY A CA 1
ATOM 2601 C C . GLY A 1 318 ? 33.656 23.121 -41.566 1.00 94.00 318 GLY A C 1
ATOM 2602 O O . GLY A 1 318 ? 34.103 24.213 -41.221 1.00 94.00 318 GLY A O 1
ATOM 2603 N N . TYR A 1 319 ? 32.903 22.369 -40.761 1.00 94.56 319 TYR A N 1
ATOM 2604 C CA . TYR A 1 319 ? 32.616 22.678 -39.356 1.00 94.56 319 TYR A CA 1
ATOM 2605 C C . TYR A 1 319 ? 32.650 21.406 -38.506 1.00 94.56 319 TYR A C 1
ATOM 2607 O O . TYR A 1 319 ? 32.088 20.390 -38.897 1.00 94.56 319 TYR A O 1
ATOM 2615 N N . VAL A 1 320 ? 33.235 21.461 -37.316 1.00 94.44 320 VAL A N 1
ATOM 2616 C CA . VAL A 1 320 ? 33.185 20.381 -36.321 1.00 94.44 320 VAL A CA 1
ATOM 2617 C C . VAL A 1 320 ? 32.449 20.876 -35.085 1.00 94.44 320 VAL A C 1
ATOM 2619 O O . VAL A 1 320 ? 32.680 21.990 -34.613 1.00 94.44 320 VAL A O 1
ATOM 2622 N N . GLY A 1 321 ? 31.546 20.048 -34.564 1.00 92.81 321 GLY A N 1
ATOM 2623 C CA . GLY A 1 321 ? 30.769 20.367 -33.374 1.00 92.81 321 GLY A CA 1
ATOM 2624 C C . GLY A 1 321 ? 30.391 19.131 -32.566 1.00 92.81 321 GLY A C 1
ATOM 2625 O O . GLY A 1 321 ? 30.378 18.017 -33.086 1.00 92.81 321 GLY A O 1
ATOM 2626 N N . TYR A 1 322 ? 30.011 19.312 -31.301 1.00 93.25 322 TYR A N 1
ATOM 2627 C CA . TYR A 1 322 ? 29.384 18.250 -30.503 1.00 93.25 322 TYR A CA 1
ATOM 2628 C C . TYR A 1 322 ? 27.912 18.513 -30.172 1.00 93.25 322 TYR A C 1
ATOM 2630 O O . TYR A 1 322 ? 27.416 19.643 -30.168 1.00 93.25 322 TYR A O 1
ATOM 2638 N N . THR A 1 323 ? 27.186 17.444 -29.834 1.00 90.94 323 THR A N 1
ATOM 2639 C CA . THR A 1 323 ? 25.838 17.539 -29.259 1.00 90.94 323 THR A CA 1
ATOM 2640 C C . THR A 1 323 ? 25.615 16.531 -28.140 1.00 90.94 323 THR A C 1
ATOM 2642 O O . THR A 1 323 ? 25.959 15.355 -28.247 1.00 90.94 323 THR A O 1
ATOM 2645 N N . ARG A 1 324 ? 24.983 16.985 -27.050 1.00 90.19 324 ARG A N 1
ATOM 2646 C CA . ARG A 1 324 ? 24.457 16.103 -25.991 1.00 90.19 324 ARG A CA 1
ATOM 2647 C C . ARG A 1 324 ? 23.097 15.515 -26.362 1.00 90.19 324 ARG A C 1
ATOM 2649 O O . ARG A 1 324 ? 22.788 14.407 -25.936 1.00 90.19 324 ARG A O 1
ATOM 2656 N N . GLY A 1 325 ? 22.299 16.285 -27.101 1.00 85.25 325 GLY A N 1
ATOM 2657 C CA . GLY A 1 325 ? 20.987 15.885 -27.599 1.00 85.25 325 GLY A CA 1
ATOM 2658 C C . GLY A 1 325 ? 21.105 15.101 -28.900 1.00 85.25 325 GLY A C 1
ATOM 2659 O O . GLY A 1 325 ? 22.186 14.655 -29.274 1.00 85.25 325 GLY A O 1
ATOM 2660 N N . HIS A 1 326 ? 19.989 14.930 -29.600 1.00 88.62 326 HIS A N 1
ATOM 2661 C CA . HIS A 1 326 ? 19.988 14.221 -30.874 1.00 88.62 326 HIS A CA 1
ATOM 2662 C C . HIS A 1 326 ? 20.682 15.038 -31.970 1.00 88.62 326 HIS A C 1
ATOM 2664 O O . HIS A 1 326 ? 20.459 16.247 -32.077 1.00 88.62 326 HIS A O 1
ATOM 2670 N N . LEU A 1 327 ? 21.484 14.374 -32.808 1.00 89.06 327 LEU A N 1
ATOM 2671 C CA . LEU A 1 327 ? 22.165 15.011 -33.937 1.00 89.06 327 LEU A CA 1
ATOM 2672 C C . LEU A 1 327 ? 21.183 15.719 -34.876 1.00 89.06 327 LEU A C 1
ATOM 2674 O O . LEU A 1 327 ? 21.422 16.870 -35.219 1.00 89.06 327 LEU A O 1
ATOM 2678 N N . HIS A 1 328 ? 20.038 15.106 -35.195 1.00 87.94 328 HIS A N 1
ATOM 2679 C CA . HIS A 1 328 ? 19.028 15.735 -36.056 1.00 87.94 328 HIS A CA 1
ATOM 2680 C C . HIS A 1 328 ? 18.575 17.109 -35.526 1.00 87.94 328 HIS A C 1
ATOM 2682 O O . HIS A 1 328 ? 18.499 18.070 -36.285 1.00 87.94 328 HIS A O 1
ATOM 2688 N N . THR A 1 329 ? 18.332 17.230 -34.213 1.00 88.62 329 THR A N 1
ATOM 2689 C CA . THR A 1 329 ? 17.902 18.489 -33.586 1.00 88.62 329 THR A CA 1
ATOM 2690 C C . THR A 1 329 ? 19.010 19.533 -33.666 1.00 88.62 329 THR A C 1
ATOM 2692 O O . THR A 1 329 ? 18.751 20.720 -33.856 1.00 88.62 329 THR A O 1
ATOM 2695 N N . ARG A 1 330 ? 20.269 19.096 -33.533 1.00 91.12 330 ARG A N 1
ATOM 2696 C CA . ARG A 1 330 ? 21.427 19.980 -33.653 1.00 91.12 330 ARG A CA 1
ATOM 2697 C C . ARG A 1 330 ? 21.608 20.486 -35.085 1.00 91.12 330 ARG A C 1
ATOM 2699 O O . ARG A 1 330 ? 21.839 21.679 -35.256 1.00 91.12 330 ARG A O 1
ATOM 2706 N N . VAL A 1 331 ? 21.455 19.614 -36.083 1.00 90.31 331 VAL A N 1
ATOM 2707 C CA . VAL A 1 331 ? 21.502 19.972 -37.511 1.00 90.31 331 VAL A CA 1
ATOM 2708 C C . VAL A 1 331 ? 20.403 20.966 -37.863 1.00 90.31 331 VAL A C 1
ATOM 2710 O O . VAL A 1 331 ? 20.674 21.962 -38.524 1.00 90.31 331 VAL A O 1
ATOM 2713 N N . ASP A 1 332 ? 19.182 20.764 -37.370 1.00 88.62 332 ASP A N 1
ATOM 2714 C CA . ASP A 1 332 ? 18.098 21.722 -37.603 1.00 88.62 332 ASP A CA 1
ATOM 2715 C C . ASP A 1 332 ? 18.389 23.090 -36.960 1.00 88.62 332 ASP A C 1
ATOM 2717 O O . ASP A 1 332 ? 18.160 24.141 -37.557 1.00 88.62 332 ASP A O 1
ATOM 2721 N N . GLY A 1 333 ? 19.038 23.096 -35.790 1.00 89.19 333 GLY A N 1
ATOM 2722 C CA . GLY A 1 333 ? 19.568 24.313 -35.174 1.00 89.19 333 GLY A CA 1
ATOM 2723 C C . GLY A 1 333 ? 20.560 25.082 -36.059 1.00 89.19 333 GLY A C 1
ATOM 2724 O O . GLY A 1 333 ? 20.605 26.312 -35.987 1.00 89.19 333 GLY A O 1
ATOM 2725 N N . HIS A 1 334 ? 21.309 24.395 -36.928 1.00 91.19 334 HIS A N 1
ATOM 2726 C CA . HIS A 1 334 ? 22.239 25.034 -37.861 1.00 91.19 334 HIS A CA 1
ATOM 2727 C C . HIS A 1 334 ? 21.559 25.765 -39.025 1.00 91.19 334 HIS A C 1
ATOM 2729 O O . HIS A 1 334 ? 22.234 26.563 -39.671 1.00 91.19 334 HIS A O 1
ATOM 2735 N N . LYS A 1 335 ? 20.247 25.583 -39.242 1.00 89.25 335 LYS A N 1
ATOM 2736 C CA . LYS A 1 335 ? 19.447 26.350 -40.217 1.00 89.25 335 LYS A CA 1
ATOM 2737 C C . LYS A 1 335 ? 19.049 27.746 -39.723 1.00 89.25 335 LYS A C 1
ATOM 2739 O O . LYS A 1 335 ? 18.406 28.501 -40.444 1.00 89.25 335 LYS A O 1
ATOM 2744 N N . ARG A 1 336 ? 19.380 28.107 -38.481 1.00 89.75 336 ARG A N 1
ATOM 2745 C CA . ARG A 1 336 ? 19.077 29.435 -37.926 1.00 89.75 336 ARG A CA 1
ATOM 2746 C C . ARG A 1 336 ? 20.139 30.449 -38.346 1.00 89.75 336 ARG A C 1
ATOM 2748 O O . ARG A 1 336 ? 21.324 30.133 -38.315 1.00 89.75 336 ARG A O 1
ATOM 2755 N N . LYS A 1 337 ? 19.727 31.703 -38.575 1.00 88.94 337 LYS A N 1
ATOM 2756 C CA . LYS A 1 337 ? 20.595 32.824 -39.003 1.00 88.94 337 LYS A CA 1
ATOM 2757 C C . LYS A 1 337 ? 21.852 33.054 -38.147 1.00 88.94 337 LYS A C 1
ATOM 2759 O O . LYS A 1 337 ? 22.850 33.570 -38.634 1.00 88.94 337 LYS A O 1
ATOM 2764 N N . ALA A 1 338 ? 21.822 32.662 -36.873 1.00 87.06 338 ALA A N 1
ATOM 2765 C CA . ALA A 1 338 ? 22.950 32.808 -35.951 1.00 87.06 338 ALA A CA 1
ATOM 2766 C C . ALA A 1 338 ? 24.073 31.762 -36.146 1.00 87.06 338 ALA A C 1
ATOM 2768 O O . ALA A 1 338 ? 25.163 31.937 -35.609 1.00 87.06 338 ALA A O 1
ATOM 2769 N N . SER A 1 339 ? 23.815 30.672 -36.874 1.00 90.38 339 SER A N 1
ATOM 2770 C CA . SER A 1 339 ? 24.757 29.567 -37.090 1.00 90.38 339 SER A CA 1
ATOM 2771 C C . SER A 1 339 ? 25.862 29.946 -38.079 1.00 90.38 339 SER A C 1
ATOM 2773 O O . SER A 1 339 ? 25.575 30.537 -39.117 1.00 90.38 339 SER A O 1
ATOM 2775 N N . SER A 1 340 ? 27.109 29.541 -37.815 1.00 90.00 340 SER A N 1
ATOM 2776 C CA . SER A 1 340 ? 28.229 29.712 -38.758 1.00 90.00 340 SER A CA 1
ATOM 2777 C C . SER A 1 340 ? 27.971 29.015 -40.097 1.00 90.00 340 SER A C 1
ATOM 2779 O O . SER A 1 340 ? 28.241 29.588 -41.146 1.00 90.00 340 SER A O 1
ATOM 2781 N N . ILE A 1 341 ? 27.357 27.828 -40.067 1.00 91.62 341 ILE A N 1
ATOM 2782 C CA . ILE A 1 341 ? 26.963 27.083 -41.272 1.00 91.62 341 ILE A CA 1
ATOM 2783 C C . ILE A 1 341 ? 25.909 27.859 -42.072 1.00 91.62 341 ILE A C 1
ATOM 2785 O O . ILE A 1 341 ? 26.015 27.948 -43.290 1.00 91.62 341 ILE A O 1
ATOM 2789 N N . TYR A 1 342 ? 24.918 28.461 -41.404 1.00 92.50 342 TYR A N 1
ATOM 2790 C CA . TYR A 1 342 ? 23.906 29.268 -42.094 1.00 92.50 342 TYR A CA 1
ATOM 2791 C C . TYR A 1 342 ? 24.540 30.480 -42.778 1.00 92.50 342 TYR A C 1
ATOM 2793 O O . TYR A 1 342 ? 24.274 30.731 -43.950 1.00 92.50 342 TYR A O 1
ATOM 2801 N N . LYS A 1 343 ? 25.376 31.226 -42.042 1.00 92.56 343 LYS A N 1
ATOM 2802 C CA . LYS A 1 343 ? 26.059 32.420 -42.561 1.00 92.56 343 LYS A CA 1
ATOM 2803 C C . LYS A 1 343 ? 26.899 32.080 -43.785 1.00 92.56 343 LYS A C 1
ATOM 2805 O O . LYS A 1 343 ? 26.756 32.731 -44.810 1.00 92.56 343 LYS A O 1
ATOM 2810 N N . HIS A 1 344 ? 27.660 30.990 -43.707 1.00 93.44 344 HIS A N 1
ATOM 2811 C CA . HIS A 1 344 ? 28.446 30.480 -44.821 1.00 93.44 344 HIS A CA 1
ATOM 2812 C C . HIS A 1 344 ? 27.607 30.238 -46.087 1.00 93.44 344 HIS A C 1
ATOM 2814 O O . HIS A 1 344 ? 27.943 30.767 -47.145 1.00 93.44 344 HIS A O 1
ATOM 2820 N N . TYR A 1 345 ? 26.501 29.488 -45.988 1.00 92.19 345 TYR A N 1
ATOM 2821 C CA . TYR A 1 345 ? 25.631 29.249 -47.146 1.00 92.19 345 TYR A CA 1
ATOM 2822 C C . TYR A 1 345 ? 25.045 30.546 -47.696 1.00 92.19 345 TYR A C 1
ATOM 2824 O O . TYR A 1 345 ? 25.014 30.731 -48.905 1.00 92.19 345 TYR A O 1
ATOM 2832 N N . HIS A 1 346 ? 24.614 31.459 -46.829 1.00 90.12 346 HIS A N 1
ATOM 2833 C CA . HIS A 1 346 ? 24.011 32.708 -47.276 1.00 90.12 346 HIS A CA 1
ATOM 2834 C C . HIS A 1 346 ? 25.013 33.631 -47.988 1.00 90.12 346 HIS A C 1
ATOM 2836 O O . HIS A 1 346 ? 24.681 34.227 -49.007 1.00 90.12 346 HIS A O 1
ATOM 2842 N N . GLU A 1 347 ? 26.245 33.712 -47.486 1.00 90.44 347 GLU A N 1
ATOM 2843 C CA . GLU A 1 347 ? 27.300 34.580 -48.023 1.00 90.44 347 GLU A CA 1
ATOM 2844 C C . GLU A 1 347 ? 27.962 34.015 -49.288 1.00 90.44 347 GLU A C 1
ATOM 2846 O O . GLU A 1 347 ? 28.450 34.779 -50.119 1.00 90.44 347 GLU A O 1
ATOM 2851 N N . ARG A 1 348 ? 28.022 32.683 -49.435 1.00 89.25 348 ARG A N 1
ATOM 2852 C CA . ARG A 1 348 ? 28.814 32.022 -50.490 1.00 89.25 348 ARG A CA 1
ATOM 2853 C C . ARG A 1 348 ? 27.987 31.219 -51.495 1.00 89.25 348 ARG A C 1
ATOM 2855 O O . ARG A 1 348 ? 28.481 30.964 -52.589 1.00 89.25 348 ARG A O 1
ATOM 2862 N N . HIS A 1 349 ? 26.761 30.824 -51.146 1.00 86.31 349 HIS A N 1
ATOM 2863 C CA . HIS A 1 349 ? 25.965 29.834 -51.890 1.00 86.31 349 HIS A CA 1
ATOM 2864 C C . HIS A 1 349 ? 24.450 30.148 -51.946 1.00 86.31 349 HIS A C 1
ATOM 2866 O O . HIS A 1 349 ? 23.654 29.288 -52.317 1.00 86.31 349 HIS A O 1
ATOM 2872 N N . SER A 1 350 ? 24.049 31.374 -51.587 1.00 82.19 350 SER A N 1
ATOM 2873 C CA . SER A 1 350 ? 22.671 31.898 -51.567 1.00 82.19 350 SER A CA 1
ATOM 2874 C C . SER A 1 350 ? 21.725 31.293 -50.512 1.00 82.19 350 SER A C 1
ATOM 2876 O O . SER A 1 350 ? 21.231 32.037 -49.656 1.00 82.19 350 SER A O 1
ATOM 2878 N N . GLU A 1 351 ? 21.462 29.980 -50.533 1.00 85.81 351 GLU A N 1
ATOM 2879 C CA . GLU A 1 351 ? 20.470 29.321 -49.660 1.00 85.81 351 GLU A CA 1
ATOM 2880 C C . GLU A 1 351 ? 20.996 28.025 -49.012 1.00 85.81 351 GLU A C 1
ATOM 2882 O O . GLU A 1 351 ? 21.838 27.316 -49.558 1.00 85.81 351 GLU A O 1
ATOM 2887 N N . VAL A 1 352 ? 20.484 27.704 -47.818 1.00 85.56 352 VAL A N 1
ATOM 2888 C CA . VAL A 1 352 ? 20.790 26.457 -47.102 1.00 85.56 352 VAL A CA 1
ATOM 2889 C C . VAL A 1 352 ? 19.994 25.287 -47.707 1.00 85.56 352 VAL A C 1
ATOM 2891 O O . VAL A 1 352 ? 18.764 25.359 -47.758 1.00 85.56 352 VAL A O 1
ATOM 2894 N N . PRO A 1 353 ? 20.637 24.163 -48.074 1.00 85.62 353 PRO A N 1
ATOM 2895 C CA . PRO A 1 353 ? 19.951 22.998 -48.624 1.00 85.62 353 PRO A CA 1
ATOM 2896 C C . PRO A 1 353 ? 18.857 22.432 -47.704 1.00 85.62 353 PRO A C 1
ATOM 2898 O O . PRO A 1 353 ? 19.046 22.293 -46.491 1.00 85.62 353 PRO A O 1
ATOM 2901 N N . LYS A 1 354 ? 17.732 21.997 -48.293 1.00 81.88 354 LYS A N 1
ATOM 2902 C CA . LYS A 1 354 ? 16.634 21.325 -47.562 1.00 81.88 354 LYS A CA 1
ATOM 2903 C C . LYS A 1 354 ? 17.100 20.027 -46.881 1.00 81.88 354 LYS A C 1
ATOM 2905 O O . LYS A 1 354 ? 16.738 19.770 -45.733 1.00 81.88 354 LYS A O 1
ATOM 2910 N N . ASP A 1 355 ? 17.995 19.290 -47.542 1.00 83.38 355 ASP A N 1
ATOM 2911 C CA . ASP A 1 355 ? 18.586 18.023 -47.086 1.00 83.38 355 ASP A CA 1
ATOM 2912 C C . ASP A 1 355 ? 19.928 18.203 -46.347 1.00 83.38 355 ASP A C 1
ATOM 2914 O O . ASP A 1 355 ? 20.850 17.394 -46.479 1.00 83.38 355 ASP A O 1
ATOM 2918 N N . LEU A 1 356 ? 20.052 19.255 -45.532 1.00 85.69 356 LEU A N 1
ATOM 2919 C CA . LEU A 1 356 ? 21.296 19.599 -44.831 1.00 85.69 356 LEU A CA 1
ATOM 2920 C C . LEU A 1 356 ? 21.902 18.428 -44.025 1.00 85.69 356 LEU A C 1
ATOM 2922 O O . LEU A 1 356 ? 23.119 18.327 -43.911 1.00 85.69 356 LEU A O 1
ATOM 2926 N N . LEU A 1 357 ? 21.077 17.506 -43.514 1.00 86.50 357 LEU A N 1
ATOM 2927 C CA . LEU A 1 357 ? 21.518 16.339 -42.735 1.00 86.50 357 LEU A CA 1
ATOM 2928 C C . LEU A 1 357 ? 22.496 15.425 -43.490 1.00 86.50 357 LEU A C 1
ATOM 2930 O O . LEU A 1 357 ? 23.373 14.846 -42.857 1.00 86.50 357 LEU A O 1
ATOM 2934 N N . LYS A 1 358 ? 22.400 15.325 -44.823 1.00 87.81 358 LYS A N 1
ATOM 2935 C CA . LYS A 1 358 ? 23.314 14.501 -45.641 1.00 87.81 358 LYS A CA 1
ATOM 2936 C C . LYS A 1 358 ? 24.755 15.021 -45.635 1.00 87.81 358 LYS A C 1
ATOM 2938 O O . LYS A 1 358 ? 25.666 14.297 -46.014 1.00 87.81 358 LYS A O 1
ATOM 2943 N N . ARG A 1 359 ? 24.956 16.270 -45.207 1.00 90.94 359 ARG A N 1
ATOM 2944 C CA . ARG A 1 359 ? 26.261 16.941 -45.129 1.00 90.94 359 ARG A CA 1
ATOM 2945 C C . ARG A 1 359 ? 26.954 16.751 -43.786 1.00 90.94 359 ARG A C 1
ATOM 2947 O O . ARG A 1 359 ? 28.026 17.307 -43.578 1.00 90.94 359 ARG A O 1
ATOM 2954 N N . PHE A 1 360 ? 26.335 15.995 -42.878 1.00 92.31 360 PHE A N 1
ATOM 2955 C CA . PHE A 1 360 ? 26.862 15.721 -41.550 1.00 92.31 360 PHE A CA 1
ATOM 2956 C C . PHE A 1 360 ? 27.302 14.263 -41.434 1.00 92.31 360 PHE A C 1
ATOM 2958 O O . PHE A 1 360 ? 26.532 13.347 -41.720 1.00 92.31 360 PHE A O 1
ATOM 2965 N N . SER A 1 361 ? 28.517 14.049 -40.939 1.00 92.44 361 SER A N 1
ATOM 2966 C CA . SER A 1 361 ? 29.056 12.738 -40.581 1.00 92.44 361 SER A CA 1
ATOM 2967 C C . SER A 1 361 ? 29.370 12.690 -39.084 1.00 92.44 361 SER A C 1
ATOM 2969 O O . SER A 1 361 ? 29.678 13.704 -38.455 1.00 92.44 361 SER A O 1
ATOM 2971 N N . ILE A 1 362 ? 29.252 11.510 -38.472 1.00 93.38 362 ILE A N 1
ATOM 2972 C CA . ILE A 1 362 ? 29.644 11.318 -37.071 1.00 93.38 362 ILE A CA 1
ATOM 2973 C C . ILE A 1 362 ? 31.112 10.924 -37.038 1.00 93.38 362 ILE A C 1
ATOM 2975 O O . ILE A 1 362 ? 31.478 9.878 -37.565 1.00 93.38 362 ILE A O 1
ATOM 2979 N N . LEU A 1 363 ? 31.918 11.728 -36.350 1.00 93.88 363 LEU A N 1
ATOM 2980 C CA . LEU A 1 363 ? 33.326 11.435 -36.102 1.00 93.88 363 LEU A CA 1
ATOM 2981 C C . LEU A 1 363 ? 33.487 10.485 -34.912 1.00 93.88 363 LEU A C 1
ATOM 2983 O O . LEU A 1 363 ? 34.249 9.522 -34.964 1.00 93.88 363 LEU A O 1
ATOM 2987 N N . LYS A 1 364 ? 32.747 10.731 -33.821 1.00 93.25 364 LYS A N 1
ATOM 2988 C CA . LYS A 1 364 ? 32.858 9.926 -32.597 1.00 93.25 364 LYS A CA 1
ATOM 2989 C C . LYS A 1 364 ? 31.573 9.923 -31.782 1.00 93.25 364 LYS A C 1
ATOM 2991 O O . LYS A 1 364 ? 30.934 10.956 -31.600 1.00 93.25 364 LYS A O 1
ATOM 2996 N N . LYS A 1 365 ? 31.230 8.761 -31.220 1.00 93.12 365 LYS A N 1
ATOM 2997 C CA . LYS A 1 365 ? 30.230 8.630 -30.153 1.00 93.12 365 LYS A CA 1
ATOM 2998 C C . LYS A 1 365 ? 30.918 8.629 -28.791 1.00 93.12 365 LYS A C 1
ATOM 3000 O O . LYS A 1 365 ? 31.848 7.857 -28.573 1.00 93.12 365 LYS A O 1
ATOM 3005 N N . CYS A 1 366 ? 30.423 9.461 -27.887 1.00 90.94 366 CYS A N 1
ATOM 3006 C CA . CYS A 1 366 ? 31.025 9.748 -26.594 1.00 90.94 366 CYS A CA 1
ATOM 3007 C C . CYS A 1 366 ? 30.162 9.233 -25.436 1.00 90.94 366 CYS A C 1
ATOM 3009 O O . CYS A 1 366 ? 28.932 9.135 -25.507 1.00 90.94 366 CYS A O 1
ATOM 3011 N N . SER A 1 367 ? 30.826 8.932 -24.326 1.00 89.56 367 SER A N 1
ATOM 3012 C CA . SER A 1 367 ? 30.206 8.418 -23.103 1.00 89.56 367 SER A CA 1
ATOM 3013 C C . SER A 1 367 ? 29.572 9.530 -22.257 1.00 89.56 367 SER A C 1
ATOM 3015 O O . SER A 1 367 ? 28.496 9.349 -21.681 1.00 89.56 367 SER A O 1
ATOM 3017 N N . ASN A 1 368 ? 30.184 10.713 -22.206 1.00 88.81 368 ASN A N 1
ATOM 3018 C CA . ASN A 1 368 ? 29.749 11.837 -21.376 1.00 88.81 368 ASN A CA 1
ATOM 3019 C C . ASN A 1 368 ? 30.079 13.196 -22.035 1.00 88.81 368 ASN A C 1
ATOM 3021 O O . ASN A 1 368 ? 30.610 13.249 -23.143 1.00 88.81 368 ASN A O 1
ATOM 3025 N N . LYS A 1 369 ? 29.706 14.313 -21.388 1.00 89.25 369 LYS A N 1
ATOM 3026 C CA . LYS A 1 369 ? 29.921 15.670 -21.935 1.00 89.25 369 LYS A CA 1
ATOM 3027 C C . LYS A 1 369 ? 31.407 16.018 -22.047 1.00 89.25 369 LYS A C 1
ATOM 3029 O O . LYS A 1 369 ? 31.796 16.635 -23.029 1.00 89.25 369 LYS A O 1
ATOM 3034 N N . PHE A 1 370 ? 32.199 15.663 -21.040 1.00 89.56 370 PHE A N 1
ATOM 303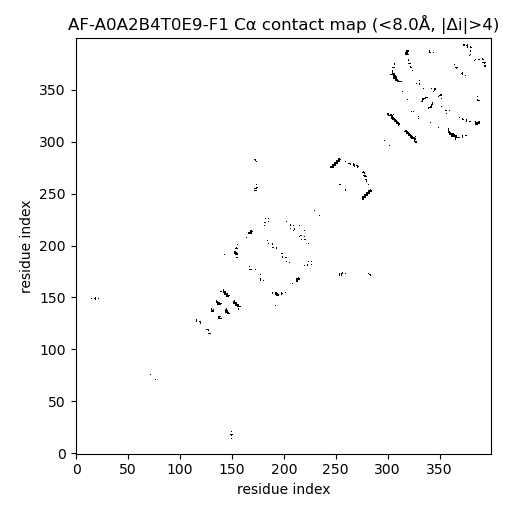5 C CA . PHE A 1 370 ? 33.627 15.968 -21.015 1.00 89.56 370 PHE A CA 1
ATOM 3036 C C . PHE A 1 370 ? 34.348 15.266 -22.170 1.00 89.56 370 PHE A C 1
ATOM 3038 O O . PHE A 1 370 ? 35.058 15.908 -22.930 1.00 89.56 370 PHE A O 1
ATOM 3045 N N . ASP A 1 371 ? 34.030 13.991 -22.381 1.00 90.75 371 ASP A N 1
ATOM 3046 C CA . ASP A 1 371 ? 34.486 13.186 -23.514 1.00 90.75 371 ASP A CA 1
ATOM 3047 C C . ASP A 1 371 ? 34.117 13.834 -24.866 1.00 90.75 371 ASP A C 1
ATOM 3049 O O . ASP A 1 371 ? 34.963 13.952 -25.747 1.00 90.75 371 ASP A O 1
ATOM 3053 N N . CYS A 1 372 ? 32.895 14.370 -25.014 1.00 91.25 372 CYS A N 1
ATOM 3054 C CA . CYS A 1 372 ? 32.517 15.123 -26.221 1.00 91.25 372 CYS A CA 1
ATOM 3055 C C . CYS A 1 372 ? 33.398 16.359 -26.447 1.00 91.25 372 CYS A C 1
ATOM 3057 O O . CYS A 1 372 ? 33.811 16.602 -27.572 1.00 91.25 372 CYS A O 1
ATOM 3059 N N . LEU A 1 373 ? 33.663 17.137 -25.394 1.00 90.31 373 LEU A N 1
ATOM 3060 C CA . LEU A 1 373 ? 34.427 18.384 -25.487 1.00 90.31 373 LEU A CA 1
ATOM 3061 C C . LEU A 1 373 ? 35.904 18.137 -25.817 1.00 90.31 373 LEU A C 1
ATOM 3063 O O . LEU A 1 373 ? 36.480 18.868 -26.616 1.00 90.31 373 LEU A O 1
ATOM 3067 N N . VAL A 1 374 ? 36.506 17.102 -25.221 1.00 90.12 374 VAL A N 1
ATOM 3068 C CA . VAL A 1 374 ? 37.893 16.708 -25.511 1.00 90.12 374 VAL A CA 1
ATOM 3069 C C . VAL A 1 374 ? 38.016 16.247 -26.960 1.00 90.12 374 VAL A C 1
ATOM 3071 O O . VAL A 1 374 ? 38.881 16.733 -27.681 1.00 90.12 374 VAL A O 1
ATOM 3074 N N . ASN A 1 375 ? 37.127 15.357 -27.413 1.00 91.31 375 ASN A N 1
ATOM 3075 C CA . ASN A 1 375 ? 37.165 14.872 -28.793 1.00 91.31 375 ASN A CA 1
ATOM 3076 C C . ASN A 1 375 ? 36.857 15.990 -29.801 1.00 91.31 375 ASN A C 1
ATOM 3078 O O . ASN A 1 375 ? 37.525 16.066 -30.822 1.00 91.31 375 ASN A O 1
ATOM 3082 N N . GLU A 1 376 ? 35.895 16.876 -29.527 1.00 92.62 376 GLU A N 1
ATOM 3083 C CA . GLU A 1 376 ? 35.614 18.035 -30.387 1.00 92.62 376 GLU A CA 1
ATOM 3084 C C . GLU A 1 376 ? 36.856 18.918 -30.559 1.00 92.62 376 GLU A C 1
ATOM 3086 O O . GLU A 1 376 ? 37.210 19.245 -31.687 1.00 92.62 376 GLU A O 1
ATOM 3091 N N . MET A 1 377 ? 37.554 19.235 -29.463 1.00 91.50 377 MET A N 1
ATOM 3092 C CA . MET A 1 377 ? 38.801 20.002 -29.507 1.00 91.50 377 MET A CA 1
ATOM 3093 C C . MET A 1 377 ? 39.873 19.305 -30.357 1.00 91.50 377 MET A C 1
ATOM 3095 O O . MET A 1 377 ? 40.498 19.955 -31.192 1.00 91.50 377 MET A O 1
ATOM 3099 N N . LEU A 1 378 ? 40.084 17.998 -30.167 1.00 91.25 378 LEU A N 1
ATOM 3100 C CA . LEU A 1 378 ? 41.067 17.230 -30.942 1.00 91.25 378 LEU A CA 1
ATOM 3101 C C . LEU A 1 378 ? 40.730 17.246 -32.438 1.00 91.25 378 LEU A C 1
ATOM 3103 O O . LEU A 1 378 ? 41.570 17.617 -33.249 1.00 91.25 378 LEU A O 1
ATOM 3107 N N . PHE A 1 379 ? 39.476 16.969 -32.804 1.00 93.25 379 PHE A N 1
ATOM 3108 C CA . PHE A 1 379 ? 39.059 16.976 -34.207 1.00 93.25 379 PHE A CA 1
ATOM 3109 C C . PHE A 1 379 ? 39.117 18.365 -34.852 1.00 93.25 379 PHE A C 1
ATOM 3111 O O . PHE A 1 379 ? 39.422 18.460 -36.037 1.00 93.25 379 PHE A O 1
ATOM 3118 N N . ILE A 1 380 ? 38.863 19.448 -34.109 1.00 91.75 380 ILE A N 1
ATOM 3119 C CA . ILE A 1 380 ? 39.061 20.812 -34.625 1.00 91.75 380 ILE A CA 1
ATOM 3120 C C . ILE A 1 380 ? 40.547 21.069 -34.912 1.00 91.75 380 ILE A C 1
ATOM 3122 O O . ILE A 1 380 ? 40.872 21.627 -35.960 1.00 91.75 380 ILE A O 1
ATOM 3126 N N . ARG A 1 381 ? 41.450 20.653 -34.015 1.00 89.25 381 ARG A N 1
ATOM 3127 C CA . ARG A 1 381 ? 42.903 20.833 -34.184 1.00 89.25 381 ARG A CA 1
ATOM 3128 C C . ARG A 1 381 ? 43.462 20.015 -35.347 1.00 89.25 381 ARG A C 1
ATOM 3130 O O . ARG A 1 381 ? 44.288 20.534 -36.099 1.00 89.25 381 ARG A O 1
ATOM 3137 N N . ASP A 1 382 ? 42.983 18.786 -35.505 1.00 91.38 382 ASP A N 1
ATOM 3138 C CA . ASP A 1 382 ? 43.452 17.857 -36.531 1.00 91.38 382 ASP A CA 1
ATOM 3139 C C . ASP A 1 382 ? 42.907 18.221 -37.920 1.00 91.38 382 ASP A C 1
ATOM 3141 O O . ASP A 1 382 ? 43.666 18.297 -38.884 1.00 91.38 382 ASP A O 1
ATOM 3145 N N . LEU A 1 383 ? 41.597 18.484 -38.027 1.00 89.94 383 LEU A N 1
ATOM 3146 C CA . LEU A 1 383 ? 40.921 18.716 -39.312 1.00 89.94 383 LEU A CA 1
ATOM 3147 C C . LEU A 1 383 ? 40.956 20.179 -39.771 1.00 89.94 383 LEU A C 1
ATOM 3149 O O . LEU A 1 383 ? 40.688 20.449 -40.938 1.00 89.94 383 LEU A O 1
ATOM 3153 N N . LYS A 1 384 ? 41.242 21.122 -38.862 1.00 90.12 384 LYS A N 1
ATOM 3154 C CA . LYS A 1 384 ? 41.291 22.577 -39.112 1.00 90.12 384 LYS A CA 1
ATOM 3155 C C . LYS A 1 384 ? 40.112 23.105 -39.957 1.00 90.12 384 LYS A C 1
ATOM 3157 O O . LYS A 1 384 ? 40.325 23.765 -40.975 1.00 90.12 384 LYS A O 1
ATOM 3162 N N . PRO A 1 385 ? 38.857 22.830 -39.551 1.00 91.06 385 PRO A N 1
ATOM 3163 C CA . PRO A 1 385 ? 37.674 23.245 -40.298 1.00 91.06 385 PRO A CA 1
ATOM 3164 C C . PRO A 1 385 ? 37.555 24.775 -40.367 1.00 91.06 385 PRO A C 1
ATOM 3166 O O . PRO A 1 385 ? 37.635 25.465 -39.351 1.00 91.06 385 PRO A O 1
ATOM 3169 N N . THR A 1 386 ? 37.300 25.310 -41.560 1.00 92.00 386 THR A N 1
ATOM 3170 C CA . THR A 1 386 ? 37.320 26.761 -41.828 1.00 92.00 386 THR A CA 1
ATOM 3171 C C . THR A 1 386 ? 36.196 27.553 -41.152 1.00 92.00 386 THR A C 1
ATOM 3173 O O . THR A 1 386 ? 36.340 28.755 -40.946 1.00 92.00 386 THR A O 1
ATOM 3176 N N . LEU A 1 387 ? 35.078 26.913 -40.787 1.00 90.88 387 LEU A N 1
ATOM 3177 C CA . LEU A 1 387 ? 33.922 27.576 -40.165 1.00 90.88 387 LEU A CA 1
ATOM 3178 C C . LEU A 1 387 ? 33.964 27.567 -38.629 1.00 90.88 387 LEU A C 1
ATOM 3180 O O . LEU A 1 387 ? 33.071 28.131 -37.983 1.00 90.88 387 LEU A O 1
ATOM 3184 N N . ASN A 1 388 ? 34.954 26.910 -38.021 1.00 90.50 388 ASN A N 1
ATOM 3185 C CA . ASN A 1 388 ? 35.163 26.965 -36.579 1.00 90.50 388 ASN A CA 1
ATOM 3186 C C . ASN A 1 388 ? 35.968 28.215 -36.224 1.00 90.50 388 ASN A C 1
ATOM 3188 O O . ASN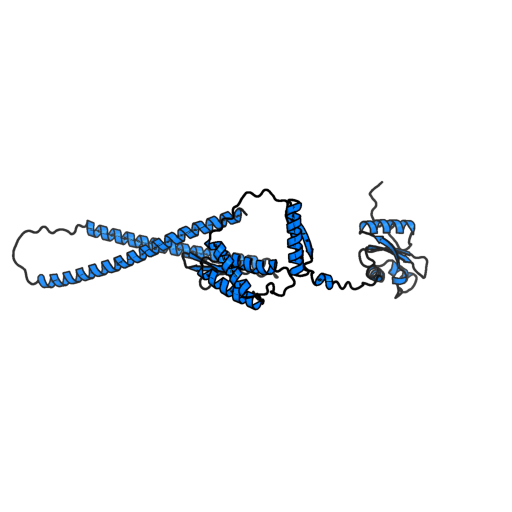 A 1 388 ? 37.129 28.348 -36.582 1.00 90.50 388 ASN A O 1
ATOM 3192 N N . VAL A 1 389 ? 35.356 29.118 -35.458 1.00 80.94 389 VAL A N 1
ATOM 3193 C CA . VAL A 1 389 ? 36.029 30.331 -34.953 1.00 80.94 389 VAL A CA 1
ATOM 3194 C C . VAL A 1 389 ? 36.869 30.032 -33.702 1.00 80.94 389 VAL A C 1
ATOM 3196 O O . VAL A 1 389 ? 37.756 30.794 -33.335 1.00 80.94 389 VAL A O 1
ATOM 3199 N N . GLN A 1 390 ? 36.582 28.923 -33.021 1.00 74.00 390 GLN A N 1
ATOM 3200 C CA . GLN A 1 390 ? 37.262 28.505 -31.798 1.00 74.00 390 GLN A CA 1
ATOM 3201 C C . GLN A 1 390 ? 38.222 27.361 -32.118 1.00 74.00 390 GLN A C 1
ATOM 3203 O O . GLN A 1 390 ? 37.796 26.363 -32.694 1.00 74.00 390 GLN A O 1
ATOM 3208 N N . SER A 1 391 ? 39.486 27.494 -31.710 1.00 63.53 391 SER A N 1
ATOM 3209 C CA . SER A 1 391 ? 40.479 26.412 -31.761 1.00 63.53 391 SER A CA 1
ATOM 3210 C C . SER A 1 391 ? 40.346 25.429 -30.593 1.00 63.53 391 SER A C 1
ATOM 3212 O O . SER A 1 391 ? 40.812 24.299 -30.698 1.00 63.53 391 SER A O 1
ATOM 3214 N N . ASP A 1 392 ? 39.694 25.852 -29.499 1.00 62.53 392 ASP A N 1
ATOM 3215 C CA . ASP A 1 392 ? 39.575 25.090 -28.256 1.00 62.53 392 ASP A CA 1
ATOM 3216 C C . ASP A 1 392 ? 38.145 25.117 -27.683 1.00 62.53 392 ASP A C 1
ATOM 3218 O O . ASP A 1 392 ? 37.605 26.177 -27.360 1.00 62.53 392 ASP A O 1
ATOM 3222 N N . SER A 1 393 ? 37.547 23.937 -27.483 1.00 59.28 393 SER A N 1
ATOM 3223 C CA . SER A 1 393 ? 36.228 23.765 -26.836 1.00 59.28 393 SER A CA 1
ATOM 3224 C C . SER A 1 393 ? 36.281 23.767 -25.303 1.00 59.28 393 SER A C 1
ATOM 3226 O O . SER A 1 393 ? 35.253 23.820 -24.622 1.00 59.28 393 SER A O 1
ATOM 3228 N N . ILE A 1 394 ? 37.488 23.695 -24.743 1.00 60.94 394 ILE A N 1
ATOM 3229 C CA . ILE A 1 394 ? 37.792 23.779 -23.315 1.00 60.94 394 ILE A CA 1
ATOM 3230 C C . ILE A 1 394 ? 38.905 24.818 -23.189 1.00 60.94 394 ILE A C 1
ATOM 3232 O O . ILE A 1 394 ? 39.897 24.725 -23.902 1.00 60.94 394 ILE A O 1
ATOM 3236 N N . ARG A 1 395 ? 38.794 25.784 -22.265 1.00 49.25 395 ARG A N 1
ATOM 3237 C CA . ARG A 1 395 ? 39.959 26.585 -21.856 1.00 49.25 395 ARG A CA 1
ATOM 3238 C C . ARG A 1 395 ? 40.967 25.635 -21.204 1.00 49.25 395 ARG A C 1
ATOM 3240 O O . ARG A 1 395 ? 40.904 25.413 -19.997 1.00 49.25 395 ARG A O 1
ATOM 3247 N N . ALA A 1 396 ? 41.874 25.060 -21.982 1.00 47.19 396 ALA A N 1
ATOM 3248 C CA . ALA A 1 396 ? 43.029 24.348 -21.463 1.00 47.19 396 ALA A CA 1
ATOM 3249 C C . ALA A 1 396 ? 44.009 25.381 -20.876 1.00 47.19 396 ALA A C 1
ATOM 3251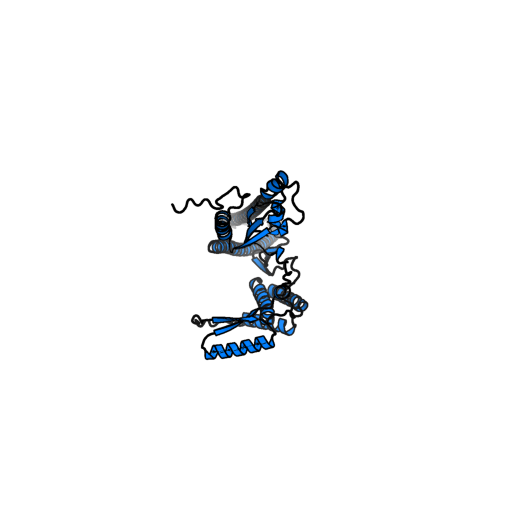 O O . ALA A 1 396 ? 45.012 25.733 -21.478 1.00 47.19 396 ALA A O 1
ATOM 3252 N N . LYS A 1 397 ? 43.670 25.922 -19.700 1.00 42.69 397 LYS A N 1
ATOM 3253 C CA . LYS A 1 397 ? 44.618 26.563 -18.773 1.00 42.69 397 LYS A CA 1
ATOM 3254 C C . LYS A 1 397 ? 44.982 25.588 -17.653 1.00 42.69 397 LYS A C 1
ATOM 3256 O O . LYS A 1 397 ? 44.991 25.943 -16.481 1.00 42.69 397 LYS A O 1
ATOM 3261 N N . VAL A 1 398 ? 45.177 24.326 -18.003 1.00 42.25 398 VAL A N 1
ATOM 3262 C CA . VAL A 1 398 ? 45.594 23.293 -17.062 1.00 42.25 398 VAL A CA 1
ATOM 3263 C C . VAL A 1 398 ? 46.633 22.491 -17.824 1.00 42.25 398 VAL A C 1
ATOM 3265 O O . VAL A 1 398 ? 46.297 21.952 -18.875 1.00 42.25 398 VAL A O 1
ATOM 3268 N N . PHE A 1 399 ? 47.869 22.493 -17.325 1.00 37.56 399 PHE A N 1
ATOM 3269 C CA . PHE A 1 399 ? 49.094 21.960 -17.940 1.00 37.56 399 PHE A CA 1
ATOM 3270 C C . PHE A 1 399 ? 49.810 22.902 -18.930 1.00 37.56 399 PHE A C 1
ATOM 3272 O O . PHE A 1 399 ? 49.973 22.584 -20.105 1.00 37.56 399 PHE A O 1
ATOM 3279 N N . VAL A 1 400 ? 50.273 24.047 -18.416 1.00 34.41 400 VAL A N 1
ATOM 3280 C CA . VAL A 1 400 ? 51.647 24.533 -18.650 1.00 34.41 400 VAL A CA 1
ATOM 3281 C C . VAL A 1 400 ? 52.246 24.823 -17.286 1.00 34.41 400 VAL A C 1
ATOM 3283 O O . VAL A 1 400 ? 51.502 25.420 -16.471 1.00 34.41 400 VAL A O 1
#

Radius of gyration: 44.74 Å; Cα contacts (8 Å, |Δi|>4): 338; chains: 1; bounding box: 108×64×140 Å

Organism: Stylophora pistillata (NCBI:txid50429)

Nearest PDB structures (foldseek):
  8hdj-assembly3_F  TM=5.068E-01  e=1.302E+00  Acetivibrio thermocellus DSM 1313
  6lqt-assembly1_SI  TM=2.137E-01  e=2.126E+00  Saccharomyces cerevisiae S288C
  2el9-assembly2_D  TM=2.407E-01  e=7.234E+00  Escherichia coli

InterPro domains:
  IPR013087 Zinc finger C2H2-type [PS00028] (312-334)
  IPR058912 Helix-turn-helix domain, animal [PF26215] (166-225)

pLDDT: mean 78.69, std 19.45, range [27.23, 98.0]

Sequence (400 aa):
MMTIVVLLRLIFVEWEDATDLEQKQTAVQKKKTKEKTKCRRRQKRAMERLGANKRRGEERAENNKGLKRRSSSGADTLEHLKERNEGMDATKHEQIELKREELRLQAARQKAAIQQQQLQFAHTSVKFTMEVEKNSKLPFLGTELLNHAPRIETKVYVKPTNTGLLLHYQSHVDNRYKRSLLKTMLDRAHRLSSSWAHFSDECDRLKKVFARLKYPERLVNSTINTFLQSRIVGTQPTQTPKEPISIVRVVIPFKDQESANYVKKELKNLSMKVQTTVQPVFVSRKVGQDLKVREIKPQIVNQQRVVYQFQCDLCDAGYVGYTRGHLHTRVDGHKRKASSIYKHYHERHSEVPKDLLKRFSILKKCSNKFDCLVNEMLFIRDLKPTLNVQSDSIRAKVFV

Foldseek 3Di:
DVVVVVVVVVVVVVLVVQQVVVVVVVVVVVVVVVVVVVVVVVVVVVVVVVVVVVVVVVPDDDDDDDDDPPDPPVVVVVVVVVVVVVVVVVVVVVVVVVVVVVVVVVVVVVVVVVVLVVVCVPDVPDHDDDFDDDPQWTDDPQWIWHDPPSDTWIFGDDDPPCPLDDQAPPDLDACVVVLVVLVVQLVVGVVGGPDPVRSVVSLVVSLVSNVVSVDDSCSSVVSNVVVVCCVVVVPDPPPPPDDPQAEAEDEDERDDHVVVVVVQVVQVVVCVVVVGHYYYDYDYDDVVVVPPPPPPPPVQQVQAQFWKKFADPVDRAIDIDTGRHGPVVVQVVCCDPVHLNVVCCCVPPNGDDPPRVVRMDTPDHADDDVRSQVVSLVCCCVVVGPSDPDNHSDPPPDDD